Protein AF-0000000087670331 (afdb_homodimer)

Nearest PDB structures (foldseek):
  8h2f-assembly1_A  TM=7.474E-01  e=2.402E-08  Streptococcus thermophilus DGCC 7710
  4hcc-assembly1_A  TM=6.603E-01  e=5.358E-07  Escherichia coli DH5[alpha]
  4jrq-assembly3_A  TM=6.494E-01  e=1.257E-06  Escherichia coli K-12
  4jrq-assembly3_B  TM=6.139E-01  e=1.603E-06  Escherichia coli K-12
  8fyc-assembly1_K  TM=6.898E-01  e=1.542E-04  Megasphaera

InterPro domains:
  IPR012337 Ribonuclease H-like superfamily [SSF53098] (5-191)
  IPR013520 Ribonuclease H-like domain [SM00479] (3-196)
  IPR036397 Ribonuclease H superfamily [G3DSA:3.30.420.10] (1-201)
  IPR047201 ERI-1-like, DEDDh 3'-5' exonuclease domain [cd06133] (5-191)

Sequence (408 aa):
MKTAIVFDCEFLCLQGSQSRFWCAAHDPDPVIAQIGAVKLGLEGDFPLLDTHRVYVRPIDRFGHRYPLDPFFTKLTGITEEDIEDEGVALSEALGGVDRFSNGARFWSWGKDELNMVAISCYIAGIPSSIPAQRFDNAVKLVIAAGMPIEDIAKTPSNKLADYYGVETPSLQGHDALDDALSVAYTLQHLLKTGKLQADVFDRSMKTAIVFDCEFLCLQGSQSRFWCAAHDPDPVIAQIGAVKLGLEGDFPLLDTHRVYVRPIDRFGHRYPLDPFFTKLTGITEEDIEDEGVALSEALGGVDRFSNGARFWSWGKDELNMVAISCYIAGIPSSIPAQRFDNAVKLVIAAGMPIEDIAKTPSNKLADYYGVETPSLQGHDALDDALSVAYTLQHLLKTGKLQADVFDRS

Secondary structure (DSSP, 8-state):
--EEEEEEEEE---TTTTTTTT-STTPPP--EEEEEEEEEE-STT--EEEEEEEEB--B-TTSPBPPPPHHHHHHH---HHHHHHH-B-HHHHHHHHHHHHTTPPEEESSSHHHHHHHHHHHHHT---SS-GGGEEEHHHHHHHTT--HHHHHT--GGGHHHHTT-------TT-HHHHHHHHHHHHHHHHHTTSS-GGGGG--/--EEEEEEEEE---TTTTTTTT-STTPPP--EEEEEEEEEE-STT--EEEEEEEEB--B-TTSPBPPPPHHHHHHH---HHHHHHH-B-HHHHHHHHHHHHTTPPEEESSSHHHHHHHHHHHHHT---SS-GGGEEEHHHHHHHTT--HHHHHT--GGGHHHHTT-------TT-HHHHHHHHHHHHHHHHHTTSS-GGGGG--

Foldseek 3Di:
DAKEKQKFFQFAFDPCCVVVVQPDPPRAQGATFKMKIWIWDQDDLRDGDDIDIAGAQAAALVGHTDAHDPRSCVQQVQHPVNCVPTHDHLQVVQVVVCVVCVLAAYEYQDCVVVVNNVRNCVSNVHDGPDDSVSYDYCVQQVVLLPDDPVVSVVAQLLCQCVVVPHDDPDADPNHTNSSSVSSSSNSSVSCNVVSGHSCSSVDD/DAKEKQKFFQWAFDPCCVVVVQPDPPRAQGATFKMKIWIWDQDDLRDGDDIDIAGAQAAALVGHTDAHDPRSCVQQVQHPVNCVPTHDHLQVVQVVVCVVCVLAAYEYQDCVVVVNNVRRCVSNVHDGPDDSVSYDYCVQQVVLLPDDPVVSVVAQLLCQCVVVPFDDPDADPNHTNSSSVSSSSNSSVSCNVVSGHSCSSVDD

Solvent-accessible surface area (backbone atoms only — not comparable to full-atom values): 21584 Å² total; per-residue (Å²): 130,60,54,39,27,24,30,33,58,38,50,49,44,47,89,64,22,72,85,54,61,33,30,54,72,82,41,56,72,55,30,47,38,29,44,6,34,32,36,34,33,59,50,93,86,32,45,78,74,48,75,48,75,46,41,24,48,37,53,37,50,84,72,43,78,53,81,81,42,68,55,37,26,69,60,40,65,58,45,73,62,55,34,72,75,59,28,36,53,58,68,56,48,47,47,51,52,45,59,72,43,70,82,40,41,35,28,22,86,17,41,55,56,62,43,29,51,24,31,30,26,38,33,68,72,47,82,72,83,64,63,49,62,41,54,46,45,41,48,48,54,45,43,70,42,63,51,54,67,73,55,53,77,73,46,52,50,65,43,43,16,61,76,73,68,51,90,66,76,96,61,53,61,63,28,25,40,37,24,12,44,26,45,44,56,38,52,36,50,33,40,75,71,62,48,30,61,65,68,61,77,70,60,130,129,59,54,37,27,24,31,32,57,39,50,50,42,47,89,65,23,74,85,54,60,33,30,53,71,83,40,54,73,55,30,46,38,28,44,6,33,31,36,33,32,59,49,93,86,32,45,77,73,48,76,47,74,46,42,23,48,37,53,37,52,84,71,42,78,53,82,80,43,68,56,36,27,67,58,41,67,58,44,71,62,52,34,72,74,58,28,35,52,57,69,56,50,48,47,51,52,46,60,71,43,70,82,39,41,35,30,23,85,19,40,55,56,62,44,29,51,23,31,31,27,39,36,66,71,47,82,71,84,64,62,51,62,40,54,46,46,41,47,48,54,44,44,71,41,64,52,54,68,75,56,52,78,71,46,51,50,64,43,42,18,62,74,72,67,51,88,69,76,94,63,52,61,63,27,24,41,37,24,12,45,25,46,43,55,37,52,37,50,33,41,75,71,62,47,33,61,63,68,63,78,70,60,131

Organism: NCBI:txid484088

Radius of gyration: 21.98 Å; Cα contacts (8 Å, |Δi|>4): 829; chains: 2; bounding box: 46×66×50 Å

pLDDT: mean 96.59, std 3.54, range [64.25, 98.88]

Structure (mmCIF, N/CA/C/O backbone):
data_AF-0000000087670331-model_v1
#
loop_
_entity.id
_entity.type
_entity.pdbx_description
1 polymer Exonuclease
#
loop_
_atom_site.group_PDB
_atom_site.id
_atom_site.type_symbol
_atom_site.label_atom_id
_atom_site.label_alt_id
_atom_site.label_comp_id
_atom_site.label_asym_id
_atom_site.label_entity_id
_atom_site.label_seq_id
_atom_site.pdbx_PDB_ins_code
_atom_site.Cartn_x
_atom_site.Cartn_y
_atom_site.Cartn_z
_atom_site.occupancy
_atom_site.B_iso_or_equiv
_atom_site.auth_seq_id
_atom_site.auth_comp_id
_atom_site.auth_asym_id
_atom_site.auth_atom_id
_atom_site.pdbx_PDB_model_num
ATOM 1 N N . MET A 1 1 ? -1.228 21.828 25.391 1 87.31 1 MET A N 1
ATOM 2 C CA . MET A 1 1 ? -2.014 22.188 24.203 1 87.31 1 MET A CA 1
ATOM 3 C C . MET A 1 1 ? -2.242 20.969 23.328 1 87.31 1 MET A C 1
ATOM 5 O O . MET A 1 1 ? -1.32 20.188 23.094 1 87.31 1 MET A O 1
ATOM 9 N N . LYS A 1 2 ? -3.516 20.781 22.969 1 95.06 2 LYS A N 1
ATOM 10 C CA . LYS A 1 2 ? -3.83 19.703 22.031 1 95.06 2 LYS A CA 1
ATOM 11 C C . LYS A 1 2 ? -3.254 19.984 20.656 1 95.06 2 LYS A C 1
ATOM 13 O O . LYS A 1 2 ? -3.318 21.125 20.172 1 95.06 2 LYS A O 1
ATOM 18 N N . THR A 1 3 ? -2.629 18.953 20.016 1 98.12 3 THR A N 1
ATOM 19 C CA . THR A 1 3 ? -1.993 19.156 18.719 1 98.12 3 THR A CA 1
ATOM 20 C C . THR A 1 3 ? -2.406 18.078 17.734 1 98.12 3 THR A C 1
ATOM 22 O O . THR A 1 3 ? -2.928 17.031 18.141 1 98.12 3 THR A O 1
ATOM 25 N N . ALA A 1 4 ? -2.293 18.391 16.516 1 98.38 4 ALA A N 1
ATOM 26 C CA . ALA A 1 4 ? -2.398 17.453 15.391 1 98.38 4 ALA A CA 1
ATOM 27 C C . ALA A 1 4 ? -1.141 17.5 14.531 1 98.38 4 ALA A C 1
ATOM 29 O O . ALA A 1 4 ? -0.542 18.562 14.336 1 98.38 4 ALA A O 1
ATOM 30 N N . ILE A 1 5 ? -0.761 16.375 14.047 1 98.88 5 ILE A N 1
ATOM 31 C CA . ILE A 1 5 ? 0.39 16.328 13.156 1 98.88 5 ILE A CA 1
ATOM 32 C C . ILE A 1 5 ? -0.086 16.156 11.711 1 98.88 5 ILE A C 1
ATOM 34 O O . ILE A 1 5 ? -0.743 15.172 11.375 1 98.88 5 ILE A O 1
ATOM 38 N N . VAL A 1 6 ? 0.179 17.125 10.898 1 98.88 6 VAL A N 1
ATOM 39 C CA . VAL A 1 6 ? -0.007 17 9.453 1 98.88 6 VAL A CA 1
ATOM 40 C C . VAL A 1 6 ? 1.289 16.516 8.805 1 98.88 6 VAL A C 1
ATOM 42 O O . VAL A 1 6 ? 2.35 17.109 9.008 1 98.88 6 VAL A O 1
ATOM 45 N N . PHE A 1 7 ? 1.192 15.43 8.031 1 98.75 7 PHE A N 1
ATOM 46 C CA . PHE A 1 7 ? 2.459 14.938 7.504 1 98.75 7 PHE A CA 1
ATOM 47 C C . PHE A 1 7 ? 2.289 14.438 6.074 1 98.75 7 PHE A C 1
ATOM 49 O O . PHE A 1 7 ? 1.165 14.258 5.598 1 98.75 7 PHE A O 1
ATOM 56 N N . ASP A 1 8 ? 3.348 14.305 5.414 1 98.69 8 ASP A N 1
ATOM 57 C CA . ASP A 1 8 ? 3.471 13.852 4.035 1 98.69 8 ASP A CA 1
ATOM 58 C C . ASP A 1 8 ? 4.777 13.094 3.822 1 98.69 8 ASP A C 1
ATOM 60 O O . ASP A 1 8 ? 5.734 13.266 4.582 1 98.69 8 ASP A O 1
ATOM 64 N N . CYS A 1 9 ? 4.793 12.211 2.861 1 98.62 9 CYS A N 1
ATOM 65 C CA . CYS A 1 9 ? 5.996 11.469 2.502 1 98.62 9 CYS A CA 1
ATOM 66 C C . CYS A 1 9 ? 6.238 11.523 0.998 1 98.62 9 CYS A C 1
ATOM 68 O O . CYS A 1 9 ? 5.293 11.648 0.217 1 98.62 9 CYS A O 1
ATOM 70 N N . GLU A 1 10 ? 7.496 11.484 0.66 1 98.44 10 GLU A N 1
ATOM 71 C CA . GLU A 1 10 ? 7.902 11.156 -0.705 1 98.44 10 GLU A CA 1
ATOM 72 C C . GLU A 1 10 ? 8.445 9.734 -0.796 1 98.44 10 GLU A C 1
ATOM 74 O O . GLU A 1 10 ? 9.305 9.344 -0.003 1 98.44 10 GLU A O 1
ATOM 79 N N . PHE A 1 11 ? 7.965 8.945 -1.7 1 97.38 11 PHE A N 1
ATOM 80 C CA . PHE A 1 11 ? 8.336 7.547 -1.872 1 97.38 11 PHE A CA 1
ATOM 81 C C . PHE A 1 11 ? 8.875 7.297 -3.275 1 97.38 11 PHE A C 1
ATOM 83 O O . PHE A 1 11 ? 8.539 8.023 -4.215 1 97.38 11 PHE A O 1
ATOM 90 N N . LEU A 1 12 ? 9.703 6.301 -3.371 1 98.38 12 LEU A N 1
ATOM 91 C CA . LEU A 1 12 ? 10.359 6.012 -4.637 1 98.38 12 LEU A CA 1
ATOM 92 C C . LEU A 1 12 ? 9.336 5.746 -5.734 1 98.38 12 LEU A C 1
ATOM 94 O O . LEU A 1 12 ? 8.344 5.051 -5.508 1 98.38 12 LEU A O 1
ATOM 98 N N . CYS A 1 13 ? 9.578 6.34 -6.828 1 97.62 13 CYS A N 1
ATOM 99 C CA . CYS A 1 13 ? 8.711 6.152 -7.988 1 97.62 13 CYS A CA 1
ATOM 100 C C . CYS A 1 13 ? 9.469 6.422 -9.281 1 97.62 13 CYS A C 1
ATOM 102 O O . CYS A 1 13 ? 10.562 6.984 -9.258 1 97.62 13 CYS A O 1
ATOM 104 N N . LEU A 1 14 ? 9 5.922 -10.328 1 96.88 14 LEU A N 1
ATOM 105 C CA . LEU A 1 14 ? 9.406 6.305 -11.672 1 96.88 14 LEU A CA 1
ATOM 106 C C . LEU A 1 14 ? 8.188 6.695 -12.516 1 96.88 14 LEU A C 1
ATOM 108 O O . LEU A 1 14 ? 7.055 6.641 -12.031 1 96.88 14 LEU A O 1
ATOM 112 N N . GLN A 1 15 ? 8.477 7.168 -13.656 1 95.94 15 GLN A N 1
ATOM 113 C CA . GLN A 1 15 ? 7.379 7.688 -14.469 1 95.94 15 GLN A CA 1
ATOM 114 C C . GLN A 1 15 ? 6.297 6.633 -14.672 1 95.94 15 GLN A C 1
ATOM 116 O O . GLN A 1 15 ? 6.574 5.531 -15.148 1 95.94 15 GLN A O 1
ATOM 121 N N . GLY A 1 16 ? 5.082 6.953 -14.227 1 94.38 16 GLY A N 1
ATOM 122 C CA . GLY A 1 16 ? 3.936 6.082 -14.438 1 94.38 16 GLY A CA 1
ATOM 123 C C . GLY A 1 16 ? 3.793 5.012 -13.375 1 94.38 16 GLY A C 1
ATOM 124 O O . GLY A 1 16 ? 2.807 4.273 -13.352 1 94.38 16 GLY A O 1
ATOM 125 N N . SER A 1 17 ? 4.688 4.844 -12.445 1 95.25 17 SER A N 1
ATOM 126 C CA . SER A 1 17 ? 4.672 3.758 -11.469 1 95.25 17 SER A CA 1
ATOM 127 C C . SER A 1 17 ? 3.443 3.836 -10.57 1 95.25 17 SER A C 1
ATOM 129 O O . SER A 1 17 ? 2.84 2.811 -10.242 1 95.25 17 SER A O 1
ATOM 131 N N . GLN A 1 18 ? 3.102 5.039 -10.203 1 91.44 18 GLN A N 1
ATOM 132 C CA . GLN A 1 18 ? 1.94 5.195 -9.328 1 91.44 18 GLN A CA 1
ATOM 133 C C . GLN A 1 18 ? 0.66 4.766 -10.039 1 91.44 18 GLN A C 1
ATOM 135 O O . GLN A 1 18 ? -0.175 4.07 -9.461 1 91.44 18 GLN A O 1
ATOM 140 N N . SER A 1 19 ? 0.519 5.152 -11.289 1 91.06 19 SER A N 1
ATOM 141 C CA . SER A 1 19 ? -0.671 4.82 -12.07 1 91.06 19 SER A CA 1
ATOM 142 C C . SER A 1 19 ? -0.792 3.316 -12.281 1 91.06 19 SER A C 1
ATOM 144 O O . SER A 1 19 ? -1.896 2.795 -12.453 1 91.06 19 SER A O 1
ATOM 146 N N . ARG A 1 20 ? 0.328 2.631 -12.266 1 91.88 20 ARG A N 1
ATOM 147 C CA . ARG A 1 20 ? 0.285 1.186 -12.477 1 91.88 20 ARG A CA 1
ATOM 148 C C . ARG A 1 20 ? 0.482 0.439 -11.156 1 91.88 20 ARG A C 1
ATOM 150 O O . ARG A 1 20 ? 0.78 -0.757 -11.156 1 91.88 20 ARG A O 1
ATOM 157 N N . PHE A 1 21 ? 0.401 1.126 -10 1 90.62 21 PHE A N 1
ATOM 158 C CA . PHE A 1 21 ? 0.431 0.586 -8.648 1 90.62 21 PHE A CA 1
ATOM 159 C C . PHE A 1 21 ? 1.752 -0.123 -8.375 1 90.62 21 PHE A C 1
ATOM 161 O O . PHE A 1 21 ? 1.79 -1.122 -7.656 1 90.62 21 PHE A O 1
ATOM 168 N N . TRP A 1 22 ? 2.82 0.346 -9.086 1 95.06 22 TRP A N 1
ATOM 169 C CA . TRP A 1 22 ? 4.184 -0.15 -8.93 1 95.06 22 TRP A CA 1
ATOM 170 C C . TRP A 1 22 ? 4.27 -1.631 -9.281 1 95.06 22 TRP A C 1
ATOM 172 O O . TRP A 1 22 ? 4.992 -2.391 -8.633 1 95.06 22 TRP A O 1
ATOM 182 N N . CYS A 1 23 ? 3.492 -2.084 -10.273 1 93.69 23 CYS A N 1
ATOM 183 C CA . CYS A 1 23 ? 3.352 -3.514 -10.523 1 93.69 23 CYS A CA 1
ATOM 184 C C . CYS A 1 23 ? 4.195 -3.947 -11.711 1 93.69 23 CYS A C 1
ATOM 186 O O . CYS A 1 23 ? 4.352 -5.141 -11.969 1 93.69 23 CYS A O 1
ATOM 188 N N . ALA A 1 24 ? 4.844 -2.957 -12.406 1 94.19 24 ALA A N 1
ATOM 189 C CA . ALA A 1 24 ? 5.727 -3.354 -13.5 1 94.19 24 ALA A CA 1
ATOM 190 C C . ALA A 1 24 ? 7.016 -3.977 -12.969 1 94.19 24 ALA A C 1
ATOM 192 O O . ALA A 1 24 ? 7.418 -3.711 -11.828 1 94.19 24 ALA A O 1
ATOM 193 N N . ALA A 1 25 ? 7.645 -4.742 -13.773 1 93.25 25 ALA A N 1
ATOM 194 C CA . ALA A 1 25 ? 8.859 -5.457 -13.398 1 93.25 25 ALA A CA 1
ATOM 195 C C . ALA A 1 25 ? 9.953 -4.488 -12.961 1 93.25 25 ALA A C 1
ATOM 197 O O . ALA A 1 25 ? 10.727 -4.781 -12.039 1 93.25 25 ALA A O 1
ATOM 198 N N . HIS A 1 26 ? 9.992 -3.367 -13.57 1 93.31 26 HIS A N 1
ATOM 199 C CA . HIS A 1 26 ? 11.086 -2.434 -13.336 1 93.31 26 HIS A CA 1
ATOM 200 C C . HIS A 1 26 ? 10.727 -1.412 -12.266 1 93.31 26 HIS A C 1
ATOM 202 O O . HIS A 1 26 ? 11.562 -0.598 -11.867 1 93.31 26 HIS A O 1
ATOM 208 N N . ASP A 1 27 ? 9.516 -1.417 -11.805 1 95.94 27 ASP A N 1
ATOM 209 C CA . ASP A 1 27 ? 9.102 -0.467 -10.773 1 95.94 27 ASP A CA 1
ATOM 210 C C . ASP A 1 27 ? 9.812 -0.746 -9.453 1 95.94 27 ASP A C 1
ATOM 212 O O . ASP A 1 27 ? 9.984 -1.903 -9.062 1 95.94 27 ASP A O 1
ATOM 216 N N . PRO A 1 28 ? 10.273 0.285 -8.766 1 96.56 28 PRO 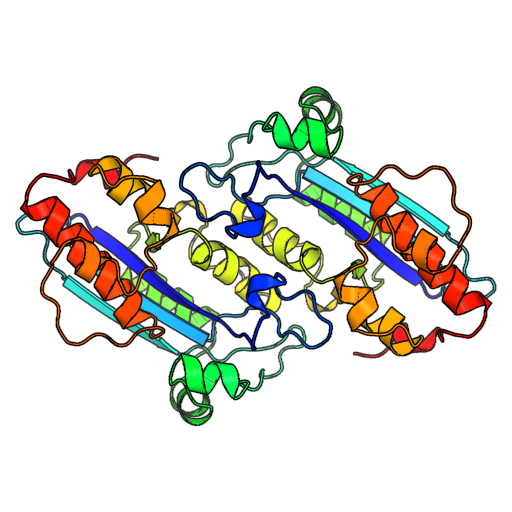A N 1
ATOM 217 C CA . PRO A 1 28 ? 10.742 0.067 -7.398 1 96.56 28 PRO A CA 1
ATOM 218 C C . PRO A 1 28 ? 9.617 -0.276 -6.434 1 96.56 28 PRO A C 1
ATOM 220 O O . PRO A 1 28 ? 8.438 -0.11 -6.77 1 96.56 28 PRO A O 1
ATOM 223 N N . ASP A 1 29 ? 9.961 -0.966 -5.281 1 97.12 29 ASP A N 1
ATOM 224 C CA . ASP A 1 29 ? 8.992 -0.886 -4.195 1 97.12 29 ASP A CA 1
ATOM 225 C C . ASP A 1 29 ? 8.773 0.561 -3.76 1 97.12 29 ASP A C 1
ATOM 227 O O . ASP A 1 29 ? 9.695 1.375 -3.805 1 97.12 29 ASP A O 1
ATOM 231 N N . PRO A 1 30 ? 7.555 0.939 -3.4 1 97 30 PRO A N 1
ATOM 232 C CA . PRO A 1 30 ? 7.285 2.33 -3.029 1 97 30 PRO A CA 1
ATOM 233 C C . PRO A 1 30 ? 7.711 2.654 -1.6 1 97 30 PRO A C 1
ATOM 235 O O . PRO A 1 30 ? 6.879 3.025 -0.771 1 97 30 PRO A O 1
ATOM 238 N N . VAL A 1 31 ? 8.992 2.645 -1.352 1 98.19 31 VAL A N 1
ATOM 239 C CA . VAL A 1 31 ? 9.516 2.883 -0.011 1 98.19 31 VAL A CA 1
ATOM 240 C C . VAL A 1 31 ? 9.789 4.375 0.18 1 98.19 31 VAL A C 1
ATOM 242 O O . VAL A 1 31 ? 10.062 5.09 -0.787 1 98.19 31 VAL A O 1
ATOM 245 N N . ILE A 1 32 ? 9.75 4.801 1.378 1 98.62 32 ILE A N 1
ATOM 246 C CA . ILE A 1 32 ? 9.805 6.207 1.765 1 98.62 32 ILE A CA 1
ATOM 247 C C . ILE A 1 32 ? 11.234 6.727 1.616 1 98.62 32 ILE A C 1
ATOM 249 O O . ILE A 1 32 ? 12.188 6.051 1.998 1 98.62 32 ILE A O 1
ATOM 253 N N . ALA A 1 33 ? 11.328 7.969 1.094 1 98.75 33 ALA A N 1
ATOM 254 C CA . ALA A 1 33 ? 12.625 8.641 0.97 1 98.75 33 ALA A CA 1
ATOM 255 C C . ALA A 1 33 ? 12.641 9.945 1.751 1 98.75 33 ALA A C 1
ATOM 257 O O . ALA A 1 33 ? 13.703 10.508 2.016 1 98.75 33 ALA A O 1
ATOM 258 N N . GLN A 1 34 ? 11.508 10.445 2.08 1 98.88 34 GLN A N 1
ATOM 259 C CA . GLN A 1 34 ? 11.406 11.688 2.834 1 98.88 34 GLN A CA 1
ATOM 260 C C . GLN A 1 34 ? 10.125 11.734 3.654 1 98.88 34 GLN A C 1
ATOM 262 O O . GLN A 1 34 ? 9.062 11.305 3.184 1 98.88 34 GLN A O 1
ATOM 267 N N . ILE A 1 35 ? 10.18 12.234 4.871 1 98.88 35 ILE A N 1
ATOM 268 C CA . ILE A 1 35 ? 9.016 12.516 5.703 1 98.88 35 ILE A CA 1
ATOM 269 C C . ILE A 1 35 ? 9.008 13.984 6.102 1 98.88 35 ILE A C 1
ATOM 271 O O . ILE A 1 35 ? 10.039 14.531 6.516 1 98.88 35 ILE A O 1
ATOM 275 N N . GLY A 1 36 ? 7.965 14.664 5.859 1 98.88 36 GLY A N 1
ATOM 276 C CA . GLY A 1 36 ? 7.695 16 6.371 1 98.88 36 GLY A CA 1
ATOM 277 C C . GLY A 1 36 ? 6.492 16.047 7.289 1 98.88 36 GLY A C 1
ATOM 278 O O . GLY A 1 36 ? 5.48 15.391 7.039 1 98.88 36 GLY A O 1
ATOM 279 N N . ALA A 1 37 ? 6.609 16.781 8.391 1 98.88 37 ALA A N 1
ATOM 280 C CA . ALA A 1 37 ? 5.523 16.859 9.367 1 98.88 37 ALA A CA 1
ATOM 281 C C . ALA A 1 37 ? 5.418 18.266 9.953 1 98.88 37 ALA A C 1
ATOM 283 O O . ALA A 1 37 ? 6.426 18.953 10.109 1 98.88 37 ALA A O 1
ATOM 284 N N . VAL A 1 38 ? 4.25 18.688 10.203 1 98.88 38 VAL A N 1
ATOM 285 C CA . VAL A 1 38 ? 3.914 19.969 10.805 1 98.88 38 VAL A CA 1
ATOM 286 C C . VAL A 1 38 ? 3.062 19.75 12.055 1 98.88 38 VAL A C 1
ATOM 288 O O . VAL A 1 38 ? 2.1 18.984 12.031 1 98.88 38 VAL A O 1
ATOM 291 N N . LYS A 1 39 ? 3.467 20.391 13.172 1 98.81 39 LYS A N 1
ATOM 292 C CA . LYS A 1 39 ? 2.686 20.344 14.406 1 98.81 39 LYS A CA 1
ATOM 293 C C . LYS A 1 39 ? 1.714 21.516 14.477 1 98.81 39 LYS A C 1
ATOM 295 O O . LYS A 1 39 ? 2.133 22.672 14.609 1 98.81 39 LYS A O 1
ATOM 300 N N . LEU A 1 40 ? 0.463 21.203 14.328 1 98.81 40 LEU A N 1
ATOM 301 C CA . LEU A 1 40 ? -0.604 22.188 14.352 1 98.81 40 LEU A CA 1
ATOM 302 C C . LEU A 1 40 ? -1.266 22.25 15.727 1 98.81 40 LEU A C 1
ATOM 304 O O . LEU A 1 40 ? -1.776 21.234 16.219 1 98.81 40 LEU A O 1
ATOM 308 N N . GLY A 1 41 ? -1.205 23.406 16.359 1 98.44 41 GLY A N 1
ATOM 309 C CA . GLY A 1 41 ? -1.953 23.594 17.594 1 98.44 41 GLY A CA 1
ATOM 310 C C . GLY A 1 41 ? -3.451 23.688 17.375 1 98.44 41 GLY A C 1
ATOM 311 O O . GLY A 1 41 ? -3.908 24.375 16.453 1 98.44 41 GLY A O 1
ATOM 312 N N . LEU A 1 42 ? -4.223 23.016 18.266 1 98.06 42 LEU A N 1
ATOM 313 C CA . LEU A 1 42 ? -5.664 22.953 18.062 1 98.06 42 LEU A CA 1
ATOM 314 C C . LEU A 1 42 ? -6.395 23.828 19.062 1 98.06 42 LEU A C 1
ATOM 316 O O . LEU A 1 42 ? -7.594 23.656 19.297 1 98.06 42 LEU A O 1
ATOM 320 N N . GLU A 1 43 ? -5.648 24.688 19.719 1 95.62 43 GLU A N 1
ATOM 321 C CA . GLU A 1 43 ? -6.188 25.641 20.672 1 95.62 43 GLU A CA 1
ATOM 322 C C . GLU A 1 43 ? -5.641 27.047 20.422 1 95.62 43 GLU A C 1
ATOM 324 O O . GLU A 1 43 ? -4.633 27.219 19.734 1 95.62 43 GLU A O 1
ATOM 329 N N . GLY A 1 44 ? -6.426 27.938 21 1 94.19 44 GLY A N 1
ATOM 330 C CA . GLY A 1 44 ? -6.004 29.328 20.828 1 94.19 44 GLY A CA 1
ATOM 331 C C . GLY A 1 44 ? -6.117 29.828 19.406 1 94.19 44 GLY A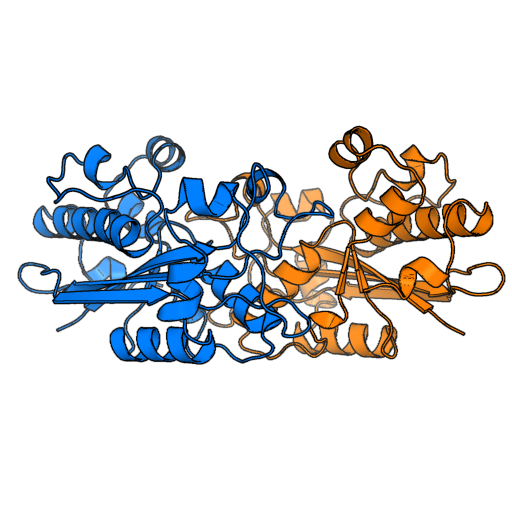 C 1
ATOM 332 O O . GLY A 1 44 ? -7.191 29.75 18.797 1 94.19 44 GLY A O 1
ATOM 333 N N . ASP A 1 45 ? -4.926 30.281 18.844 1 95.94 45 ASP A N 1
ATOM 334 C CA . ASP A 1 45 ? -4.91 30.828 17.5 1 95.94 45 ASP A CA 1
ATOM 335 C C . ASP A 1 45 ? -4.473 29.766 16.484 1 95.94 45 ASP A C 1
ATOM 337 O O . ASP A 1 45 ? -4.066 30.094 15.367 1 95.94 45 ASP A O 1
ATOM 341 N N . PHE A 1 46 ? -4.445 28.531 16.922 1 98.06 46 PHE A N 1
ATOM 342 C CA . PHE A 1 46 ? -4.141 27.391 16.062 1 98.06 46 PHE A CA 1
ATOM 343 C C . PHE A 1 46 ? -2.783 27.578 15.391 1 98.06 46 PHE A C 1
ATOM 345 O O . PHE A 1 46 ? -2.666 27.453 14.164 1 98.06 46 PHE A O 1
ATOM 352 N N . PRO A 1 47 ? -1.796 27.828 16.203 1 98.25 47 PRO A N 1
ATOM 353 C CA . PRO A 1 47 ? -0.483 28.125 15.633 1 98.25 47 PRO A CA 1
ATOM 354 C C . PRO A 1 47 ? 0.186 26.891 15.023 1 98.25 47 PRO A C 1
ATOM 356 O O . PRO A 1 47 ? -0.049 25.766 15.477 1 98.25 47 PRO A O 1
ATOM 359 N N . LEU A 1 48 ? 0.948 27.078 13.938 1 98.25 48 LEU A N 1
ATOM 360 C CA . LEU A 1 48 ? 1.933 26.078 13.562 1 98.25 48 LEU A CA 1
ATOM 361 C C . LEU A 1 48 ? 3.121 26.094 14.523 1 98.25 48 LEU A C 1
ATOM 363 O O . LEU A 1 48 ? 3.908 27.047 14.523 1 98.25 48 LEU A O 1
ATOM 367 N N . LEU A 1 49 ? 3.246 25.047 15.289 1 98.5 49 LEU A N 1
ATOM 368 C CA . LEU A 1 49 ? 4.121 25.062 16.453 1 98.5 49 LEU A CA 1
ATOM 369 C C . LEU A 1 49 ? 5.535 24.625 16.078 1 98.5 49 LEU A C 1
ATOM 371 O O . LEU A 1 49 ? 6.508 25.094 16.672 1 98.5 49 LEU A O 1
ATOM 375 N N . ASP A 1 50 ? 5.668 23.719 15.242 1 98.56 50 ASP A N 1
ATOM 376 C CA . ASP A 1 50 ? 6.965 23.156 14.883 1 98.56 50 ASP A CA 1
ATOM 377 C C . ASP A 1 50 ? 6.887 22.375 13.578 1 98.56 50 ASP A C 1
ATOM 379 O O . ASP A 1 50 ? 5.793 22.062 13.094 1 98.56 50 ASP A O 1
ATOM 383 N N . THR A 1 51 ? 7.98 22.219 12.93 1 98.75 51 THR A N 1
ATOM 384 C CA . THR A 1 51 ? 8.094 21.391 11.727 1 98.75 51 THR A CA 1
ATOM 385 C C . THR A 1 51 ? 9.219 20.375 11.867 1 98.75 51 THR A C 1
ATOM 387 O O . THR A 1 51 ? 10.109 20.531 12.711 1 98.75 51 THR A O 1
ATOM 390 N N . HIS A 1 52 ? 9.094 19.281 11.156 1 98.69 52 HIS A N 1
ATOM 391 C CA . HIS A 1 52 ? 10.086 18.219 11.125 1 98.69 52 HIS A CA 1
ATOM 392 C C . HIS A 1 52 ? 10.297 17.703 9.703 1 98.69 52 HIS A C 1
ATOM 394 O O . HIS A 1 52 ? 9.328 17.516 8.953 1 98.69 52 HIS A O 1
ATOM 400 N N . ARG A 1 53 ? 11.516 17.641 9.281 1 98.38 53 ARG A N 1
ATOM 401 C CA . ARG A 1 53 ? 11.898 17.078 7.988 1 98.38 53 ARG A CA 1
ATOM 402 C C . ARG A 1 53 ? 13.008 16.047 8.148 1 98.38 53 ARG A C 1
ATOM 404 O O . ARG A 1 53 ? 13.953 16.266 8.906 1 98.38 53 ARG A O 1
ATOM 411 N N . VAL A 1 54 ? 12.883 14.969 7.461 1 98.75 54 VAL A N 1
ATOM 412 C CA . VAL A 1 54 ? 13.922 13.945 7.539 1 98.75 54 VAL A CA 1
ATOM 413 C C . VAL A 1 54 ? 13.984 13.172 6.223 1 98.75 54 VAL A C 1
ATOM 415 O O . VAL A 1 54 ? 12.953 12.875 5.625 1 98.75 54 VAL A O 1
ATOM 418 N N . TYR A 1 55 ? 15.203 12.992 5.719 1 98.81 55 TYR A N 1
ATOM 419 C CA . TYR A 1 55 ? 15.438 12.078 4.602 1 98.81 55 TYR A CA 1
ATOM 420 C C . TYR A 1 55 ? 15.648 10.656 5.094 1 98.81 55 TYR A C 1
ATOM 422 O O . TYR A 1 55 ? 16.281 10.438 6.129 1 98.81 55 TYR A O 1
ATOM 430 N N . VAL A 1 56 ? 15.102 9.758 4.418 1 98.81 56 VAL A N 1
ATOM 431 C CA . VAL A 1 56 ? 15.258 8.336 4.723 1 98.81 56 VAL A CA 1
ATOM 432 C C . VAL A 1 56 ? 16.109 7.668 3.65 1 98.81 56 VAL A C 1
ATOM 434 O O . VAL A 1 56 ? 15.922 7.902 2.455 1 98.81 56 VAL A O 1
ATOM 437 N N . ARG A 1 57 ? 17.094 6.832 4.039 1 98.12 57 ARG A N 1
ATOM 438 C CA . ARG A 1 57 ? 17.828 6 3.1 1 98.12 57 ARG A CA 1
ATOM 439 C C . ARG A 1 57 ? 17 4.797 2.658 1 98.12 57 ARG A C 1
ATOM 441 O O . ARG A 1 57 ? 16.828 3.848 3.426 1 98.12 57 ARG A O 1
ATOM 448 N N . PRO A 1 58 ? 16.484 4.848 1.445 1 97.88 58 PRO A N 1
ATOM 449 C CA . PRO A 1 58 ? 15.641 3.73 1.011 1 97.88 58 PRO A CA 1
ATOM 450 C C . PRO A 1 58 ? 16.438 2.443 0.792 1 97.88 58 PRO A C 1
ATOM 452 O O . PRO A 1 58 ? 17.531 2.479 0.221 1 97.88 58 PRO A O 1
ATOM 455 N N . ILE A 1 59 ? 15.891 1.348 1.219 1 97.12 59 ILE A N 1
ATOM 456 C CA . ILE A 1 59 ? 16.547 0.056 1.023 1 97.12 59 ILE A CA 1
ATOM 457 C C . ILE A 1 59 ? 15.562 -0.921 0.375 1 97.12 59 ILE A C 1
ATOM 459 O O . ILE A 1 59 ? 14.344 -0.764 0.499 1 97.12 59 ILE A O 1
ATOM 463 N N . ASP A 1 60 ? 16.141 -1.85 -0.346 1 95.75 60 ASP A N 1
ATOM 464 C CA . ASP A 1 60 ? 15.289 -2.857 -0.971 1 95.75 60 ASP A CA 1
ATOM 465 C C . ASP A 1 60 ? 15.062 -4.043 -0.034 1 95.75 60 ASP A C 1
ATOM 467 O O . ASP A 1 60 ? 15.469 -4.008 1.129 1 95.75 60 ASP A O 1
ATOM 471 N N . ARG A 1 61 ? 14.352 -5.059 -0.486 1 94.75 61 ARG A N 1
ATOM 472 C CA . ARG A 1 61 ? 13.898 -6.191 0.313 1 94.75 61 ARG A CA 1
ATOM 473 C C . ARG A 1 61 ? 15.078 -7.031 0.793 1 94.75 61 ARG A C 1
ATOM 475 O O . ARG A 1 61 ? 14.93 -7.871 1.682 1 94.75 61 ARG A O 1
ATOM 482 N N . PHE A 1 62 ? 16.219 -6.812 0.243 1 95.12 62 PHE A N 1
ATOM 483 C CA . PHE A 1 62 ? 17.406 -7.598 0.574 1 95.12 62 PHE A CA 1
ATOM 484 C C . PHE A 1 62 ? 18.391 -6.777 1.398 1 95.12 62 PHE A C 1
ATOM 486 O O . PHE A 1 62 ? 19.516 -7.219 1.661 1 95.12 62 PHE A O 1
ATOM 493 N N . GLY A 1 63 ? 18 -5.551 1.739 1 94.38 63 GLY A N 1
ATOM 494 C CA . GLY A 1 63 ? 18.797 -4.711 2.617 1 94.38 63 GLY A CA 1
ATOM 495 C C . GLY A 1 63 ? 19.766 -3.811 1.869 1 94.38 63 GLY A C 1
ATOM 496 O O . GLY A 1 63 ? 20.562 -3.102 2.484 1 94.38 63 GLY A O 1
ATOM 497 N N . HIS A 1 64 ? 19.672 -3.805 0.58 1 95.5 64 HIS A N 1
ATOM 498 C CA . HIS A 1 64 ? 20.562 -2.961 -0.214 1 95.5 64 HIS A CA 1
ATOM 499 C C . HIS A 1 64 ? 19.938 -1.597 -0.477 1 95.5 64 HIS A C 1
ATOM 501 O O . HIS A 1 64 ? 18.719 -1.479 -0.58 1 95.5 64 HIS A O 1
ATOM 507 N N . ARG A 1 65 ? 20.812 -0.655 -0.685 1 94.94 65 ARG A N 1
ATOM 508 C CA . ARG A 1 65 ? 20.344 0.69 -1.003 1 94.94 65 ARG A CA 1
ATOM 509 C C . ARG A 1 65 ? 19.625 0.718 -2.354 1 94.94 65 ARG A C 1
ATOM 511 O O . ARG A 1 65 ? 20.109 0.123 -3.322 1 94.94 65 ARG A O 1
ATOM 518 N N . TYR A 1 66 ? 18.516 1.434 -2.385 1 94.56 66 TYR A N 1
ATOM 519 C CA . TYR A 1 66 ? 17.812 1.668 -3.639 1 94.56 66 TYR A CA 1
ATOM 520 C C . TYR A 1 66 ? 18.312 2.932 -4.32 1 94.56 66 TYR A C 1
ATOM 522 O O . TYR A 1 66 ? 18.281 4.016 -3.734 1 94.56 66 TYR A O 1
ATOM 530 N N . PRO A 1 67 ? 18.797 2.789 -5.535 1 94.69 67 PRO A N 1
ATOM 531 C CA . PRO A 1 67 ? 19.141 4.023 -6.238 1 94.69 67 PRO A CA 1
ATOM 532 C C . PRO A 1 67 ? 17.922 4.875 -6.582 1 94.69 67 PRO A C 1
ATOM 534 O O . PRO A 1 67 ? 16.844 4.34 -6.84 1 94.69 67 PRO A O 1
ATOM 537 N N . LEU A 1 68 ? 18.078 6.199 -6.605 1 97.62 68 LEU A N 1
ATOM 538 C CA . LEU A 1 68 ? 17 7.109 -6.996 1 97.62 68 LEU A CA 1
ATOM 539 C C . LEU A 1 68 ? 16.891 7.203 -8.516 1 97.62 68 LEU A C 1
ATOM 541 O O . LEU A 1 68 ? 17.875 7.465 -9.195 1 97.62 68 LEU A O 1
ATOM 545 N N . ASP A 1 69 ? 15.734 6.938 -9 1 97.62 69 ASP A N 1
ATOM 546 C CA . ASP A 1 69 ? 15.516 7.152 -10.43 1 97.62 69 ASP A CA 1
ATOM 547 C C . ASP A 1 69 ? 15.594 8.641 -10.773 1 97.62 69 ASP A C 1
ATOM 549 O O . ASP A 1 69 ? 15.117 9.484 -10.016 1 97.62 69 ASP A O 1
ATOM 553 N N . PRO A 1 70 ? 16.094 8.984 -11.984 1 97.88 70 PRO A N 1
ATOM 554 C CA . PRO A 1 70 ? 16.141 10.391 -12.391 1 97.88 70 PRO A CA 1
ATOM 555 C C . PRO A 1 70 ? 14.781 11.07 -12.359 1 97.88 70 PRO A C 1
ATOM 557 O O . PRO A 1 70 ? 14.688 12.258 -12.047 1 97.88 70 PRO A O 1
ATOM 560 N N . PHE A 1 71 ? 13.781 10.328 -12.703 1 98.31 71 PHE A N 1
ATOM 561 C CA . PHE A 1 71 ? 12.43 10.875 -12.656 1 98.31 71 PHE A CA 1
ATOM 562 C C . PHE A 1 71 ? 12.078 11.336 -11.25 1 98.31 71 PHE A C 1
ATOM 564 O O . PHE A 1 71 ? 11.539 12.43 -11.062 1 98.31 71 PHE A O 1
ATOM 571 N N . PHE A 1 72 ? 12.367 10.484 -10.258 1 98.44 72 PHE A N 1
ATOM 572 C CA . PHE A 1 72 ? 12.102 10.812 -8.859 1 98.44 72 PHE A CA 1
ATOM 573 C C . PHE A 1 72 ? 12.844 12.078 -8.445 1 98.44 72 PHE A C 1
ATOM 575 O O . PHE A 1 72 ? 12.273 12.953 -7.805 1 98.44 72 PHE A O 1
ATOM 582 N N . THR A 1 73 ? 14.094 12.172 -8.773 1 98.44 73 THR A N 1
ATOM 583 C CA . THR A 1 73 ? 14.93 13.32 -8.43 1 98.44 73 THR A CA 1
ATOM 584 C C . THR A 1 73 ? 14.391 14.594 -9.078 1 98.44 73 THR A C 1
ATOM 586 O O . THR A 1 73 ? 14.32 15.641 -8.43 1 98.44 73 THR A O 1
ATOM 589 N N . LYS A 1 74 ? 14.023 14.469 -10.328 1 98 74 LYS A N 1
ATOM 590 C CA . LYS A 1 74 ? 13.469 15.625 -11.031 1 98 74 LYS A CA 1
ATOM 591 C C . LYS A 1 74 ? 12.156 16.078 -10.398 1 98 74 LYS A C 1
ATOM 593 O O . LYS A 1 74 ? 11.906 17.266 -10.266 1 98 74 LYS A O 1
ATOM 598 N N . LEU A 1 75 ? 11.359 15.148 -10.008 1 97.62 75 LEU A N 1
ATOM 599 C CA . LEU A 1 75 ? 10.031 15.414 -9.453 1 97.62 75 LEU A CA 1
ATOM 600 C C . LEU A 1 75 ? 10.141 16.078 -8.078 1 97.62 75 LEU A C 1
ATOM 602 O O . LEU A 1 75 ? 9.469 17.062 -7.809 1 97.62 75 LEU A O 1
ATOM 606 N N . THR A 1 76 ? 11.039 15.578 -7.156 1 98 76 THR A N 1
ATOM 607 C CA . THR A 1 76 ? 11.023 15.922 -5.742 1 98 76 THR A CA 1
ATOM 608 C C . THR A 1 76 ? 12.141 16.906 -5.41 1 98 76 THR A C 1
ATOM 610 O O . THR A 1 76 ? 12.109 17.562 -4.371 1 98 76 THR A O 1
ATOM 613 N N . GLY A 1 77 ? 13.172 16.859 -6.262 1 97.88 77 GLY A N 1
ATOM 614 C CA . GLY A 1 77 ? 14.375 17.609 -5.961 1 97.88 77 GLY A CA 1
ATOM 615 C C . GLY A 1 77 ? 15.328 16.875 -5.039 1 97.88 77 GLY A C 1
ATOM 616 O O . GLY A 1 77 ? 16.422 17.375 -4.742 1 97.88 77 GLY A O 1
ATOM 617 N N . ILE A 1 78 ? 14.984 15.68 -4.531 1 98.31 78 ILE A N 1
ATOM 618 C CA . ILE A 1 78 ? 15.844 14.891 -3.654 1 98.31 78 ILE A CA 1
ATOM 619 C C . ILE A 1 78 ? 16.938 14.195 -4.477 1 98.31 78 ILE A C 1
ATOM 621 O O . ILE A 1 78 ? 16.625 13.492 -5.445 1 98.31 78 ILE A O 1
ATOM 625 N N . THR A 1 79 ? 18.156 14.336 -4.117 1 98.38 79 THR A N 1
ATOM 626 C CA . THR A 1 79 ? 19.281 13.773 -4.871 1 98.38 79 THR A CA 1
ATOM 627 C C . THR A 1 79 ? 19.922 12.633 -4.102 1 98.38 79 THR A C 1
ATOM 629 O O . THR A 1 79 ? 19.672 12.461 -2.908 1 98.38 79 THR A O 1
ATOM 632 N N . GLU A 1 80 ? 20.781 11.914 -4.895 1 98.19 80 GLU A N 1
ATOM 633 C CA . GLU A 1 80 ? 21.578 10.883 -4.238 1 98.19 80 GLU A CA 1
ATOM 634 C C . GLU A 1 80 ? 22.438 11.484 -3.133 1 98.19 80 GLU A C 1
ATOM 636 O O . GLU A 1 80 ? 22.641 10.867 -2.086 1 98.19 80 GLU A O 1
ATOM 641 N N . GLU A 1 81 ? 22.906 12.633 -3.359 1 98.06 81 GLU A N 1
ATOM 642 C CA . GLU A 1 81 ? 23.766 13.32 -2.393 1 98.06 81 GLU A CA 1
ATOM 643 C C . GLU A 1 81 ? 22.984 13.648 -1.115 1 98.06 81 GLU A C 1
ATOM 645 O O . GLU A 1 81 ? 23.516 13.508 -0.011 1 98.06 81 GLU A O 1
ATOM 650 N N . ASP A 1 82 ? 21.734 14.117 -1.251 1 98.06 82 ASP A N 1
ATOM 651 C CA . ASP A 1 82 ? 20.891 14.367 -0.089 1 98.06 82 ASP A CA 1
ATOM 652 C C . ASP A 1 82 ? 20.766 13.117 0.781 1 98.06 82 ASP A C 1
ATOM 654 O O . ASP A 1 82 ? 20.922 13.188 2.004 1 98.06 82 ASP A O 1
ATOM 658 N N . ILE A 1 83 ? 20.531 12.008 0.138 1 98.31 83 ILE A N 1
ATOM 659 C CA . ILE A 1 83 ? 20.328 10.75 0.843 1 98.31 83 ILE A CA 1
ATOM 660 C C . ILE A 1 83 ? 21.625 10.297 1.487 1 98.31 83 ILE A C 1
ATOM 662 O O . ILE A 1 83 ? 21.641 9.852 2.637 1 98.31 83 ILE A O 1
ATOM 666 N N . GLU A 1 84 ? 22.703 10.406 0.778 1 97.38 84 GLU A N 1
ATOM 667 C CA . GLU A 1 84 ? 24.016 9.984 1.296 1 97.38 84 GLU A CA 1
ATOM 668 C C . GLU A 1 84 ? 24.422 10.836 2.49 1 97.38 84 GLU A C 1
ATOM 670 O O . GLU A 1 84 ? 24.953 10.312 3.479 1 97.38 84 GLU A O 1
ATOM 675 N N . ASP A 1 85 ? 24.188 12.078 2.434 1 98.19 85 ASP A N 1
ATOM 676 C CA . ASP A 1 85 ? 24.672 13.016 3.439 1 98.19 85 ASP A CA 1
ATOM 677 C C . ASP A 1 85 ? 23.75 13.062 4.652 1 98.19 85 ASP A C 1
ATOM 679 O O . ASP A 1 85 ? 24.203 13.188 5.789 1 98.19 85 ASP A O 1
ATOM 683 N N . GLU A 1 86 ? 22.484 12.969 4.371 1 98.31 86 GLU A N 1
ATOM 684 C CA . GLU A 1 86 ? 21.562 13.305 5.449 1 98.31 86 GLU A CA 1
ATOM 685 C C . GLU A 1 86 ? 20.578 12.156 5.715 1 98.31 86 GLU A C 1
ATOM 687 O O . GLU A 1 86 ? 19.828 12.188 6.691 1 98.31 86 GLU A O 1
ATOM 692 N N . GLY A 1 87 ? 20.5 11.25 4.84 1 98.5 87 GLY A N 1
ATOM 693 C CA . GLY A 1 87 ? 19.547 10.164 4.992 1 98.5 87 GLY A CA 1
ATOM 694 C C . GLY A 1 87 ? 19.797 9.305 6.215 1 98.5 87 GLY A C 1
ATOM 695 O O . GLY A 1 87 ? 20.953 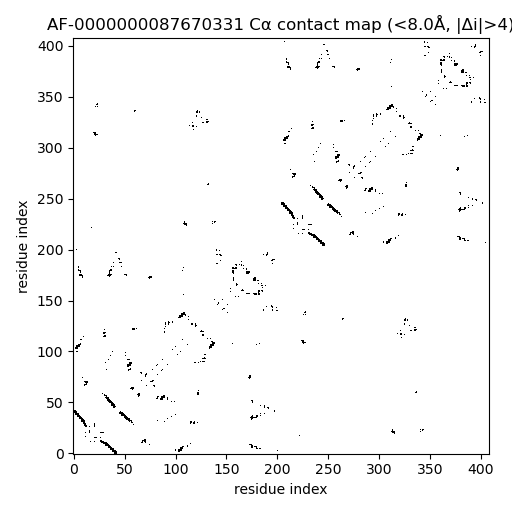8.977 6.516 1 98.5 87 GLY A O 1
ATOM 696 N N . VAL A 1 88 ? 18.75 8.961 6.898 1 98.75 88 VAL A N 1
ATOM 697 C CA . VAL A 1 88 ? 18.859 8.078 8.055 1 98.75 88 VAL A CA 1
ATOM 698 C C . VAL A 1 88 ? 18.078 6.793 7.801 1 98.75 88 VAL A C 1
ATOM 700 O O . VAL A 1 88 ? 17.344 6.695 6.82 1 98.75 88 VAL A O 1
ATOM 703 N N . ALA A 1 89 ? 18.234 5.789 8.695 1 98.19 89 ALA A N 1
ATOM 704 C CA . ALA A 1 89 ? 17.453 4.559 8.602 1 98.19 89 ALA A CA 1
ATOM 705 C C . ALA A 1 89 ? 15.969 4.828 8.867 1 98.19 89 ALA A C 1
ATOM 707 O O . ALA A 1 89 ? 15.625 5.719 9.648 1 98.19 89 ALA A O 1
ATOM 708 N N . LEU A 1 90 ? 15.133 4.086 8.234 1 98.44 90 LEU A N 1
ATOM 709 C CA . LEU A 1 90 ? 13.695 4.25 8.391 1 98.44 90 LEU A CA 1
ATOM 710 C C . LEU A 1 90 ? 13.297 4.227 9.859 1 98.44 90 LEU A C 1
ATOM 712 O O . LEU A 1 90 ? 12.477 5.031 10.297 1 98.44 90 LEU A O 1
ATOM 716 N N . SER A 1 91 ? 13.828 3.277 10.625 1 98.06 91 SER A N 1
ATOM 717 C CA . SER A 1 91 ? 13.516 3.164 12.047 1 98.06 91 SER A CA 1
ATOM 718 C C . SER A 1 91 ? 13.828 4.461 12.781 1 98.06 91 SER A C 1
ATOM 720 O O . SER A 1 91 ? 13.039 4.914 13.617 1 98.06 91 SER A O 1
ATOM 722 N N . GLU A 1 92 ? 14.93 5.051 12.5 1 98.5 92 GLU A N 1
ATOM 723 C CA . GLU A 1 92 ? 15.32 6.32 13.102 1 98.5 92 GLU A CA 1
ATOM 724 C C . GLU A 1 92 ? 14.375 7.445 12.68 1 98.5 92 GLU A C 1
ATOM 726 O O . GLU A 1 92 ? 13.961 8.258 13.508 1 98.5 92 GLU A O 1
ATOM 731 N N . ALA A 1 93 ? 14.094 7.5 11.43 1 98.69 93 ALA A N 1
ATOM 732 C CA . ALA A 1 93 ? 13.203 8.531 10.906 1 98.69 93 ALA A CA 1
ATOM 733 C C . ALA A 1 93 ? 11.836 8.453 11.578 1 98.69 93 ALA A C 1
ATOM 735 O O . ALA A 1 93 ? 11.32 9.461 12.078 1 98.69 93 ALA A O 1
ATOM 736 N N . LEU A 1 94 ? 11.242 7.266 11.617 1 98.5 94 LEU A N 1
ATOM 737 C CA . LEU A 1 94 ? 9.93 7.078 12.211 1 98.5 94 LEU A CA 1
ATOM 738 C C . LEU A 1 94 ? 9.969 7.344 13.711 1 98.5 94 LEU A C 1
ATOM 740 O O . LEU A 1 94 ? 9.016 7.895 14.273 1 98.5 94 LEU A O 1
ATOM 744 N N . GLY A 1 95 ? 11.047 6.855 14.336 1 98.38 95 GLY A N 1
ATOM 745 C CA . GLY A 1 95 ? 11.211 7.184 15.742 1 98.38 95 GLY A CA 1
ATOM 746 C C . GLY A 1 95 ? 11.219 8.68 16.016 1 98.38 95 GLY A C 1
ATOM 747 O O . GLY A 1 95 ? 10.602 9.141 16.969 1 98.38 95 GLY A O 1
ATOM 748 N N . GLY A 1 96 ? 11.953 9.438 15.203 1 98.5 96 GLY A N 1
ATOM 749 C CA . GLY A 1 96 ? 11.984 10.891 15.32 1 98.5 96 GLY A CA 1
ATOM 750 C C . GLY A 1 96 ? 10.625 11.531 15.125 1 98.5 96 GLY A C 1
ATOM 751 O O . GLY A 1 96 ? 10.234 12.422 15.883 1 98.5 96 GLY A O 1
ATOM 752 N N . VAL A 1 97 ? 9.914 11.086 14.133 1 98.38 97 VAL A N 1
ATOM 753 C CA . VAL A 1 97 ? 8.578 11.609 13.844 1 98.38 97 VAL A CA 1
ATOM 754 C C . VAL A 1 97 ? 7.637 11.273 15 1 98.38 97 VAL A C 1
ATOM 756 O O . VAL A 1 97 ? 6.777 12.086 15.359 1 98.38 97 VAL A O 1
ATOM 759 N N . ASP A 1 98 ? 7.738 10.055 15.531 1 98.44 98 ASP A N 1
ATOM 760 C CA . ASP A 1 98 ? 6.938 9.648 16.688 1 98.44 98 ASP A CA 1
ATOM 761 C C . ASP A 1 98 ? 7.199 10.555 17.875 1 98.44 98 ASP A C 1
ATOM 763 O O . ASP A 1 98 ? 6.258 11.039 18.516 1 98.44 98 ASP A O 1
ATOM 767 N N . ARG A 1 99 ? 8.453 10.82 18.172 1 98.38 99 ARG A N 1
ATOM 768 C CA . ARG A 1 99 ? 8.805 11.734 19.25 1 98.38 99 ARG A CA 1
ATOM 769 C C . ARG A 1 99 ? 8.273 13.141 18.984 1 98.38 99 ARG A C 1
ATOM 771 O O . ARG A 1 99 ? 7.727 13.781 19.891 1 98.38 99 ARG A O 1
ATOM 778 N N . PHE A 1 100 ? 8.461 13.562 17.781 1 98.69 100 PHE A N 1
ATOM 779 C CA . PHE A 1 100 ? 7.969 14.867 17.359 1 98.69 100 PHE A CA 1
ATOM 780 C C . PHE A 1 100 ? 6.473 15 17.641 1 98.69 100 PHE A C 1
ATOM 782 O O . PHE A 1 100 ? 6.004 16.062 18.031 1 98.69 100 PHE A O 1
ATOM 789 N N . SER A 1 101 ? 5.695 13.953 17.328 1 98.12 101 SER A N 1
ATOM 790 C CA . SER A 1 101 ? 4.238 13.984 17.438 1 98.12 101 SER A CA 1
ATOM 791 C C . SER A 1 101 ? 3.787 14.031 18.891 1 98.12 101 SER A C 1
ATOM 793 O O . SER A 1 101 ? 2.676 14.477 19.188 1 98.12 101 SER A O 1
ATOM 795 N N . ASN A 1 102 ? 4.605 13.461 19.859 1 97.38 102 ASN A N 1
ATOM 796 C CA . ASN A 1 102 ? 4.27 13.367 21.266 1 97.38 102 ASN A CA 1
ATOM 797 C C . ASN A 1 102 ? 2.914 12.703 21.484 1 97.38 102 ASN A C 1
ATOM 799 O O . ASN A 1 102 ? 2.088 13.195 22.25 1 97.38 102 ASN A O 1
ATOM 803 N N . GLY A 1 103 ? 2.66 11.664 20.688 1 96.62 103 GLY A N 1
ATOM 804 C CA . GLY A 1 103 ? 1.457 10.875 20.875 1 96.62 103 GLY A CA 1
ATOM 805 C C . GLY A 1 103 ? 0.265 11.406 20.094 1 96.62 103 GLY A C 1
ATOM 806 O O . GLY A 1 103 ? -0.796 10.781 20.062 1 96.62 103 GLY A O 1
ATOM 807 N N . ALA A 1 104 ? 0.375 12.555 19.359 1 97.56 104 ALA A N 1
ATOM 808 C CA . ALA A 1 104 ? -0.722 13.156 18.609 1 97.56 104 ALA A CA 1
ATOM 809 C C . ALA A 1 104 ? -1.048 12.344 17.359 1 97.56 104 ALA A C 1
ATOM 811 O O . ALA A 1 104 ? -0.237 11.523 16.922 1 97.56 104 ALA A O 1
ATOM 812 N N . ARG A 1 105 ? -2.25 12.555 16.828 1 97.31 105 ARG A N 1
ATOM 813 C CA . ARG A 1 105 ? -2.709 11.883 15.617 1 97.31 105 ARG A CA 1
ATOM 814 C C . ARG A 1 105 ? -2.064 12.484 14.375 1 97.31 105 ARG A C 1
ATOM 816 O O . ARG A 1 105 ? -1.813 13.688 14.32 1 97.31 105 ARG A O 1
ATOM 823 N N . PHE A 1 106 ? -1.873 11.609 13.422 1 98.44 106 PHE A N 1
ATOM 824 C CA . PHE A 1 106 ? -1.289 12 12.141 1 98.44 106 PHE A CA 1
ATOM 825 C C . PHE A 1 106 ? -2.369 12.156 11.078 1 98.44 106 PHE A C 1
ATOM 827 O O . PHE A 1 106 ? -3.236 11.297 10.93 1 98.44 106 PHE A O 1
ATOM 834 N N . TRP A 1 107 ? -2.279 13.289 10.359 1 98.38 107 TRP A N 1
ATOM 835 C CA . TRP A 1 107 ? -3.209 13.594 9.281 1 98.38 107 TRP A CA 1
ATOM 836 C C . TRP A 1 107 ? -2.467 13.781 7.961 1 98.38 107 TRP A C 1
ATOM 838 O O . TRP A 1 107 ? -1.563 14.617 7.867 1 98.38 107 TRP A O 1
ATOM 848 N N . SER A 1 108 ? -2.773 12.984 7 1 98.25 108 SER A N 1
ATOM 849 C CA . SER A 1 108 ? -2.209 13.117 5.66 1 98.25 108 SER A CA 1
ATOM 850 C C . SER A 1 108 ? -3.297 13.391 4.629 1 98.25 108 SER A C 1
ATOM 852 O O . SER A 1 108 ? -4.484 13.195 4.898 1 98.25 108 SER A O 1
ATOM 854 N N . TRP A 1 109 ? -2.951 14.023 3.488 1 98 109 TRP A N 1
ATOM 855 C CA . TRP A 1 109 ? -3.871 14.195 2.367 1 98 109 TRP A CA 1
ATOM 856 C C . TRP A 1 109 ? -4.113 12.867 1.66 1 98 109 TRP A C 1
ATOM 858 O O . TRP A 1 109 ? -3.469 12.562 0.653 1 98 109 TRP A O 1
ATOM 868 N N . GLY A 1 110 ? -5.098 12.086 2.178 1 95.56 110 GLY A N 1
ATOM 869 C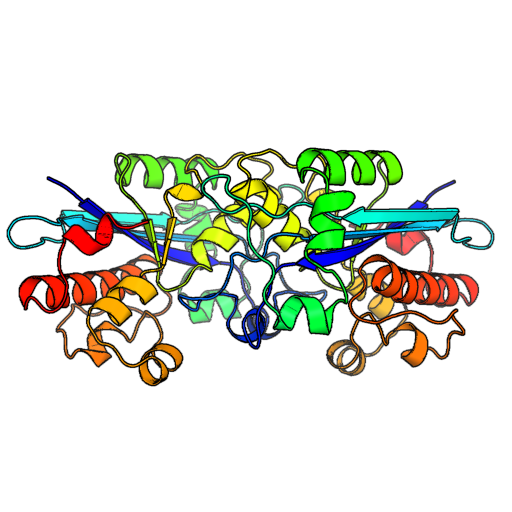 CA . GLY A 1 110 ? -5.293 10.703 1.788 1 95.56 110 GLY A CA 1
ATOM 870 C C . GLY A 1 110 ? -4.645 9.719 2.744 1 95.56 110 GLY A C 1
ATOM 871 O O . GLY A 1 110 ? -4.398 10.039 3.908 1 95.56 110 GLY A O 1
ATOM 872 N N . LYS A 1 111 ? -4.512 8.484 2.338 1 95.44 111 LYS A N 1
ATOM 873 C CA . LYS A 1 111 ? -3.971 7.449 3.215 1 95.44 111 LYS A CA 1
ATOM 874 C C . LYS A 1 111 ? -2.697 6.844 2.631 1 95.44 111 LYS A C 1
ATOM 876 O O . LYS A 1 111 ? -2.158 5.875 3.172 1 95.44 111 LYS A O 1
ATOM 881 N N . ASP A 1 112 ? -2.217 7.344 1.555 1 95.31 112 ASP A N 1
ATOM 882 C CA . ASP A 1 112 ? -1.042 6.785 0.896 1 95.31 112 ASP A CA 1
ATOM 883 C C . ASP A 1 112 ? 0.172 6.812 1.822 1 95.31 112 ASP A C 1
ATOM 885 O O . ASP A 1 112 ? 1.014 5.914 1.779 1 95.31 112 ASP A O 1
ATOM 889 N N . GLU A 1 113 ? 0.265 7.797 2.711 1 97.5 113 GLU A N 1
ATOM 890 C CA . GLU A 1 113 ? 1.37 7.848 3.664 1 97.5 113 GLU A CA 1
ATOM 891 C C . GLU A 1 113 ? 1.327 6.66 4.621 1 97.5 113 GLU A C 1
ATOM 893 O O . GLU A 1 113 ? 2.348 6.012 4.859 1 97.5 113 GLU A O 1
ATOM 898 N N . LEU A 1 114 ? 0.119 6.406 5.188 1 97.81 114 LEU A N 1
ATOM 899 C CA . LEU A 1 114 ? -0.042 5.246 6.055 1 97.81 114 LEU A CA 1
ATOM 900 C C . LEU A 1 114 ? 0.37 3.967 5.332 1 97.81 114 LEU A C 1
ATOM 902 O O . LEU A 1 114 ? 1.113 3.15 5.883 1 97.81 114 LEU A O 1
ATOM 906 N N . ASN A 1 115 ? -0.117 3.811 4.148 1 97.75 115 ASN A N 1
ATOM 907 C CA . ASN A 1 115 ? 0.178 2.621 3.355 1 97.75 115 ASN A CA 1
ATOM 908 C C . ASN A 1 115 ? 1.675 2.475 3.102 1 97.75 115 ASN A C 1
ATOM 910 O O . ASN A 1 115 ? 2.227 1.379 3.221 1 97.75 115 ASN A O 1
ATOM 914 N N . MET A 1 116 ? 2.314 3.588 2.773 1 97.56 116 MET A N 1
ATOM 915 C CA . MET A 1 116 ? 3.729 3.52 2.416 1 97.56 116 MET A CA 1
ATOM 916 C C . MET A 1 116 ? 4.594 3.318 3.656 1 97.56 116 MET A C 1
ATOM 918 O O . MET A 1 116 ? 5.66 2.707 3.582 1 97.56 116 MET A O 1
ATOM 922 N N . VAL A 1 117 ? 4.148 3.811 4.816 1 98.5 117 VAL A N 1
ATOM 923 C CA . VAL A 1 117 ? 4.82 3.479 6.066 1 98.5 117 VAL A CA 1
ATOM 924 C C . VAL A 1 117 ? 4.77 1.97 6.297 1 98.5 117 VAL A C 1
ATOM 926 O O . VAL A 1 117 ? 5.789 1.349 6.609 1 98.5 117 VAL A O 1
ATOM 929 N N . ALA A 1 118 ? 3.602 1.389 6.105 1 98.44 118 ALA A N 1
ATOM 930 C CA . ALA A 1 118 ? 3.432 -0.053 6.266 1 98.44 118 ALA A CA 1
ATOM 931 C C . ALA A 1 118 ? 4.367 -0.823 5.336 1 98.44 118 ALA A C 1
ATOM 933 O O . ALA A 1 118 ? 5.102 -1.707 5.781 1 98.44 118 ALA A O 1
ATOM 934 N N . ILE A 1 119 ? 4.348 -0.484 4.098 1 98.38 119 ILE A N 1
ATOM 935 C CA . ILE A 1 119 ? 5.125 -1.178 3.076 1 98.38 119 ILE A CA 1
ATOM 936 C C . ILE A 1 119 ? 6.617 -1.011 3.359 1 98.38 119 ILE A C 1
ATOM 938 O O . ILE A 1 119 ? 7.375 -1.981 3.311 1 98.38 119 ILE A O 1
ATOM 942 N N . SER A 1 120 ? 7.031 0.215 3.695 1 98.5 120 SER A N 1
ATOM 943 C CA . SER A 1 120 ? 8.438 0.483 3.957 1 98.5 120 SER A CA 1
ATOM 944 C C . SER A 1 120 ? 8.945 -0.316 5.156 1 98.5 120 SER A C 1
ATOM 946 O O . SER A 1 120 ? 10.047 -0.865 5.125 1 98.5 120 SER A O 1
ATOM 948 N N . CYS A 1 121 ? 8.172 -0.334 6.195 1 98.31 121 CYS A N 1
ATOM 949 C CA . CYS A 1 121 ? 8.562 -1.098 7.375 1 98.31 121 CYS A CA 1
ATOM 950 C C . CYS A 1 121 ? 8.664 -2.584 7.055 1 98.31 121 CYS A C 1
ATOM 952 O O . CYS A 1 121 ? 9.594 -3.258 7.496 1 98.31 121 CYS A O 1
ATOM 954 N N . TYR A 1 122 ? 7.719 -3.064 6.309 1 98.56 122 TYR A N 1
ATOM 955 C CA . TYR A 1 122 ? 7.707 -4.469 5.918 1 98.56 122 TYR A CA 1
ATOM 956 C C . TYR A 1 122 ? 8.945 -4.816 5.098 1 98.56 122 TYR A C 1
ATOM 958 O O . TYR A 1 122 ? 9.617 -5.812 5.371 1 98.56 122 TYR A O 1
ATOM 966 N N . ILE A 1 123 ? 9.266 -3.982 4.145 1 97.94 123 ILE A N 1
ATOM 967 C CA . ILE A 1 123 ? 10.414 -4.18 3.271 1 97.94 123 ILE A CA 1
ATOM 968 C C . ILE A 1 123 ? 11.695 -4.152 4.098 1 97.94 123 ILE A C 1
ATOM 970 O O . ILE A 1 123 ? 12.586 -4.98 3.896 1 97.94 123 ILE A O 1
ATOM 974 N N . ALA A 1 124 ? 11.758 -3.289 5.051 1 97 124 ALA A N 1
ATOM 975 C CA . ALA A 1 124 ? 12.945 -3.127 5.883 1 97 124 ALA A CA 1
ATOM 976 C C . ALA A 1 124 ? 13.008 -4.207 6.961 1 97 124 ALA A C 1
ATOM 978 O O . ALA A 1 124 ? 14.031 -4.363 7.629 1 97 124 ALA A O 1
ATOM 979 N N . GLY A 1 125 ? 11.914 -4.91 7.215 1 96.5 125 GLY A N 1
ATOM 980 C CA . GLY A 1 125 ? 11.875 -5.953 8.227 1 96.5 125 GLY A CA 1
ATOM 981 C C . GLY A 1 125 ? 11.859 -5.41 9.648 1 96.5 125 GLY A C 1
ATOM 982 O O . GLY A 1 125 ? 12.461 -5.996 10.547 1 96.5 125 GLY A O 1
ATOM 983 N N . ILE A 1 126 ? 11.219 -4.289 9.844 1 95.81 126 ILE A N 1
ATOM 984 C CA . ILE A 1 126 ? 11.172 -3.672 11.164 1 95.81 126 ILE A CA 1
ATOM 985 C C . ILE A 1 126 ? 9.727 -3.373 11.547 1 95.81 126 ILE A C 1
ATOM 987 O O . ILE A 1 126 ? 8.875 -3.186 10.672 1 95.81 126 ILE A O 1
ATOM 991 N N . PRO A 1 127 ? 9.438 -3.361 12.852 1 93.38 127 PRO A N 1
ATOM 992 C CA . PRO A 1 127 ? 8.125 -2.867 13.266 1 93.38 127 PRO A CA 1
ATOM 993 C C . PRO A 1 127 ? 7.992 -1.352 13.125 1 93.38 127 PRO A C 1
ATOM 995 O O . PRO A 1 127 ? 9 -0.641 13.109 1 93.38 127 PRO A O 1
ATOM 998 N N . SER A 1 128 ? 6.77 -0.904 12.906 1 91.44 128 SER A N 1
ATOM 999 C CA . SER A 1 128 ? 6.555 0.538 12.961 1 91.44 128 SER A CA 1
ATOM 1000 C C . SER A 1 128 ? 6.461 1.029 14.406 1 91.44 128 SER A C 1
ATOM 1002 O O . SER A 1 128 ? 5.84 0.378 15.25 1 91.44 128 SER A O 1
ATOM 1004 N N . SER A 1 129 ? 7.047 2.141 14.641 1 94.81 129 SER A N 1
ATOM 1005 C CA . SER A 1 129 ? 6.98 2.742 15.969 1 94.81 129 SER A CA 1
ATOM 1006 C C . SER A 1 129 ? 5.652 3.463 16.188 1 94.81 129 SER A C 1
ATOM 1008 O O . SER A 1 129 ? 5.305 3.803 17.312 1 94.81 129 SER A O 1
ATOM 1010 N N . ILE A 1 130 ? 4.961 3.746 15.148 1 97.56 130 ILE A N 1
ATOM 1011 C CA . ILE A 1 130 ? 3.678 4.438 15.211 1 97.56 130 ILE A CA 1
ATOM 1012 C C . ILE A 1 130 ? 2.555 3.477 14.82 1 97.56 130 ILE A C 1
ATOM 1014 O O . ILE A 1 130 ? 2.527 2.969 13.695 1 97.56 130 ILE A O 1
ATOM 1018 N N . PRO A 1 131 ? 1.678 3.244 15.719 1 97.12 131 PRO A N 1
ATOM 1019 C CA . PRO A 1 131 ? 0.59 2.324 15.375 1 97.12 131 PRO A CA 1
ATOM 1020 C C . PRO A 1 131 ? -0.368 2.908 14.336 1 97.12 131 PRO A C 1
ATOM 1022 O O . PRO A 1 131 ? -0.554 4.125 14.273 1 97.12 131 PRO A O 1
ATOM 1025 N N . ALA A 1 132 ? -1.02 2.035 13.57 1 97.56 132 ALA A N 1
ATOM 1026 C CA . ALA A 1 132 ? -1.868 2.422 12.445 1 97.56 132 ALA A CA 1
ATOM 1027 C C . ALA A 1 132 ? -3.039 3.281 12.914 1 97.56 132 ALA A C 1
ATOM 1029 O O . ALA A 1 132 ? -3.518 4.145 12.172 1 97.56 132 ALA A O 1
ATOM 1030 N N . GLN A 1 133 ? -3.523 3.092 14.109 1 96.19 133 GLN A N 1
ATOM 1031 C CA . GLN A 1 133 ? -4.719 3.779 14.594 1 96.19 133 GLN A CA 1
ATOM 1032 C C . GLN A 1 133 ? -4.453 5.27 14.789 1 96.19 133 GLN A C 1
ATOM 1034 O O . GLN A 1 133 ? -5.387 6.059 14.938 1 96.19 133 GLN A O 1
ATOM 1039 N N . ARG A 1 134 ? -3.184 5.68 14.797 1 97.19 134 ARG A N 1
ATOM 1040 C CA . ARG A 1 134 ? -2.84 7.082 15 1 97.19 134 ARG A CA 1
ATOM 1041 C C . ARG A 1 134 ? -2.906 7.863 13.695 1 97.19 134 ARG A C 1
ATOM 1043 O O . ARG A 1 134 ? -2.793 9.086 13.688 1 97.19 134 ARG A O 1
ATOM 1050 N N . PHE A 1 135 ? -3.084 7.211 12.609 1 97.56 135 PHE A N 1
ATOM 1051 C CA . PHE A 1 135 ? -3.148 7.863 11.305 1 97.56 135 PHE A CA 1
ATOM 1052 C C . PHE A 1 135 ? -4.594 8.141 10.906 1 97.56 135 PHE A C 1
ATOM 1054 O O . PHE A 1 135 ? -5.477 7.316 11.156 1 97.56 135 PHE A O 1
ATOM 1061 N N . ASP A 1 136 ? -4.793 9.25 10.273 1 96.62 136 ASP A N 1
ATOM 1062 C CA . ASP A 1 136 ? -6.109 9.586 9.742 1 96.62 136 ASP A CA 1
ATOM 1063 C C . ASP A 1 136 ? -5.988 10.383 8.445 1 96.62 136 ASP A C 1
ATOM 1065 O O . ASP A 1 136 ? -4.879 10.695 8.008 1 96.62 136 ASP A O 1
ATOM 1069 N N . ASN A 1 137 ? -7.102 10.594 7.812 1 97.19 137 ASN A N 1
ATOM 1070 C CA . ASN A 1 137 ? -7.203 11.195 6.488 1 97.19 137 ASN A CA 1
ATOM 1071 C C . ASN A 1 137 ? -7.715 12.633 6.566 1 97.19 137 ASN A C 1
ATOM 1073 O O . ASN A 1 137 ? -8.891 12.867 6.875 1 97.19 137 ASN A O 1
ATOM 1077 N N . ALA A 1 138 ? -6.895 13.602 6.199 1 97.81 138 ALA A N 1
ATOM 1078 C CA . ALA A 1 138 ? -7.23 15.023 6.285 1 97.81 138 ALA A CA 1
ATOM 1079 C C . ALA A 1 138 ? -8.375 15.375 5.34 1 97.81 138 ALA A C 1
ATOM 1081 O O . ALA A 1 138 ? -9.016 16.422 5.492 1 97.81 138 ALA A O 1
ATOM 1082 N N . VAL A 1 139 ? -8.617 14.484 4.348 1 97.38 139 VAL A N 1
ATOM 1083 C CA . VAL A 1 139 ? -9.742 14.68 3.441 1 97.38 139 VAL A CA 1
ATOM 1084 C C . VAL A 1 139 ? -11.047 14.734 4.238 1 97.38 139 VAL A C 1
ATOM 1086 O O . VAL A 1 139 ? -11.953 15.5 3.902 1 97.38 139 VAL A O 1
ATOM 1089 N N . LYS A 1 140 ? -11.148 13.953 5.328 1 96.25 140 LYS A N 1
ATOM 1090 C CA . LYS A 1 140 ? -12.328 13.977 6.188 1 96.25 140 LYS A CA 1
ATOM 1091 C C . LYS A 1 140 ? -12.547 15.359 6.797 1 96.25 140 LYS A C 1
ATOM 1093 O O . LYS A 1 140 ? -13.68 15.797 6.961 1 96.25 140 LYS A O 1
ATOM 1098 N N . LEU A 1 141 ? -11.477 16.031 7.109 1 97.5 141 LEU A N 1
ATOM 1099 C CA . LEU A 1 141 ? -11.531 17.328 7.766 1 97.5 141 LEU A CA 1
ATOM 1100 C C . LEU A 1 141 ? -12.039 18.406 6.805 1 97.5 141 LEU A C 1
ATOM 1102 O O . LEU A 1 141 ? -12.883 19.219 7.168 1 97.5 141 LEU A O 1
ATOM 1106 N N . VAL A 1 142 ? -11.516 18.359 5.551 1 97.62 142 VAL A N 1
ATOM 1107 C CA . VAL A 1 142 ? -11.914 19.391 4.609 1 97.62 142 VAL A CA 1
ATOM 1108 C C . VAL A 1 142 ? -13.352 19.156 4.152 1 97.62 142 VAL A C 1
ATOM 1110 O O . VAL A 1 142 ? -14.086 20.094 3.859 1 97.62 142 VAL A O 1
ATOM 1113 N N . ILE A 1 143 ? -13.781 17.891 4.121 1 96.81 143 ILE A N 1
ATOM 1114 C CA . ILE A 1 143 ? -15.188 17.578 3.857 1 96.81 143 ILE A CA 1
ATOM 1115 C C . ILE A 1 143 ? -16.062 18.172 4.969 1 96.81 143 ILE A C 1
ATOM 1117 O O . ILE A 1 143 ? -17.078 18.812 4.695 1 96.81 143 ILE A O 1
ATOM 1121 N N . ALA A 1 144 ? -15.641 17.938 6.191 1 96 144 ALA A N 1
ATOM 1122 C CA . ALA A 1 144 ? -16.359 18.484 7.34 1 96 144 ALA A CA 1
ATOM 1123 C C . ALA A 1 144 ? -16.438 20 7.262 1 96 144 ALA A C 1
ATOM 1125 O O . ALA A 1 144 ? -17.391 20.609 7.738 1 96 144 ALA A O 1
ATOM 1126 N N . ALA A 1 145 ? -15.492 20.609 6.602 1 97.25 145 ALA A N 1
ATOM 1127 C CA . ALA A 1 145 ? -15.438 22.062 6.461 1 97.25 145 ALA A CA 1
ATOM 1128 C C . ALA A 1 145 ? -16.25 22.531 5.254 1 97.25 145 ALA A C 1
ATOM 1130 O O . ALA A 1 145 ? -16.328 23.734 4.98 1 97.25 145 ALA A O 1
ATOM 1131 N N . GLY A 1 146 ? -16.734 21.562 4.469 1 97 146 GLY A N 1
ATOM 1132 C CA . GLY A 1 146 ? -17.688 21.922 3.418 1 97 146 GLY A CA 1
ATOM 1133 C C . GLY A 1 146 ? -17.062 21.875 2.031 1 97 146 GLY A C 1
ATOM 1134 O O . GLY A 1 146 ? -17.672 22.344 1.063 1 97 146 GLY A O 1
ATOM 1135 N N . MET A 1 147 ? -15.875 21.391 1.905 1 96.81 147 MET A N 1
ATOM 1136 C CA . MET A 1 147 ? -15.281 21.312 0.575 1 96.81 147 MET A CA 1
ATOM 1137 C C . MET A 1 147 ? -16.031 20.312 -0.296 1 96.81 147 MET A C 1
ATOM 1139 O O . MET A 1 147 ? -16.266 19.172 0.128 1 96.81 147 MET A O 1
ATOM 1143 N N . PRO A 1 148 ? -16.391 20.672 -1.51 1 96.69 148 PRO A N 1
ATOM 1144 C CA . PRO A 1 148 ? -17.078 19.734 -2.398 1 96.69 148 PRO A CA 1
ATOM 1145 C C . PRO A 1 148 ? -16.203 18.562 -2.809 1 96.69 148 PRO A C 1
ATOM 1147 O O . PRO A 1 148 ? -15.023 18.734 -3.119 1 96.69 148 PRO A O 1
ATOM 1150 N N . ILE A 1 149 ? -16.734 17.375 -2.887 1 93 149 ILE A N 1
ATOM 1151 C CA . ILE A 1 149 ? -16.031 16.141 -3.207 1 93 149 ILE A CA 1
ATOM 1152 C C . ILE A 1 149 ? -15.391 16.266 -4.59 1 93 149 ILE A C 1
ATOM 1154 O O . ILE A 1 149 ? -14.258 15.805 -4.797 1 93 149 ILE A O 1
ATOM 1158 N N . GLU A 1 150 ? -16.047 16.844 -5.492 1 93.88 150 GLU A N 1
ATOM 1159 C CA . GLU A 1 150 ? -15.562 16.984 -6.863 1 93.88 150 GLU A CA 1
ATOM 1160 C C . GLU A 1 150 ? -14.297 17.844 -6.906 1 93.88 150 GLU A C 1
ATOM 1162 O O . GLU A 1 150 ? -13.422 17.625 -7.75 1 93.88 150 GLU A O 1
ATOM 1167 N N . ASP A 1 151 ? -14.281 18.812 -6.035 1 96.19 151 ASP A N 1
ATOM 1168 C CA . ASP A 1 151 ? -13.109 19.688 -5.98 1 96.19 151 ASP A CA 1
ATOM 1169 C C . ASP A 1 151 ? -11.93 18.969 -5.328 1 96.19 151 ASP A C 1
ATOM 1171 O O . ASP A 1 151 ? -10.781 19.156 -5.742 1 96.19 151 ASP A O 1
ATOM 1175 N N . ILE A 1 152 ? -12.25 18.188 -4.328 1 95 152 ILE A N 1
ATOM 1176 C CA . ILE A 1 152 ? -11.211 17.422 -3.635 1 95 152 ILE A CA 1
ATOM 1177 C C . ILE A 1 152 ? -10.492 16.516 -4.625 1 95 152 ILE A C 1
ATOM 1179 O O . ILE A 1 152 ? -9.258 16.469 -4.641 1 95 152 ILE A O 1
ATOM 1183 N N . ALA A 1 153 ? -11.188 15.867 -5.52 1 88.88 153 ALA A N 1
ATOM 1184 C CA . ALA A 1 153 ? -10.641 14.914 -6.488 1 88.88 153 ALA A CA 1
ATOM 1185 C C . ALA A 1 153 ? -9.672 15.602 -7.441 1 88.88 153 ALA A C 1
ATOM 1187 O O . ALA A 1 153 ? -8.75 14.969 -7.961 1 88.88 153 ALA A O 1
ATOM 1188 N N . LYS A 1 154 ? -9.797 16.875 -7.547 1 91.88 154 LYS A N 1
ATOM 1189 C CA . LYS A 1 154 ? -8.992 17.625 -8.516 1 91.88 154 LYS A CA 1
ATOM 1190 C C . LYS A 1 154 ? -7.906 18.438 -7.812 1 91.88 154 LYS A C 1
ATOM 1192 O O . LYS A 1 154 ? -7.148 19.156 -8.461 1 91.88 154 LYS A O 1
ATOM 1197 N N . THR A 1 155 ? -7.848 18.375 -6.539 1 95.62 155 THR A N 1
ATOM 1198 C CA . THR A 1 155 ? -6.941 19.25 -5.793 1 95.62 155 THR A CA 1
ATOM 1199 C C . THR A 1 155 ? -5.867 18.422 -5.086 1 95.62 155 THR A C 1
ATOM 1201 O O . THR A 1 155 ? -6.125 17.812 -4.047 1 95.62 155 THR A O 1
ATOM 1204 N N . PRO A 1 156 ? -4.711 18.453 -5.629 1 94.62 156 PRO A N 1
ATOM 1205 C CA . PRO A 1 156 ? -3.627 17.781 -4.906 1 94.62 156 PRO A CA 1
ATOM 1206 C C . PRO A 1 156 ? -3.195 18.547 -3.654 1 94.62 156 PRO A C 1
ATOM 1208 O O . PRO A 1 156 ? -3.572 19.719 -3.477 1 94.62 156 PRO A O 1
ATOM 1211 N N . SER A 1 157 ? -2.463 17.859 -2.822 1 95.5 157 SER A N 1
ATOM 1212 C CA . SER A 1 157 ? -2.107 18.422 -1.523 1 95.5 157 SER A CA 1
ATOM 1213 C C . SER A 1 157 ? -1.4 19.766 -1.677 1 95.5 157 SER A C 1
ATOM 1215 O O . SER A 1 157 ? -1.663 20.703 -0.918 1 95.5 157 SER A O 1
ATOM 1217 N N . ASN A 1 158 ? -0.525 19.891 -2.688 1 95.56 158 ASN A N 1
ATOM 1218 C CA . ASN A 1 158 ? 0.311 21.078 -2.84 1 95.56 158 ASN A CA 1
ATOM 1219 C C . ASN A 1 158 ? -0.481 22.25 -3.406 1 95.56 158 ASN A C 1
ATOM 1221 O O . ASN A 1 158 ? 0.019 23.375 -3.457 1 95.56 158 ASN A O 1
ATOM 1225 N N . LYS A 1 159 ? -1.738 22.062 -3.77 1 96.44 159 LYS A N 1
ATOM 1226 C CA . LYS A 1 159 ? -2.576 23.125 -4.312 1 96.44 159 LYS A CA 1
ATOM 1227 C C . LYS A 1 159 ? -3.729 23.453 -3.365 1 96.44 159 LYS A C 1
ATOM 1229 O O . LYS A 1 159 ? -4.562 24.312 -3.668 1 96.44 159 LYS A O 1
ATOM 1234 N N . LEU A 1 160 ? -3.779 22.781 -2.275 1 97.56 160 LEU A N 1
ATOM 1235 C CA . LEU A 1 160 ? -4.91 22.906 -1.364 1 97.56 160 LEU A CA 1
ATOM 1236 C C . LEU A 1 160 ? -4.984 24.328 -0.794 1 97.56 160 LEU A C 1
ATOM 1238 O O . LEU A 1 160 ? -6.066 24.906 -0.721 1 97.56 160 LEU A O 1
ATOM 1242 N N . ALA A 1 161 ? -3.885 24.891 -0.408 1 97.12 161 ALA A N 1
ATOM 1243 C CA . ALA A 1 161 ? -3.867 26.25 0.114 1 97.12 161 ALA A CA 1
ATOM 1244 C C . ALA A 1 161 ? -4.367 27.25 -0.931 1 97.12 161 ALA A C 1
ATOM 1246 O O . ALA A 1 161 ? -5.148 28.156 -0.618 1 97.12 161 ALA A O 1
ATOM 1247 N N . ASP A 1 162 ? -3.93 27.031 -2.148 1 96.81 162 ASP A N 1
ATOM 1248 C CA . ASP A 1 162 ? -4.363 27.891 -3.246 1 96.81 162 ASP A CA 1
ATOM 1249 C C . ASP A 1 162 ? -5.871 27.812 -3.451 1 96.81 162 ASP A C 1
ATOM 1251 O O . ASP A 1 162 ? -6.527 28.812 -3.719 1 96.81 162 ASP A O 1
ATOM 1255 N N . TYR A 1 163 ? -6.391 26.625 -3.381 1 97.12 163 TYR A N 1
ATOM 1256 C CA . TYR A 1 163 ? -7.824 26.406 -3.531 1 97.12 163 TYR A CA 1
ATOM 1257 C C . TYR A 1 163 ? -8.617 27.281 -2.58 1 97.12 163 TYR A C 1
ATOM 1259 O O . TYR A 1 163 ? -9.656 27.828 -2.951 1 97.12 163 TYR A O 1
ATOM 1267 N N . TYR A 1 164 ? -8.125 27.547 -1.326 1 97 164 TYR A N 1
ATOM 1268 C CA . TYR A 1 164 ? -8.836 28.312 -0.309 1 97 164 TYR A CA 1
ATOM 1269 C C . TYR A 1 164 ? -8.367 29.75 -0.29 1 97 164 TYR A C 1
ATOM 1271 O O . TYR A 1 164 ? -8.812 30.547 0.543 1 97 164 TYR A O 1
ATOM 1279 N N . GLY A 1 165 ? -7.398 30.031 -1.123 1 96.69 165 GLY A N 1
ATOM 1280 C CA . GLY A 1 165 ? -6.883 31.391 -1.185 1 96.69 165 GLY A CA 1
ATOM 1281 C C . GLY A 1 165 ? -6.055 31.766 0.028 1 96.69 165 GLY A C 1
ATOM 1282 O O . GLY A 1 165 ? -6.059 32.938 0.451 1 96.69 165 GLY A O 1
ATOM 1283 N N . VAL A 1 166 ? -5.449 30.781 0.595 1 96.88 166 VAL A N 1
ATOM 1284 C CA . VAL A 1 166 ? -4.621 31.016 1.776 1 96.88 166 VAL A CA 1
ATOM 1285 C C . VAL A 1 166 ? -3.223 31.453 1.352 1 96.88 166 VAL A C 1
ATOM 1287 O O . VAL A 1 166 ? -2.592 30.812 0.511 1 96.88 166 VAL A O 1
ATOM 1290 N N . GLU A 1 167 ? -2.738 32.531 1.882 1 93.69 167 GLU A N 1
ATOM 1291 C CA . GLU A 1 167 ? -1.373 32.969 1.627 1 93.69 167 GLU A CA 1
ATOM 1292 C C . GLU A 1 167 ? -0.363 32.125 2.406 1 93.69 167 GLU A C 1
ATOM 1294 O O . GLU A 1 167 ? -0.484 31.969 3.623 1 93.69 167 GLU A O 1
ATOM 1299 N N . THR A 1 168 ? 0.477 31.547 1.717 1 93.69 168 THR A N 1
ATOM 1300 C CA . THR A 1 168 ? 1.552 30.766 2.303 1 93.69 168 THR A CA 1
ATOM 1301 C C . THR A 1 168 ? 2.912 31.234 1.799 1 93.69 168 THR A C 1
ATOM 1303 O O . THR A 1 168 ? 2.994 31.922 0.781 1 93.69 168 THR A O 1
ATOM 1306 N N . PRO A 1 169 ? 3.988 30.969 2.59 1 93.38 169 PRO A N 1
ATOM 1307 C CA . PRO A 1 169 ? 5.301 31.109 1.959 1 93.38 169 PRO A CA 1
ATOM 1308 C C . PRO A 1 169 ? 5.445 30.281 0.688 1 93.38 169 PRO A C 1
ATOM 1310 O O . PRO A 1 169 ? 4.559 29.484 0.367 1 93.38 169 PRO A O 1
ATOM 1313 N N . SER A 1 170 ? 6.48 30.609 -0.004 1 93.19 170 SER A N 1
ATOM 1314 C CA . SER A 1 170 ? 6.734 29.797 -1.188 1 93.19 170 SER A CA 1
ATOM 1315 C C . SER A 1 170 ? 6.977 28.328 -0.814 1 93.19 170 SER A C 1
ATOM 1317 O O . SER A 1 170 ? 7.887 28.016 -0.042 1 93.19 170 SER A O 1
ATOM 1319 N N . LEU A 1 171 ? 6.109 27.484 -1.241 1 94.75 171 LEU A N 1
ATOM 1320 C CA . LEU A 1 171 ? 6.18 26.062 -0.977 1 94.75 171 LEU A CA 1
ATOM 1321 C C . LEU A 1 171 ? 6.48 25.281 -2.256 1 94.75 171 LEU A C 1
ATOM 1323 O O . LEU A 1 171 ? 5.891 25.547 -3.305 1 94.75 171 LEU A O 1
ATOM 1327 N N . GLN A 1 172 ? 7.406 24.375 -2.176 1 93.06 172 GLN A N 1
ATOM 1328 C CA . GLN A 1 172 ? 7.77 23.531 -3.316 1 93.06 172 GLN A CA 1
ATOM 1329 C C . GLN A 1 172 ? 6.938 22.25 -3.35 1 93.06 172 GLN A C 1
ATOM 1331 O O . GLN A 1 172 ? 6.945 21.484 -2.393 1 93.06 172 GLN A O 1
ATOM 1336 N N . GLY A 1 173 ? 6.199 22.078 -4.457 1 93.56 173 GLY A N 1
ATOM 1337 C CA . GLY A 1 173 ? 5.5 20.812 -4.633 1 93.56 173 GLY A CA 1
ATOM 1338 C C . GLY A 1 173 ? 6.434 19.609 -4.66 1 93.56 173 GLY A C 1
ATOM 1339 O O . GLY A 1 173 ? 7.543 19.703 -5.184 1 93.56 173 GLY A O 1
ATOM 1340 N N . HIS A 1 174 ? 5.922 18.484 -4.105 1 96.19 174 HIS A N 1
ATOM 1341 C CA . HIS A 1 174 ? 6.648 17.219 -4.059 1 96.19 174 HIS A CA 1
ATOM 1342 C C . HIS A 1 174 ? 7.855 17.312 -3.133 1 96.19 174 HIS A C 1
ATOM 1344 O O . HIS A 1 174 ? 8.828 16.562 -3.295 1 96.19 174 HIS A O 1
ATOM 1350 N N . ASP A 1 175 ? 7.832 18.266 -2.336 1 97.69 175 ASP A N 1
ATOM 1351 C CA . ASP A 1 175 ? 8.562 18.25 -1.075 1 97.69 175 ASP A CA 1
ATOM 1352 C C . ASP A 1 175 ? 7.652 17.891 0.092 1 97.69 175 ASP A C 1
ATOM 1354 O O . ASP A 1 175 ? 6.625 18.531 0.306 1 97.69 175 ASP A O 1
ATOM 1358 N N . ALA A 1 176 ? 8.062 16.875 0.827 1 98.62 176 ALA A N 1
ATOM 1359 C CA . ALA A 1 176 ? 7.141 16.297 1.811 1 98.62 176 ALA A CA 1
ATOM 1360 C C . ALA A 1 176 ? 6.738 17.344 2.848 1 98.62 176 ALA A C 1
ATOM 1362 O O . ALA A 1 176 ? 5.562 17.438 3.211 1 98.62 176 ALA A O 1
ATOM 1363 N N . LEU A 1 177 ? 7.734 18.078 3.354 1 98.62 177 LEU A N 1
ATOM 1364 C CA . LEU A 1 177 ? 7.406 19.078 4.359 1 98.62 177 LEU A CA 1
ATOM 1365 C C . LEU A 1 177 ? 6.543 20.188 3.764 1 98.62 177 LEU A C 1
ATOM 1367 O O . LEU A 1 177 ? 5.547 20.594 4.367 1 98.62 177 LEU A O 1
ATOM 1371 N N . ASP A 1 178 ? 6.867 20.672 2.586 1 98.56 178 ASP A N 1
ATOM 1372 C CA . ASP A 1 178 ? 6.117 21.75 1.957 1 98.56 178 ASP A CA 1
ATOM 1373 C C . ASP A 1 178 ? 4.695 21.297 1.619 1 98.56 178 ASP A C 1
ATOM 1375 O O . ASP A 1 178 ? 3.746 22.078 1.757 1 98.56 178 ASP A O 1
ATOM 1379 N N . ASP A 1 179 ? 4.539 20.078 1.148 1 98.5 179 ASP A N 1
ATOM 1380 C CA . ASP A 1 179 ? 3.201 19.562 0.892 1 98.5 179 ASP A CA 1
ATOM 1381 C C . ASP A 1 179 ? 2.389 19.469 2.182 1 98.5 179 ASP A C 1
ATOM 1383 O O . ASP A 1 179 ? 1.203 19.812 2.197 1 98.5 179 ASP A O 1
ATOM 1387 N N . ALA A 1 180 ? 3.029 19.016 3.277 1 98.69 180 ALA A N 1
ATOM 1388 C CA . ALA A 1 180 ? 2.365 18.984 4.578 1 98.69 180 ALA A CA 1
ATOM 1389 C C . ALA A 1 180 ? 1.985 20.391 5.031 1 98.69 180 ALA A C 1
ATOM 1391 O O . ALA A 1 180 ? 0.906 20.594 5.59 1 98.69 180 ALA A O 1
ATOM 1392 N N . LEU A 1 181 ? 2.904 21.344 4.793 1 98.69 181 LEU A N 1
ATOM 1393 C CA . LEU A 1 181 ? 2.65 22.734 5.164 1 98.69 181 LEU A CA 1
ATOM 1394 C C . LEU A 1 181 ? 1.439 23.281 4.418 1 98.69 181 LEU A C 1
ATOM 1396 O O . LEU A 1 181 ? 0.608 23.984 5.004 1 98.69 181 LEU A O 1
ATOM 1400 N N . SER A 1 182 ? 1.334 22.969 3.148 1 98.5 182 SER A N 1
ATOM 1401 C CA . SER A 1 182 ? 0.175 23.406 2.373 1 98.5 182 SER A CA 1
ATOM 1402 C C . SER A 1 182 ? -1.127 22.953 3.029 1 98.5 182 SER A C 1
ATOM 1404 O O . SER A 1 182 ? -2.055 23.75 3.186 1 98.5 182 SER A O 1
ATOM 1406 N N . VAL A 1 183 ? -1.183 21.719 3.455 1 98.62 183 VAL A N 1
ATOM 1407 C CA . VAL A 1 183 ? -2.357 21.156 4.113 1 98.62 183 VAL A CA 1
ATOM 1408 C C . VAL A 1 183 ? -2.547 21.828 5.477 1 98.62 183 VAL A C 1
ATOM 1410 O O . VAL A 1 183 ? -3.66 22.219 5.832 1 98.62 183 VAL A O 1
ATOM 1413 N N . ALA A 1 184 ? -1.452 22.016 6.207 1 98.75 184 ALA A N 1
ATOM 1414 C CA . ALA A 1 184 ? -1.51 22.562 7.555 1 98.75 184 ALA A CA 1
ATOM 1415 C C . ALA A 1 184 ? -2.021 24 7.531 1 98.75 184 ALA A C 1
ATOM 1417 O O . ALA A 1 184 ? -2.881 24.375 8.328 1 98.75 184 ALA A O 1
ATOM 1418 N N . TYR A 1 185 ? -1.495 24.844 6.609 1 98.62 185 TYR A N 1
ATOM 1419 C CA . TYR A 1 185 ? -1.955 26.219 6.492 1 98.62 185 TYR A CA 1
ATOM 1420 C C . TYR A 1 185 ? -3.445 26.281 6.18 1 98.62 185 TYR A C 1
ATOM 1422 O O . TYR A 1 185 ? -4.164 27.141 6.695 1 98.62 185 TYR A O 1
ATOM 1430 N N . THR A 1 186 ? -3.863 25.391 5.348 1 98.56 186 THR A N 1
ATOM 1431 C CA . THR A 1 186 ? -5.273 25.328 4.98 1 98.56 186 THR A CA 1
ATOM 1432 C C . THR A 1 186 ? -6.133 24.984 6.195 1 98.56 186 THR A C 1
ATOM 1434 O O . THR A 1 186 ? -7.133 25.656 6.465 1 98.56 186 THR A O 1
ATOM 1437 N N . LEU A 1 187 ? -5.73 23.922 6.941 1 98.56 187 LEU A N 1
ATOM 1438 C CA . LEU A 1 187 ? -6.484 23.516 8.125 1 98.56 187 LEU A CA 1
ATOM 1439 C C . LEU A 1 187 ? -6.504 24.641 9.164 1 98.56 187 LEU A C 1
ATOM 1441 O O . LEU A 1 187 ? -7.535 24.891 9.789 1 98.56 187 LEU A O 1
ATOM 1445 N N . GLN A 1 188 ? -5.371 25.266 9.297 1 98.56 188 GLN A N 1
ATOM 1446 C CA . GLN A 1 188 ? -5.305 26.406 10.211 1 98.56 188 GLN A CA 1
ATOM 1447 C C . GLN A 1 188 ? -6.312 27.484 9.812 1 98.56 188 GLN A C 1
ATOM 1449 O O . GLN A 1 188 ? -7.039 28 10.664 1 98.56 188 GLN A O 1
ATOM 1454 N N . HIS A 1 189 ? -6.324 27.828 8.555 1 98.25 189 HIS A N 1
ATOM 1455 C CA . HIS A 1 189 ? -7.242 28.844 8.039 1 98.25 189 HIS A CA 1
ATOM 1456 C C . HIS A 1 189 ? -8.695 28.453 8.305 1 98.25 189 HIS A C 1
ATOM 1458 O O . HIS A 1 189 ? -9.484 29.281 8.75 1 98.25 189 HIS A O 1
ATOM 1464 N N . LEU A 1 190 ? -9.016 27.203 8.023 1 98.38 190 LEU A N 1
ATOM 1465 C CA . LEU A 1 190 ? -10.383 26.719 8.219 1 98.38 190 LEU A CA 1
ATOM 1466 C C . LEU A 1 190 ? -10.766 26.766 9.695 1 98.38 190 LEU A C 1
ATOM 1468 O O . LEU A 1 190 ? -11.922 27.047 10.031 1 98.38 190 LEU A O 1
ATOM 1472 N N . LEU A 1 191 ? -9.828 26.469 10.555 1 98.31 191 LEU A N 1
ATOM 1473 C CA . LEU A 1 191 ? -10.055 26.547 11.992 1 98.31 191 LEU A CA 1
ATOM 1474 C C . LEU A 1 191 ? -10.25 27.984 12.438 1 98.31 191 LEU A C 1
ATOM 1476 O O . LEU A 1 191 ? -11.195 28.297 13.164 1 98.31 191 LEU A O 1
ATOM 1480 N N . LYS A 1 192 ? -9.414 28.875 11.969 1 98 192 LYS A N 1
ATOM 1481 C CA . LYS A 1 192 ? -9.453 30.281 12.344 1 98 192 LYS A CA 1
ATOM 1482 C C . LYS A 1 192 ? -10.75 30.938 11.883 1 98 192 LYS A C 1
ATOM 1484 O O . LYS A 1 192 ? -11.289 31.812 12.57 1 98 192 LYS A O 1
ATOM 1489 N N . THR A 1 193 ? -11.211 30.531 10.781 1 97.25 193 THR A N 1
ATOM 1490 C CA . THR A 1 193 ? -12.406 31.141 10.211 1 97.25 193 THR A CA 1
ATOM 1491 C C . THR A 1 193 ? -13.672 30.453 10.727 1 97.25 193 THR A C 1
ATOM 1493 O O . THR A 1 193 ? -14.781 30.828 10.359 1 97.25 193 THR A O 1
ATOM 1496 N N . GLY A 1 194 ? -13.523 29.391 11.484 1 97 194 GLY A N 1
ATOM 1497 C CA . GLY A 1 194 ? -14.648 28.719 12.102 1 97 194 GLY A CA 1
ATOM 1498 C C . GLY A 1 194 ? -15.32 27.719 11.188 1 97 194 GLY A C 1
ATOM 1499 O O . GLY A 1 194 ? -16.359 27.141 11.539 1 97 194 GLY A O 1
ATOM 1500 N N . LYS A 1 195 ? -14.766 27.5 10.031 1 97.5 195 LYS A N 1
ATOM 1501 C CA . LYS A 1 195 ? -15.336 26.547 9.086 1 97.5 195 LYS A CA 1
ATOM 1502 C C . LYS A 1 195 ? -15.031 25.109 9.516 1 97.5 195 LYS A C 1
ATOM 1504 O O . LYS A 1 195 ? -15.688 24.172 9.062 1 97.5 195 LYS A O 1
ATOM 1509 N N . LEU A 1 196 ? -14.031 24.969 10.281 1 97.62 196 LEU A N 1
ATOM 1510 C CA . LEU A 1 196 ? -13.633 23.703 10.891 1 97.62 196 LEU A CA 1
ATOM 1511 C C . LEU A 1 196 ? -13.523 23.844 12.398 1 97.62 196 LEU A C 1
ATOM 1513 O O . LEU A 1 196 ? -13 24.844 12.906 1 97.62 196 LEU A O 1
ATOM 1517 N N . GLN A 1 197 ? -14.039 22.891 13.094 1 96.44 197 GLN A N 1
ATOM 1518 C CA . GLN A 1 197 ? -13.969 22.891 14.547 1 96.44 197 GLN A CA 1
ATOM 1519 C C . GLN A 1 197 ? -12.891 21.938 15.055 1 96.44 197 GLN A C 1
ATOM 1521 O O . GLN A 1 197 ? -12.711 20.859 14.508 1 96.44 197 GLN A O 1
ATOM 1526 N N . ALA A 1 198 ? -12.258 22.359 16.078 1 95.94 198 ALA A N 1
ATOM 1527 C CA . ALA A 1 198 ? -11.125 21.609 16.609 1 95.94 198 ALA A CA 1
ATOM 1528 C C . ALA A 1 198 ? -11.57 20.219 17.078 1 95.94 198 ALA A C 1
ATOM 1530 O O . ALA A 1 198 ? -10.797 19.266 17 1 95.94 198 ALA A O 1
ATOM 1531 N N . ASP A 1 199 ? -12.742 20.062 17.484 1 94.5 199 ASP A N 1
ATOM 1532 C CA . ASP A 1 199 ? -13.227 18.812 18.031 1 94.5 199 ASP A CA 1
ATOM 1533 C C . ASP A 1 199 ? -13.32 17.734 16.953 1 94.5 199 ASP A C 1
ATOM 1535 O O . ASP A 1 199 ? -13.422 16.547 17.266 1 94.5 199 ASP A O 1
ATOM 1539 N N . VAL A 1 200 ? -13.344 18.109 15.656 1 94.81 200 VAL A N 1
ATOM 1540 C CA . VAL A 1 200 ? -13.422 17.172 14.547 1 94.81 200 VAL A CA 1
ATOM 1541 C C . VAL A 1 200 ? -12.172 16.297 14.523 1 94.81 200 VAL A C 1
ATOM 1543 O O . VAL A 1 200 ? -12.219 15.148 14.078 1 94.81 200 VAL A O 1
ATOM 1546 N N . PHE A 1 201 ? -11.086 16.797 15.055 1 95.69 201 PHE A N 1
ATOM 1547 C CA . PHE A 1 201 ? -9.836 16.047 15.078 1 95.69 201 PHE A CA 1
ATOM 1548 C C . PHE A 1 201 ? -9.906 14.898 16.062 1 95.69 201 PHE A C 1
ATOM 1550 O O . PHE A 1 201 ? -9.062 14 16.047 1 95.69 201 PHE A O 1
ATOM 1557 N N . ASP A 1 202 ? -10.867 14.906 16.938 1 88.19 202 ASP A N 1
ATOM 1558 C CA . ASP A 1 202 ? -11 13.891 17.984 1 88.19 202 ASP A CA 1
ATOM 1559 C C . ASP A 1 202 ? -11.938 12.773 17.547 1 88.19 202 ASP A C 1
ATOM 1561 O O . ASP A 1 202 ? -12.016 11.727 18.203 1 88.19 202 ASP A O 1
ATOM 1565 N N . ARG A 1 203 ? -12.562 13.047 16.531 1 72 203 ARG A N 1
ATOM 1566 C CA . ARG A 1 203 ? -13.594 12.102 16.094 1 72 203 ARG A CA 1
ATOM 1567 C C . ARG A 1 203 ? -12.977 10.938 15.32 1 72 203 ARG A C 1
ATOM 1569 O O . ARG A 1 203 ? -12.031 11.133 14.555 1 72 203 ARG A O 1
ATOM 1576 N N . SER A 1 204 ? -13.219 9.586 15.805 1 64.5 204 SER A N 1
ATOM 1577 C CA . SER A 1 204 ? -12.797 8.398 15.062 1 64.5 204 SER A CA 1
ATOM 1578 C C . SER A 1 204 ? -13.773 8.078 13.93 1 64.5 204 SER A C 1
ATOM 1580 O O . SER A 1 204 ? -14.961 8.391 14.023 1 64.5 204 SER A O 1
ATOM 1582 N N . MET B 1 1 ? 11.664 -31.703 -4.102 1 87.19 1 MET B N 1
ATOM 1583 C CA . MET B 1 1 ? 11.375 -30.984 -5.344 1 87.19 1 MET B CA 1
ATOM 1584 C C . MET B 1 1 ? 11.312 -29.484 -5.105 1 87.19 1 MET B C 1
ATOM 1586 O O . MET B 1 1 ? 10.727 -29.031 -4.125 1 87.19 1 MET B O 1
ATOM 1590 N N . LYS B 1 2 ? 12.047 -28.781 -5.973 1 95 2 LYS B N 1
ATOM 1591 C CA . LYS B 1 2 ? 11.977 -27.312 -5.898 1 95 2 LYS B CA 1
ATOM 1592 C C . LYS B 1 2 ? 10.594 -26.812 -6.305 1 95 2 LYS B C 1
ATOM 1594 O O . LYS B 1 2 ? 10.008 -27.312 -7.27 1 95 2 LYS B O 1
ATOM 1599 N N . THR B 1 3 ? 10.047 -25.844 -5.52 1 98.06 3 THR B N 1
ATOM 1600 C CA . THR B 1 3 ? 8.703 -25.344 -5.801 1 98.06 3 THR B CA 1
ATOM 1601 C C . THR B 1 3 ? 8.672 -23.828 -5.801 1 98.06 3 THR B C 1
ATOM 1603 O O . THR B 1 3 ? 9.602 -23.188 -5.305 1 98.06 3 THR B O 1
ATOM 1606 N N . ALA B 1 4 ? 7.715 -23.312 -6.453 1 98.38 4 ALA B N 1
ATOM 1607 C CA . ALA B 1 4 ? 7.336 -21.906 -6.414 1 98.38 4 ALA B CA 1
ATOM 1608 C C . ALA B 1 4 ? 5.875 -21.734 -6.004 1 98.38 4 ALA B C 1
ATOM 1610 O O . ALA B 1 4 ? 5.023 -22.547 -6.379 1 98.38 4 ALA B O 1
ATOM 1611 N N . ILE B 1 5 ? 5.613 -20.734 -5.25 1 98.81 5 ILE B N 1
ATOM 1612 C CA . ILE B 1 5 ? 4.234 -20.453 -4.863 1 98.81 5 ILE B CA 1
ATOM 1613 C C . ILE B 1 5 ? 3.695 -19.281 -5.688 1 98.81 5 ILE B C 1
ATOM 1615 O O . ILE B 1 5 ? 4.23 -18.172 -5.625 1 98.81 5 ILE B O 1
ATOM 1619 N N . VAL B 1 6 ? 2.703 -19.547 -6.477 1 98.81 6 VAL B N 1
ATOM 1620 C CA . VAL B 1 6 ? 1.946 -18.484 -7.137 1 98.81 6 VAL B CA 1
ATOM 1621 C C . VAL B 1 6 ? 0.741 -18.109 -6.281 1 98.81 6 VAL B C 1
ATOM 1623 O O . VAL B 1 6 ? -0.054 -18.969 -5.895 1 98.81 6 VAL B O 1
ATOM 1626 N N . PHE B 1 7 ? 0.631 -16.797 -5.973 1 98.75 7 PHE B N 1
ATOM 1627 C CA . PHE B 1 7 ? -0.476 -16.469 -5.082 1 98.75 7 PHE B CA 1
ATOM 1628 C C . PHE B 1 7 ? -1.127 -15.148 -5.488 1 98.75 7 PHE B C 1
ATOM 1630 O O . PHE B 1 7 ? -0.576 -14.406 -6.297 1 98.75 7 PHE B O 1
ATOM 1637 N N . ASP B 1 8 ? -2.275 -14.938 -5.016 1 98.69 8 ASP B N 1
ATOM 1638 C CA . ASP B 1 8 ? -3.113 -13.766 -5.238 1 98.69 8 ASP B CA 1
ATOM 1639 C C . ASP B 1 8 ? -3.969 -13.461 -4.012 1 98.69 8 ASP B C 1
ATOM 1641 O O . ASP B 1 8 ? -4.207 -14.336 -3.18 1 98.69 8 ASP B O 1
ATOM 1645 N N . CYS B 1 9 ? -4.355 -12.227 -3.863 1 98.62 9 CYS B N 1
ATOM 1646 C CA . CYS B 1 9 ? -5.234 -11.812 -2.777 1 98.62 9 CYS B CA 1
ATOM 1647 C C . CYS B 1 9 ? -6.387 -10.969 -3.305 1 98.62 9 CYS B C 1
ATOM 1649 O O . CYS B 1 9 ? -6.258 -10.305 -4.336 1 98.62 9 CYS B O 1
ATOM 1651 N N . GLU B 1 10 ? -7.488 -11.07 -2.615 1 98.44 10 GLU B N 1
ATOM 1652 C CA . GLU B 1 10 ? -8.555 -10.086 -2.738 1 98.44 10 GLU B CA 1
ATOM 1653 C C . GLU B 1 10 ? -8.594 -9.156 -1.529 1 98.44 10 GLU B C 1
ATOM 1655 O O . GLU B 1 10 ? -8.57 -9.609 -0.386 1 98.44 10 GLU B O 1
ATOM 1660 N N . PHE B 1 11 ? -8.617 -7.883 -1.734 1 97.31 11 PHE B N 1
ATOM 1661 C CA . PHE B 1 11 ? -8.594 -6.867 -0.689 1 97.31 11 PHE B CA 1
ATOM 1662 C C . PHE B 1 11 ? -9.812 -5.961 -0.778 1 97.31 11 PHE B C 1
ATOM 1664 O O . PHE B 1 11 ? -10.391 -5.797 -1.854 1 97.31 11 PHE B O 1
ATOM 1671 N N . LEU B 1 12 ? -10.156 -5.418 0.342 1 98.44 12 LEU B N 1
ATOM 1672 C CA . LEU B 1 12 ? -11.359 -4.59 0.408 1 98.44 12 LEU B CA 1
ATOM 1673 C C . LEU B 1 12 ? -11.258 -3.406 -0.549 1 98.44 12 LEU B C 1
ATOM 1675 O O . LEU B 1 12 ? -10.203 -2.768 -0.642 1 98.44 12 LEU B O 1
ATOM 1679 N N . CYS B 1 13 ? -12.297 -3.201 -1.242 1 97.62 13 CYS B N 1
ATOM 1680 C CA . CYS B 1 13 ? -12.367 -2.084 -2.176 1 97.62 13 CYS B CA 1
ATOM 1681 C C . CYS B 1 13 ? -13.812 -1.663 -2.418 1 97.62 13 CYS B C 1
ATOM 1683 O O . CYS B 1 13 ? -14.742 -2.389 -2.061 1 97.62 13 CYS B O 1
ATOM 1685 N N . LEU B 1 14 ? -14 -0.514 -2.855 1 96.94 14 LEU B N 1
ATOM 1686 C CA . LEU B 1 14 ? -15.258 -0.046 -3.434 1 96.94 14 LEU B CA 1
ATOM 1687 C C . LEU B 1 14 ? -15.031 0.531 -4.828 1 96.94 14 LEU B C 1
ATOM 1689 O O . LEU B 1 14 ? -13.891 0.573 -5.309 1 96.94 14 LEU B O 1
ATOM 1693 N N . GLN B 1 15 ? -16.094 0.823 -5.449 1 96 15 GLN B N 1
ATOM 1694 C CA . GLN B 1 15 ? -15.977 1.264 -6.836 1 96 15 GLN B CA 1
ATOM 1695 C C . GLN B 1 15 ? -15.031 2.455 -6.957 1 96 15 GLN B C 1
ATOM 1697 O O . GLN B 1 15 ? -15.227 3.479 -6.301 1 96 15 GLN B O 1
ATOM 1702 N N . GLY B 1 16 ? -13.961 2.281 -7.738 1 94.44 16 GLY B N 1
ATOM 1703 C CA . GLY B 1 16 ? -13.023 3.363 -8.016 1 94.44 16 GLY B CA 1
ATOM 1704 C C . GLY B 1 16 ? -11.945 3.504 -6.961 1 94.44 16 GLY B C 1
ATOM 1705 O O . GLY B 1 16 ? -11.016 4.301 -7.117 1 94.44 16 GLY B O 1
ATOM 1706 N N . SER B 1 17 ? -11.93 2.793 -5.867 1 95.38 17 SER B N 1
ATOM 1707 C CA . SER B 1 17 ? -10.992 2.965 -4.766 1 95.38 17 SER B CA 1
ATOM 1708 C C . SER B 1 17 ? -9.562 2.691 -5.207 1 95.38 17 SER B C 1
ATOM 1710 O O . SER B 1 17 ? -8.633 3.404 -4.816 1 95.38 17 SER B O 1
ATOM 1712 N N . GLN B 1 18 ? -9.414 1.667 -6.008 1 91.69 18 GLN B N 1
ATOM 1713 C CA . GLN B 1 18 ? -8.078 1.328 -6.469 1 91.69 18 GLN B CA 1
ATOM 1714 C C . GLN B 1 18 ? -7.492 2.443 -7.332 1 91.69 18 GLN B C 1
ATOM 1716 O O . GLN B 1 18 ? -6.324 2.807 -7.176 1 91.69 18 GLN B O 1
ATOM 1721 N N . SER B 1 19 ? -8.289 3 -8.219 1 91.19 19 SER B N 1
ATOM 1722 C CA . SER B 1 19 ? -7.84 4.055 -9.117 1 91.19 19 SER B CA 1
ATOM 1723 C C . SER B 1 19 ? -7.465 5.316 -8.352 1 91.19 19 SER B C 1
ATOM 1725 O O . SER B 1 19 ? -6.645 6.113 -8.812 1 91.19 19 SER B O 1
ATOM 1727 N N . ARG B 1 20 ? -8.055 5.488 -7.188 1 92 20 ARG B N 1
ATOM 1728 C CA . ARG B 1 20 ? -7.742 6.676 -6.398 1 92 20 ARG B CA 1
ATOM 1729 C C . ARG B 1 20 ? -6.832 6.328 -5.223 1 92 20 ARG B C 1
ATOM 1731 O O . ARG B 1 20 ? -6.711 7.109 -4.277 1 92 20 ARG B O 1
ATOM 1738 N N . PHE B 1 21 ? -6.234 5.125 -5.195 1 91 21 PHE B N 1
ATOM 1739 C CA . PHE B 1 21 ? -5.238 4.652 -4.242 1 91 21 PHE B CA 1
ATOM 1740 C C . PHE B 1 21 ? -5.812 4.621 -2.83 1 91 21 PHE B C 1
ATOM 1742 O O . PHE B 1 21 ? -5.102 4.871 -1.857 1 91 21 PHE B O 1
ATOM 1749 N N . TRP B 1 22 ? -7.176 4.434 -2.764 1 95.19 22 TRP B N 1
ATOM 1750 C CA . TRP B 1 22 ? -7.91 4.305 -1.511 1 95.19 22 TRP B CA 1
ATOM 1751 C C . TRP B 1 22 ? -7.781 5.574 -0.673 1 95.19 22 TRP B C 1
ATOM 1753 O O . TRP B 1 22 ? -7.668 5.508 0.553 1 95.19 22 TRP B O 1
ATOM 1763 N N . CYS B 1 23 ? -7.73 6.746 -1.323 1 94 23 CYS B N 1
ATOM 1764 C CA . CYS B 1 23 ? -7.387 7.977 -0.621 1 94 23 CYS B CA 1
ATOM 1765 C C . CYS B 1 23 ? -8.633 8.805 -0.326 1 94 23 CYS B C 1
ATOM 1767 O O . CYS B 1 23 ? -8.562 9.789 0.412 1 94 23 CYS B O 1
ATOM 1769 N N . ALA B 1 24 ? -9.82 8.344 -0.831 1 94.44 24 ALA B N 1
ATOM 1770 C CA . ALA B 1 24 ? -11.039 9.078 -0.494 1 94.44 24 ALA B CA 1
ATOM 1771 C C . ALA B 1 24 ? -11.445 8.828 0.954 1 94.44 24 ALA B C 1
ATOM 1773 O O . ALA B 1 24 ? -11.086 7.801 1.537 1 94.44 24 ALA B O 1
ATOM 1774 N N . ALA B 1 25 ? -12.195 9.711 1.487 1 93.38 25 ALA B N 1
ATOM 1775 C CA . ALA B 1 25 ? -12.625 9.648 2.881 1 93.38 25 ALA B CA 1
ATOM 1776 C C . ALA B 1 25 ? -13.398 8.359 3.154 1 93.38 25 ALA B C 1
ATOM 1778 O O . ALA B 1 25 ? -13.281 7.773 4.234 1 93.38 25 ALA B O 1
ATOM 1779 N N . HIS B 1 26 ? -14.133 7.93 2.205 1 93.44 26 HIS B N 1
ATOM 1780 C CA . HIS B 1 26 ? -15.031 6.797 2.416 1 93.44 26 HIS B CA 1
ATOM 1781 C C . HIS B 1 26 ? -14.375 5.488 2.004 1 93.44 26 HIS B C 1
ATOM 1783 O O . HIS B 1 26 ? -14.945 4.41 2.195 1 93.44 26 HIS B O 1
ATOM 1789 N N . ASP B 1 27 ? -13.219 5.539 1.434 1 96.06 27 ASP B N 1
ATOM 1790 C CA . ASP B 1 27 ? -12.531 4.316 1.019 1 96.06 27 ASP B CA 1
ATOM 1791 C C . ASP B 1 27 ? -12.125 3.48 2.229 1 96.06 27 ASP B C 1
ATOM 1793 O O . ASP B 1 27 ? -11.664 4.023 3.236 1 96.06 27 ASP B O 1
ATOM 1797 N N . PRO B 1 28 ? -12.305 2.186 2.172 1 96.62 28 PRO B N 1
ATOM 1798 C CA . PRO B 1 28 ? -11.711 1.342 3.213 1 96.62 28 PRO B CA 1
ATOM 1799 C C . PRO B 1 28 ? -10.188 1.286 3.129 1 96.62 28 PRO B C 1
ATOM 1801 O O . PRO B 1 28 ? -9.609 1.701 2.123 1 96.62 28 PRO B O 1
ATOM 1804 N N . ASP B 1 29 ? -9.508 0.953 4.297 1 97.19 29 ASP B N 1
ATOM 1805 C CA . ASP B 1 29 ? -8.148 0.479 4.098 1 97.19 29 ASP B CA 1
ATOM 1806 C C . ASP B 1 29 ? -8.117 -0.783 3.24 1 97.19 29 ASP B C 1
ATOM 1808 O O . ASP B 1 29 ? -9.039 -1.603 3.305 1 97.19 29 ASP B O 1
ATOM 1812 N N . PRO B 1 30 ? -7.133 -0.949 2.375 1 97.06 30 PRO B N 1
ATOM 1813 C CA . PRO B 1 30 ? -7.102 -2.105 1.479 1 97.06 30 PRO B CA 1
ATOM 1814 C C . PRO B 1 30 ? -6.582 -3.369 2.162 1 97.06 30 PRO B C 1
ATOM 1816 O O . PRO B 1 30 ? -5.562 -3.93 1.743 1 97.06 30 PRO B O 1
ATOM 1819 N N . VAL B 1 31 ? -7.328 -3.883 3.104 1 98.25 31 VAL B N 1
ATOM 1820 C CA . VAL B 1 31 ? -6.914 -5.059 3.863 1 98.25 31 VAL B CA 1
ATOM 1821 C C . VAL B 1 31 ? -7.41 -6.324 3.168 1 98.25 31 VAL B C 1
ATOM 1823 O O . VAL B 1 31 ? -8.422 -6.301 2.469 1 98.25 31 VAL B O 1
ATOM 1826 N N . ILE B 1 32 ? -6.734 -7.375 3.395 1 98.62 32 ILE B N 1
ATOM 1827 C CA . ILE B 1 32 ? -6.926 -8.648 2.699 1 98.62 32 ILE B CA 1
ATOM 1828 C C . ILE B 1 32 ? -8.188 -9.336 3.219 1 98.62 32 ILE B C 1
ATOM 1830 O O . ILE B 1 32 ? -8.43 -9.367 4.426 1 98.62 32 ILE B O 1
ATOM 1834 N N . ALA B 1 33 ? -8.938 -9.922 2.258 1 98.75 33 ALA B N 1
ATOM 1835 C CA . ALA B 1 33 ? -10.125 -10.695 2.605 1 98.75 33 ALA B CA 1
ATOM 1836 C C . ALA B 1 33 ? -10.008 -12.141 2.121 1 98.75 33 ALA B C 1
ATOM 1838 O O . ALA B 1 33 ? -10.758 -13.008 2.564 1 98.75 33 ALA B O 1
ATOM 1839 N N . GLN B 1 34 ? -9.125 -12.375 1.228 1 98.88 34 GLN B N 1
ATOM 1840 C CA . GLN B 1 34 ? -8.922 -13.719 0.697 1 98.88 34 GLN B CA 1
ATOM 1841 C C . GLN B 1 34 ? -7.496 -13.906 0.197 1 98.88 34 GLN B C 1
ATOM 1843 O O . GLN B 1 34 ? -6.926 -13 -0.415 1 98.88 34 GLN B O 1
ATOM 1848 N N . ILE B 1 35 ? -6.906 -15.062 0.442 1 98.88 35 ILE B N 1
ATOM 1849 C CA . ILE B 1 35 ? -5.621 -15.461 -0.124 1 98.88 35 ILE B CA 1
ATOM 1850 C C . ILE B 1 35 ? -5.781 -16.766 -0.894 1 98.88 35 ILE B C 1
ATOM 1852 O O . ILE B 1 35 ? -6.406 -17.719 -0.404 1 98.88 35 ILE B O 1
ATOM 1856 N N . GLY B 1 36 ? -5.371 -16.797 -2.094 1 98.88 36 GLY B N 1
ATOM 1857 C CA . GLY B 1 36 ? -5.23 -18 -2.895 1 98.88 36 GLY B CA 1
ATOM 1858 C C . GLY B 1 36 ? -3.799 -18.281 -3.307 1 98.88 36 GLY B C 1
ATOM 1859 O O . GLY B 1 36 ? -3.051 -17.359 -3.639 1 98.88 36 GLY B O 1
ATOM 1860 N N . ALA B 1 37 ? -3.383 -19.547 -3.219 1 98.88 37 ALA B N 1
ATOM 1861 C CA . ALA B 1 37 ? -2.008 -19.906 -3.547 1 98.88 37 ALA B CA 1
ATOM 1862 C C . ALA B 1 37 ? -1.953 -21.266 -4.254 1 98.88 37 ALA B C 1
ATOM 1864 O O . ALA B 1 37 ? -2.768 -22.141 -3.98 1 98.88 37 ALA B O 1
ATOM 1865 N N . VAL B 1 38 ? -1.072 -21.391 -5.152 1 98.88 38 VAL B N 1
ATOM 1866 C CA . VAL B 1 38 ? -0.81 -22.594 -5.926 1 98.88 38 VAL B CA 1
ATOM 1867 C C . VAL B 1 38 ? 0.66 -22.984 -5.793 1 98.88 38 VAL B C 1
ATOM 1869 O O . VAL B 1 38 ? 1.549 -22.141 -5.93 1 98.88 38 VAL B O 1
ATOM 1872 N N . LYS B 1 39 ? 0.903 -24.281 -5.465 1 98.81 39 LYS B N 1
ATOM 1873 C CA . LYS B 1 39 ? 2.262 -24.812 -5.41 1 98.81 39 LYS B CA 1
ATOM 1874 C C . LYS B 1 39 ? 2.67 -25.422 -6.746 1 98.81 39 LYS B C 1
ATOM 1876 O O . LYS B 1 39 ? 2.131 -26.453 -7.152 1 98.81 39 LYS B O 1
ATOM 1881 N N . LEU B 1 40 ? 3.557 -24.719 -7.402 1 98.75 40 LEU B N 1
ATOM 1882 C CA . LEU B 1 40 ? 4.051 -25.156 -8.711 1 98.75 40 LEU B CA 1
ATOM 1883 C C . LEU B 1 40 ? 5.387 -25.875 -8.578 1 98.75 40 LEU B C 1
ATOM 1885 O O . LEU B 1 40 ? 6.352 -25.312 -8.055 1 98.75 40 LEU B O 1
ATOM 1889 N N . GLY B 1 41 ? 5.43 -27.125 -8.992 1 98.44 41 GLY B N 1
ATOM 1890 C CA . GLY B 1 41 ? 6.699 -27.844 -9.07 1 98.44 41 GLY B CA 1
ATOM 1891 C C . GLY B 1 41 ? 7.594 -27.344 -10.188 1 98.44 41 GLY B C 1
ATOM 1892 O O . GLY B 1 41 ? 7.133 -27.125 -11.312 1 98.44 41 GLY B O 1
ATOM 1893 N N . LEU B 1 42 ? 8.891 -27.203 -9.875 1 98.06 42 LEU B N 1
ATOM 1894 C CA . LEU B 1 42 ? 9.805 -26.609 -10.844 1 98.06 42 LEU B CA 1
ATOM 1895 C C . LEU B 1 42 ? 10.727 -27.672 -11.438 1 98.06 42 LEU B C 1
ATOM 1897 O O . LEU B 1 42 ? 11.773 -27.359 -12 1 98.06 42 LEU B O 1
ATOM 1901 N N . GLU B 1 43 ? 10.359 -28.906 -11.227 1 95.56 43 GLU B N 1
ATOM 1902 C CA . GLU B 1 43 ? 11.094 -30.062 -11.766 1 95.56 43 GLU B CA 1
ATOM 1903 C C . GLU B 1 43 ? 10.141 -31.062 -12.414 1 95.56 43 GLU B C 1
ATOM 1905 O O . GLU B 1 43 ? 8.938 -31.016 -12.172 1 95.56 43 GLU B O 1
ATOM 1910 N N . GLY B 1 44 ? 10.812 -31.844 -13.242 1 94.06 44 GLY B N 1
ATOM 1911 C CA . GLY B 1 44 ? 10.016 -32.844 -13.914 1 94.06 44 GLY B CA 1
ATOM 1912 C C . GLY B 1 44 ? 9.039 -32.25 -14.922 1 94.06 44 GLY B C 1
ATOM 1913 O O . GLY B 1 44 ? 9.438 -31.531 -15.82 1 94.06 44 GLY B O 1
ATOM 1914 N N . ASP B 1 45 ? 7.703 -32.562 -14.688 1 95.81 45 ASP B N 1
ATOM 1915 C CA . ASP B 1 45 ? 6.668 -32.125 -15.609 1 95.81 45 ASP B CA 1
ATOM 1916 C C . ASP B 1 45 ? 6.008 -30.828 -15.094 1 95.81 45 ASP B C 1
ATOM 1918 O O . ASP B 1 45 ? 4.91 -30.484 -15.523 1 95.81 45 ASP B O 1
ATOM 1922 N N . PHE B 1 46 ? 6.633 -30.219 -14.086 1 98 46 PHE B N 1
ATOM 1923 C CA . PHE B 1 46 ? 6.176 -28.953 -13.547 1 98 46 PHE B CA 1
ATOM 1924 C C . PHE B 1 46 ? 4.73 -29.047 -13.078 1 98 46 PHE B C 1
ATOM 1926 O O . PHE B 1 46 ? 3.895 -28.219 -13.453 1 98 46 PHE B O 1
ATOM 1933 N N . PRO B 1 47 ? 4.488 -30.031 -12.25 1 98.25 47 PRO B N 1
ATOM 1934 C CA . PRO B 1 47 ? 3.102 -30.266 -11.844 1 98.25 47 PRO B CA 1
ATOM 1935 C C . PRO B 1 47 ? 2.58 -29.188 -10.898 1 98.25 47 PRO B C 1
ATOM 1937 O O . PRO B 1 47 ? 3.355 -28.594 -10.141 1 98.25 47 PRO B O 1
ATOM 1940 N N . LEU B 1 48 ? 1.292 -28.859 -10.992 1 98.19 48 LEU B N 1
ATOM 1941 C CA . LEU B 1 48 ? 0.635 -28.172 -9.883 1 98.19 48 LEU B CA 1
ATOM 1942 C C . LEU B 1 48 ? 0.396 -29.141 -8.727 1 98.19 48 LEU B C 1
ATOM 1944 O O . LEU B 1 48 ? -0.432 -30.047 -8.828 1 98.19 48 LEU B O 1
ATOM 1948 N N . LEU B 1 49 ? 1.092 -28.891 -7.645 1 98.44 49 LEU B N 1
ATOM 1949 C CA . LEU B 1 49 ? 1.214 -29.891 -6.59 1 98.44 49 LEU B CA 1
ATOM 1950 C C . LEU B 1 49 ? 0.085 -29.75 -5.574 1 98.44 49 LEU B C 1
ATOM 1952 O O . LEU B 1 49 ? -0.358 -30.75 -4.988 1 98.44 49 LEU B O 1
ATOM 1956 N N . ASP B 1 50 ? -0.293 -28.594 -5.277 1 98.56 50 ASP B N 1
ATOM 1957 C CA . ASP B 1 50 ? -1.28 -28.344 -4.234 1 98.56 50 ASP B CA 1
ATOM 1958 C C . ASP B 1 50 ? -1.844 -26.922 -4.355 1 98.56 50 ASP B C 1
ATOM 1960 O O . ASP B 1 50 ? -1.284 -26.078 -5.066 1 98.56 50 ASP B O 1
ATOM 1964 N N . THR B 1 51 ? -2.996 -26.703 -3.822 1 98.75 51 THR B N 1
ATOM 1965 C CA . THR B 1 51 ? -3.615 -25.391 -3.748 1 98.75 51 THR B CA 1
ATOM 1966 C C . THR B 1 51 ? -4.035 -25.078 -2.316 1 98.75 51 THR B C 1
ATOM 1968 O O . THR B 1 51 ? -4.172 -25.969 -1.488 1 98.75 51 THR B O 1
ATOM 1971 N N . HIS B 1 52 ? -4.086 -23.797 -2.01 1 98.69 52 HIS B N 1
ATOM 1972 C CA . HIS B 1 52 ? -4.516 -23.281 -0.713 1 98.69 52 HIS B CA 1
ATOM 1973 C C . HIS B 1 52 ? -5.434 -22.078 -0.872 1 98.69 52 HIS B C 1
ATOM 1975 O O . HIS B 1 52 ? -5.176 -21.203 -1.693 1 98.69 52 HIS B O 1
ATOM 1981 N N . ARG B 1 53 ? -6.559 -22.125 -0.226 1 98.38 53 ARG B N 1
ATOM 1982 C CA . ARG B 1 53 ? -7.504 -21.016 -0.186 1 98.38 53 ARG B CA 1
ATOM 1983 C C . ARG B 1 53 ? -7.906 -20.688 1.249 1 98.38 53 ARG B C 1
ATOM 1985 O O . ARG B 1 53 ? -8.148 -21.594 2.053 1 98.38 53 ARG B O 1
ATOM 1992 N N . VAL B 1 54 ? -7.941 -19.438 1.565 1 98.75 54 VAL B N 1
ATOM 1993 C CA . VAL B 1 54 ? -8.344 -19.047 2.912 1 98.75 54 VAL B CA 1
ATOM 1994 C C . VAL B 1 54 ? -9.016 -17.672 2.875 1 98.75 54 VAL B C 1
ATOM 1996 O O . VAL B 1 54 ? -8.578 -16.781 2.143 1 98.75 54 VAL B O 1
ATOM 1999 N N . TYR B 1 55 ? -10.172 -17.578 3.543 1 98.81 55 TYR B N 1
ATOM 2000 C CA . TYR B 1 55 ? -10.789 -16.281 3.787 1 98.81 55 TYR B CA 1
ATOM 2001 C C . TYR B 1 55 ? -10.227 -15.625 5.043 1 98.81 55 TYR B C 1
ATOM 2003 O O . TYR B 1 55 ? -9.961 -16.312 6.035 1 98.81 55 TYR B O 1
ATOM 2011 N N . VAL B 1 56 ? -10.008 -14.391 4.977 1 98.81 56 VAL B N 1
ATOM 2012 C CA . VAL B 1 56 ? -9.516 -13.609 6.109 1 98.81 56 VAL B CA 1
ATOM 2013 C C . VAL B 1 56 ? -10.625 -12.695 6.625 1 98.81 56 VAL B C 1
ATOM 2015 O O . VAL B 1 56 ? -11.32 -12.047 5.836 1 98.81 56 VAL B O 1
ATOM 2018 N N . ARG B 1 57 ? -10.828 -12.617 7.922 1 98.12 57 ARG B N 1
ATOM 2019 C CA . ARG B 1 57 ? -11.727 -11.633 8.523 1 98.12 57 ARG B CA 1
ATOM 2020 C C . ARG B 1 57 ? -11.07 -10.258 8.562 1 98.12 57 ARG B C 1
ATOM 2022 O O . ARG B 1 57 ? -10.18 -10.008 9.375 1 98.12 57 ARG B O 1
ATOM 2029 N N . PRO B 1 58 ? -11.5 -9.375 7.695 1 97.88 58 PRO B N 1
ATOM 2030 C CA . PRO B 1 58 ? -10.859 -8.062 7.676 1 97.88 58 PRO B CA 1
ATOM 2031 C C . PRO B 1 58 ? -11.203 -7.223 8.906 1 97.88 58 PRO B C 1
ATOM 2033 O O . PRO B 1 58 ? -12.359 -7.191 9.336 1 97.88 58 PRO B O 1
ATOM 2036 N N . ILE B 1 59 ? -10.227 -6.551 9.438 1 97.12 59 ILE B N 1
ATOM 2037 C CA . ILE B 1 59 ? -10.453 -5.684 10.586 1 97.12 59 ILE B CA 1
ATOM 2038 C C . ILE B 1 59 ? -9.898 -4.289 10.305 1 97.12 59 ILE B C 1
ATOM 2040 O O . ILE B 1 59 ? -8.992 -4.133 9.477 1 97.12 59 ILE B O 1
ATOM 2044 N N . ASP B 1 60 ? -10.508 -3.324 10.945 1 95.81 60 ASP B N 1
ATOM 2045 C CA . ASP B 1 60 ? -10.023 -1.961 10.773 1 95.81 60 ASP B CA 1
ATOM 2046 C C . ASP B 1 60 ? -8.922 -1.638 11.781 1 95.81 60 ASP B C 1
ATOM 2048 O O . ASP B 1 60 ? -8.469 -2.518 12.516 1 95.81 60 ASP B O 1
ATOM 2052 N N . ARG B 1 61 ? -8.414 -0.413 11.781 1 94.88 61 ARG B N 1
ATOM 2053 C CA . ARG B 1 61 ? -7.258 0.022 12.555 1 94.88 61 ARG B CA 1
ATOM 2054 C C . ARG B 1 61 ? -7.547 -0.019 14.055 1 94.88 61 ARG B C 1
ATOM 2056 O O . ARG B 1 61 ? -6.625 0.063 14.867 1 94.88 61 ARG B O 1
ATOM 2063 N N . PHE B 1 62 ? -8.773 -0.161 14.414 1 95.12 62 PHE B N 1
ATOM 2064 C CA . PHE B 1 62 ? -9.18 -0.144 15.82 1 95.12 62 PHE B CA 1
ATOM 2065 C C . PHE B 1 62 ? -9.586 -1.539 16.281 1 95.12 62 PHE B C 1
ATOM 2067 O O . PHE B 1 62 ? -10.094 -1.706 17.391 1 95.12 62 PHE B O 1
ATOM 2074 N N . GLY B 1 63 ? -9.438 -2.52 15.391 1 94.38 63 GLY B N 1
ATOM 2075 C CA . GLY B 1 63 ? -9.672 -3.908 15.742 1 94.38 63 GLY B CA 1
ATOM 2076 C C . GLY B 1 63 ? -11.102 -4.359 15.477 1 94.38 63 GLY B C 1
ATOM 2077 O O . GLY B 1 63 ? -11.477 -5.484 15.812 1 94.38 63 GLY B O 1
ATOM 2078 N N . HIS B 1 64 ? -11.859 -3.523 14.859 1 95.5 64 HIS B N 1
ATOM 2079 C CA . HIS B 1 64 ? -13.242 -3.881 14.562 1 95.5 64 HIS B CA 1
ATOM 2080 C C . HIS B 1 64 ? -13.359 -4.516 13.18 1 95.5 64 HIS B C 1
ATOM 2082 O O . HIS B 1 64 ? -12.586 -4.191 12.273 1 95.5 64 HIS B O 1
ATOM 2088 N N . ARG B 1 65 ? -14.398 -5.316 13.07 1 94.88 65 ARG B N 1
ATOM 2089 C CA . ARG B 1 65 ? -14.656 -5.945 11.773 1 94.88 65 ARG B CA 1
ATOM 2090 C C . ARG B 1 65 ? -15.023 -4.906 10.727 1 94.88 65 ARG B C 1
ATOM 2092 O O . ARG B 1 65 ? -15.805 -3.996 10.984 1 94.88 65 ARG B O 1
ATOM 2099 N N . TYR B 1 66 ? -14.438 -5.078 9.539 1 94.5 66 TYR B N 1
ATOM 2100 C CA . TYR B 1 66 ? -14.789 -4.238 8.398 1 94.5 66 TYR B CA 1
ATOM 2101 C C . TYR B 1 66 ? -15.945 -4.844 7.609 1 94.5 66 TYR B C 1
ATOM 2103 O O . TYR B 1 66 ? -15.867 -5.984 7.148 1 94.5 66 TYR B O 1
ATOM 2111 N N . PRO B 1 67 ? -17.031 -4.102 7.469 1 94.62 67 PRO B N 1
ATOM 2112 C CA . PRO B 1 67 ? -18.078 -4.629 6.605 1 94.62 67 PRO B CA 1
ATOM 2113 C C . PRO B 1 67 ? -17.672 -4.684 5.137 1 94.62 67 PRO B C 1
ATOM 2115 O O . PRO B 1 67 ? -16.906 -3.834 4.676 1 94.62 67 PRO B O 1
ATOM 2118 N N . LEU B 1 68 ? -18.172 -5.66 4.383 1 97.62 68 LEU B N 1
ATOM 2119 C CA . LEU B 1 68 ? -17.906 -5.766 2.953 1 97.62 68 LEU B CA 1
ATOM 2120 C C . LEU B 1 68 ? -18.828 -4.836 2.166 1 97.62 68 LEU B C 1
ATOM 2122 O O . LEU B 1 68 ? -20.047 -4.867 2.34 1 97.62 68 LEU B O 1
ATOM 2126 N N . ASP B 1 69 ? -18.234 -4.012 1.381 1 97.69 69 ASP B N 1
ATOM 2127 C CA . ASP B 1 69 ? -19.062 -3.199 0.489 1 97.69 69 ASP B CA 1
ATOM 2128 C C . ASP B 1 69 ? -19.766 -4.066 -0.552 1 97.69 69 ASP B C 1
ATOM 2130 O O . ASP B 1 69 ? -19.188 -5.02 -1.071 1 97.69 69 ASP B O 1
ATOM 2134 N N . PRO B 1 70 ? -20.984 -3.689 -0.983 1 97.88 70 PRO B N 1
ATOM 2135 C CA . PRO B 1 70 ? -21.688 -4.457 -2.01 1 97.88 70 PRO B CA 1
ATOM 2136 C C . PRO B 1 70 ? -20.891 -4.586 -3.307 1 97.88 70 PRO B C 1
ATOM 2138 O O . PRO B 1 70 ? -20.969 -5.609 -3.986 1 97.88 70 PRO B O 1
ATOM 2141 N N . PHE B 1 71 ? -20.188 -3.549 -3.629 1 98.31 71 PHE B N 1
ATOM 2142 C CA . PHE B 1 71 ? -19.344 -3.594 -4.824 1 98.31 71 PHE B CA 1
ATOM 2143 C C . PHE B 1 71 ? -18.328 -4.719 -4.73 1 98.31 71 PHE B C 1
ATOM 2145 O O . PHE B 1 71 ? -18.141 -5.473 -5.684 1 98.31 71 PHE B O 1
ATOM 2152 N N . PHE B 1 72 ? -17.656 -4.816 -3.588 1 98.44 72 PHE B N 1
ATOM 2153 C CA . PHE B 1 72 ? -16.672 -5.859 -3.357 1 98.44 72 PHE B CA 1
ATOM 2154 C C . PHE B 1 72 ? -17.297 -7.242 -3.5 1 98.44 72 PHE B C 1
ATOM 2156 O O . PHE B 1 72 ? -16.734 -8.125 -4.148 1 98.44 72 PHE B O 1
ATOM 2163 N N . THR B 1 73 ? -18.422 -7.453 -2.896 1 98.5 73 THR B N 1
ATOM 2164 C CA . THR B 1 73 ? -19.125 -8.734 -2.936 1 98.5 73 THR B CA 1
ATOM 2165 C C . THR B 1 73 ? -19.516 -9.086 -4.367 1 98.5 73 THR B C 1
ATOM 2167 O O . THR B 1 73 ? -19.344 -10.227 -4.797 1 98.5 73 THR B O 1
ATOM 2170 N N . LYS B 1 74 ? -20.031 -8.109 -5.062 1 98 74 LYS B N 1
ATOM 2171 C CA . LYS B 1 74 ? -20.406 -8.336 -6.453 1 98 74 LYS B CA 1
ATOM 2172 C C . LYS B 1 74 ? -19.203 -8.695 -7.309 1 98 74 LYS B C 1
ATOM 2174 O O . LYS B 1 74 ? -19.281 -9.578 -8.164 1 98 74 LYS B O 1
ATOM 2179 N N . LEU B 1 75 ? -18.109 -8.062 -7.07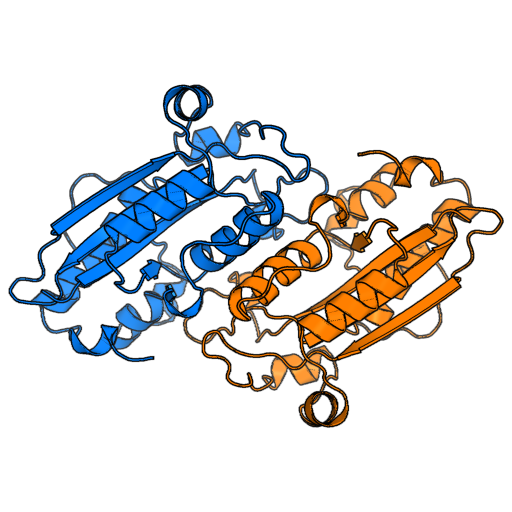8 1 97.69 75 LEU B N 1
ATOM 2180 C CA . LEU B 1 75 ? -16.891 -8.227 -7.855 1 97.69 75 LEU B CA 1
ATOM 2181 C C . LEU B 1 75 ? -16.281 -9.602 -7.605 1 97.69 75 LEU B C 1
ATOM 2183 O O . LEU B 1 75 ? -15.906 -10.305 -8.555 1 97.69 75 LEU B O 1
ATOM 2187 N N . THR B 1 76 ? -16.188 -10.078 -6.316 1 98 76 THR B N 1
ATOM 2188 C CA . THR B 1 76 ? -15.359 -11.219 -5.934 1 98 76 THR B CA 1
ATOM 2189 C C . THR B 1 76 ? -16.234 -12.453 -5.684 1 98 76 THR B C 1
ATOM 2191 O O . THR B 1 76 ? -15.727 -13.578 -5.68 1 98 76 THR B O 1
ATOM 2194 N N . GLY B 1 77 ? -17.5 -12.164 -5.367 1 97.94 77 GLY B N 1
ATOM 2195 C CA . GLY B 1 77 ? -18.375 -13.234 -4.953 1 97.94 77 GLY B CA 1
ATOM 2196 C C . GLY B 1 77 ? -18.25 -13.57 -3.477 1 97.94 77 GLY B C 1
ATOM 2197 O O . GLY B 1 77 ? -18.984 -14.43 -2.969 1 97.94 77 GLY B O 1
ATOM 2198 N N . ILE B 1 78 ? -17.344 -12.938 -2.707 1 98.38 78 ILE B N 1
ATOM 2199 C CA . ILE B 1 78 ? -17.172 -13.172 -1.279 1 98.38 78 ILE B CA 1
ATOM 2200 C C . ILE B 1 78 ? -18.266 -12.461 -0.498 1 98.38 78 ILE B C 1
ATOM 2202 O O . ILE B 1 78 ? -18.469 -11.25 -0.655 1 98.38 78 ILE B O 1
ATOM 2206 N N . THR B 1 79 ? -18.953 -13.125 0.35 1 98.38 79 THR B N 1
ATOM 2207 C CA . THR B 1 79 ? -20.078 -12.555 1.098 1 98.38 79 THR B CA 1
ATOM 2208 C C . THR B 1 79 ? -19.719 -12.414 2.574 1 98.38 79 THR B C 1
ATOM 2210 O O . THR B 1 79 ? -18.719 -12.969 3.035 1 98.38 79 THR B O 1
ATOM 2213 N N . GLU B 1 80 ? -20.641 -11.633 3.225 1 98.19 80 GLU B N 1
ATOM 2214 C CA . GLU B 1 80 ? -20.484 -11.539 4.676 1 98.19 80 GLU B CA 1
ATOM 2215 C C . GLU B 1 80 ? -20.562 -12.914 5.328 1 98.19 80 GLU B C 1
ATOM 2217 O O . GLU B 1 80 ? -19.859 -13.188 6.293 1 98.19 80 GLU B O 1
ATOM 2222 N N . GLU B 1 81 ? -21.375 -13.734 4.805 1 98.06 81 GLU B N 1
ATOM 2223 C CA . GLU B 1 81 ? -21.562 -15.086 5.328 1 98.06 81 GLU B CA 1
ATOM 2224 C C . GLU B 1 81 ? -20.281 -15.914 5.176 1 98.06 81 GLU B C 1
ATOM 2226 O O . GLU B 1 81 ? -19.906 -16.656 6.082 1 98.06 81 GLU B O 1
ATOM 2231 N N . ASP B 1 82 ? -19.625 -15.797 4.023 1 98.06 82 ASP B N 1
ATOM 2232 C CA . ASP B 1 82 ? -18.344 -16.484 3.818 1 98.06 82 ASP B CA 1
ATOM 2233 C C . ASP B 1 82 ? -17.344 -16.094 4.902 1 98.06 82 ASP B C 1
ATOM 2235 O O . ASP B 1 82 ? -16.672 -16.969 5.477 1 98.06 82 ASP B O 1
ATOM 2239 N N . ILE B 1 83 ? -17.266 -14.836 5.18 1 98.31 83 ILE B N 1
ATOM 2240 C CA . ILE B 1 83 ? -16.297 -14.32 6.145 1 98.31 83 ILE B CA 1
ATOM 2241 C C . ILE B 1 83 ? -16.688 -14.773 7.551 1 98.31 83 ILE B C 1
ATOM 2243 O O . ILE B 1 83 ? -15.828 -15.188 8.336 1 98.31 83 ILE B O 1
ATOM 2247 N N . GLU B 1 84 ? -17.938 -14.703 7.867 1 97.31 84 GLU B N 1
ATOM 2248 C CA . GLU B 1 84 ? -18.406 -15.094 9.188 1 97.31 84 GLU B CA 1
ATOM 2249 C C . GLU B 1 84 ? -18.188 -16.578 9.438 1 97.31 84 GLU B C 1
ATOM 2251 O O . GLU B 1 84 ? -17.781 -16.984 10.523 1 97.31 84 GLU B O 1
ATOM 2256 N N . ASP B 1 85 ? -18.406 -17.375 8.469 1 98.19 85 ASP B N 1
ATOM 2257 C CA . ASP B 1 85 ? -18.391 -18.828 8.625 1 98.19 85 ASP B CA 1
ATOM 2258 C C . ASP B 1 85 ? -16.969 -19.375 8.523 1 98.19 85 ASP B C 1
ATOM 2260 O O . ASP B 1 85 ? -16.609 -20.312 9.234 1 98.19 85 ASP B O 1
ATOM 2264 N N . GLU B 1 86 ? -16.219 -18.766 7.648 1 98.31 86 GLU B N 1
ATOM 2265 C CA . GLU B 1 86 ? -14.961 -19.438 7.312 1 98.31 86 GLU B CA 1
ATOM 2266 C C . GLU B 1 86 ? -13.773 -18.5 7.527 1 98.31 86 GLU B C 1
ATOM 2268 O O . GLU B 1 86 ? -12.617 -18.938 7.453 1 98.31 86 GLU B O 1
ATOM 2273 N N . GLY B 1 87 ? -14.008 -17.266 7.672 1 98.5 87 GLY B N 1
ATOM 2274 C CA . GLY B 1 87 ? -12.922 -16.312 7.809 1 98.5 87 GLY B CA 1
ATOM 2275 C C . GLY B 1 87 ? -12.07 -16.562 9.047 1 98.5 87 GLY B C 1
ATOM 2276 O O . GLY B 1 87 ? -12.602 -16.844 10.125 1 98.5 87 GLY B O 1
ATOM 2277 N N . VAL B 1 88 ? -10.797 -16.438 8.891 1 98.75 88 VAL B N 1
ATOM 2278 C CA . VAL B 1 88 ? -9.875 -16.578 10.016 1 98.75 88 VAL B CA 1
ATOM 2279 C C . VAL B 1 88 ? -9.117 -15.266 10.219 1 98.75 88 VAL B C 1
ATOM 2281 O O . VAL B 1 88 ? -9.195 -14.359 9.391 1 98.75 88 VAL B O 1
ATOM 2284 N N . ALA B 1 89 ? -8.367 -15.156 11.336 1 98.19 89 ALA B N 1
ATOM 2285 C CA . ALA B 1 89 ? -7.523 -13.992 11.57 1 98.19 89 ALA B CA 1
ATOM 2286 C C . ALA B 1 89 ? -6.375 -13.93 10.57 1 98.19 89 ALA B C 1
ATOM 2288 O O . ALA B 1 89 ? -5.879 -14.969 10.117 1 98.19 89 ALA B O 1
ATOM 2289 N N . LEU B 1 90 ? -5.977 -12.758 10.234 1 98.44 90 LEU B N 1
ATOM 2290 C CA . LEU B 1 90 ? -4.898 -12.555 9.273 1 98.44 90 LEU B CA 1
ATOM 2291 C C . LEU B 1 90 ? -3.664 -13.367 9.664 1 98.44 90 LEU B C 1
ATOM 2293 O O . LEU B 1 90 ? -3.021 -13.977 8.812 1 98.44 90 LEU B O 1
ATOM 2297 N N . SER B 1 91 ? -3.275 -13.312 10.938 1 98.06 91 SER B N 1
ATOM 2298 C CA . SER B 1 91 ? -2.105 -14.039 11.414 1 98.06 91 SER B CA 1
ATOM 2299 C C . SER B 1 91 ? -2.219 -15.531 11.109 1 98.06 91 SER B C 1
ATOM 2301 O O . SER B 1 91 ? -1.25 -16.156 10.672 1 98.06 91 SER B O 1
ATOM 2303 N N . GLU B 1 92 ? -3.359 -16.078 11.32 1 98.5 92 GLU B N 1
ATOM 2304 C CA . GLU B 1 92 ? -3.605 -17.5 11.023 1 98.5 92 GLU B CA 1
ATOM 2305 C C . GLU B 1 92 ? -3.523 -17.766 9.523 1 98.5 92 GLU B C 1
ATOM 2307 O O . GLU B 1 92 ? -2.926 -18.75 9.094 1 98.5 92 GLU B O 1
ATOM 2312 N N . ALA B 1 93 ? -4.145 -16.938 8.773 1 98.69 93 ALA B N 1
ATOM 2313 C CA . ALA B 1 93 ? -4.133 -17.078 7.316 1 98.69 93 ALA B CA 1
ATOM 2314 C C . ALA B 1 93 ? -2.705 -17.062 6.777 1 98.69 93 ALA B C 1
ATOM 2316 O O . ALA B 1 93 ? -2.311 -17.953 6.02 1 98.69 93 ALA B O 1
ATOM 2317 N N . LEU B 1 94 ? -1.924 -16.078 7.168 1 98.5 94 LEU B N 1
ATOM 2318 C CA . LEU B 1 94 ? -0.549 -15.938 6.699 1 98.5 94 LEU B CA 1
ATOM 2319 C C . LEU B 1 94 ? 0.312 -17.094 7.203 1 98.5 94 LEU B C 1
ATOM 2321 O O . LEU B 1 94 ? 1.19 -17.578 6.484 1 98.5 94 LEU B O 1
ATOM 2325 N N . GLY B 1 95 ? 0.081 -17.438 8.469 1 98.38 95 GLY B N 1
ATOM 2326 C CA . GLY B 1 95 ? 0.771 -18.609 8.977 1 98.38 95 GLY B CA 1
ATOM 2327 C C . GLY B 1 95 ? 0.514 -19.859 8.156 1 98.38 95 GLY B C 1
ATOM 2328 O O . GLY B 1 95 ? 1.437 -20.625 7.875 1 98.38 95 GLY B O 1
ATOM 2329 N N . GLY B 1 96 ? -0.747 -20.109 7.797 1 98.5 96 GLY B N 1
ATOM 2330 C CA . GLY B 1 96 ? -1.104 -21.234 6.949 1 98.5 96 GLY B CA 1
ATOM 2331 C C . GLY B 1 96 ? -0.442 -21.188 5.586 1 98.5 96 GLY B C 1
ATOM 2332 O O . GLY B 1 96 ? 0.066 -22.188 5.102 1 98.5 96 GLY B O 1
ATOM 2333 N N . VAL B 1 97 ? -0.452 -20.031 4.977 1 98.38 97 VAL B N 1
ATOM 2334 C CA . VAL B 1 97 ? 0.167 -19.844 3.67 1 98.38 97 VAL B CA 1
ATOM 2335 C C . VAL B 1 97 ? 1.674 -20.078 3.773 1 98.38 97 VAL B C 1
ATOM 2337 O O . VAL B 1 97 ? 2.289 -20.641 2.863 1 98.38 97 VAL B O 1
ATOM 2340 N N . ASP B 1 98 ? 2.289 -19.562 4.836 1 98.44 98 ASP B N 1
ATOM 2341 C CA . ASP B 1 98 ? 3.715 -19.766 5.078 1 98.44 98 ASP B CA 1
ATOM 2342 C C . ASP B 1 98 ? 4.043 -21.25 5.188 1 98.44 98 ASP B C 1
ATOM 2344 O O . ASP B 1 98 ? 4.98 -21.734 4.547 1 98.44 98 ASP B O 1
ATOM 2348 N N . ARG B 1 99 ? 3.254 -21.984 5.949 1 98.38 99 ARG B N 1
ATOM 2349 C CA . ARG B 1 99 ? 3.443 -23.438 6.062 1 98.38 99 ARG B CA 1
ATOM 2350 C C . ARG B 1 99 ? 3.254 -24.125 4.715 1 98.38 99 ARG B C 1
ATOM 2352 O O . ARG B 1 99 ? 4.039 -25 4.34 1 98.38 99 ARG B O 1
ATOM 2359 N N . PHE B 1 100 ? 2.234 -23.719 4.039 1 98.62 100 PHE B N 1
ATOM 2360 C CA . PHE B 1 100 ? 1.944 -24.25 2.713 1 98.62 100 PHE B CA 1
ATOM 2361 C C . PHE B 1 100 ? 3.146 -24.094 1.791 1 98.62 100 PHE B C 1
ATOM 2363 O O . PHE B 1 100 ? 3.439 -24.969 0.986 1 98.62 100 PHE B O 1
ATOM 2370 N N . SER B 1 101 ? 3.811 -22.922 1.828 1 98.12 101 SER B N 1
ATOM 2371 C CA . SER B 1 101 ? 4.906 -22.594 0.921 1 98.12 101 SER B CA 1
ATOM 2372 C C . SER B 1 101 ? 6.148 -23.422 1.231 1 98.12 101 SER B C 1
ATOM 2374 O O . SER B 1 101 ? 7.008 -23.609 0.366 1 98.12 101 SER B O 1
ATOM 2376 N N . ASN B 1 102 ? 6.336 -23.844 2.529 1 97.31 102 ASN B N 1
ATOM 2377 C CA . ASN B 1 102 ? 7.512 -24.578 2.988 1 97.31 102 ASN B CA 1
ATOM 2378 C C . ASN B 1 102 ? 8.805 -23.859 2.635 1 97.31 102 ASN B C 1
ATOM 2380 O O . ASN B 1 102 ? 9.742 -24.453 2.121 1 97.31 102 ASN B O 1
ATOM 2384 N N . GLY B 1 103 ? 8.758 -22.531 2.787 1 96.62 103 GLY B N 1
ATOM 2385 C CA . GLY B 1 103 ? 9.961 -21.719 2.602 1 96.62 103 GLY B CA 1
ATOM 2386 C C . GLY B 1 103 ? 10.164 -21.281 1.164 1 96.62 103 GLY B C 1
ATOM 2387 O O . GLY B 1 103 ? 11.086 -20.516 0.872 1 96.62 103 GLY B O 1
ATOM 2388 N N . ALA B 1 104 ? 9.281 -21.672 0.196 1 97.56 104 ALA B N 1
ATOM 2389 C CA . ALA B 1 104 ? 9.414 -21.328 -1.216 1 97.56 104 ALA B CA 1
ATOM 2390 C C . ALA B 1 104 ? 9.078 -19.844 -1.445 1 97.56 104 ALA B C 1
ATOM 2392 O O . ALA B 1 104 ? 8.453 -19.203 -0.598 1 97.56 104 ALA B O 1
ATOM 2393 N N . ARG B 1 105 ? 9.539 -19.344 -2.578 1 97.25 105 ARG B N 1
ATOM 2394 C CA . ARG B 1 105 ? 9.289 -17.953 -2.963 1 97.25 105 ARG B CA 1
ATOM 2395 C C . ARG B 1 105 ? 7.859 -17.781 -3.471 1 97.25 105 ARG B C 1
ATOM 2397 O O . ARG B 1 105 ? 7.305 -18.672 -4.102 1 97.25 105 ARG B O 1
ATOM 2404 N N . PHE B 1 106 ? 7.363 -16.594 -3.203 1 98.38 106 PHE B N 1
ATOM 2405 C CA . PHE B 1 106 ? 6.016 -16.234 -3.621 1 98.38 106 PHE B CA 1
ATOM 2406 C C . PHE B 1 106 ? 6.055 -15.359 -4.875 1 98.38 106 PHE B C 1
ATOM 2408 O O . PHE B 1 106 ? 6.824 -14.406 -4.949 1 98.38 106 PHE B O 1
ATOM 2415 N N . TRP B 1 107 ? 5.207 -15.75 -5.84 1 98.31 107 TRP B N 1
ATOM 2416 C CA . TRP B 1 107 ? 5.09 -15.023 -7.094 1 98.31 107 TRP B CA 1
ATOM 2417 C C . TRP B 1 107 ? 3.66 -14.531 -7.309 1 98.31 107 TRP B C 1
ATOM 2419 O O . TRP B 1 107 ? 2.719 -15.328 -7.297 1 98.31 107 TRP B O 1
ATOM 2429 N N . SER B 1 108 ? 3.488 -13.258 -7.41 1 98.19 108 SER B N 1
ATOM 2430 C CA . SER B 1 108 ? 2.189 -12.664 -7.715 1 98.19 108 SER B CA 1
ATOM 2431 C C . SER B 1 108 ? 2.227 -11.898 -9.031 1 98.19 108 SER B C 1
ATOM 2433 O O . SER B 1 108 ? 3.305 -11.586 -9.547 1 98.19 108 SER B O 1
ATOM 2435 N N . TRP B 1 109 ? 1.078 -11.719 -9.695 1 97.88 109 TRP B N 1
ATOM 2436 C CA . TRP B 1 109 ? 0.971 -10.867 -10.883 1 97.88 109 TRP B CA 1
ATOM 2437 C C . TRP B 1 109 ? 1.073 -9.391 -10.5 1 97.88 109 TRP B C 1
ATOM 243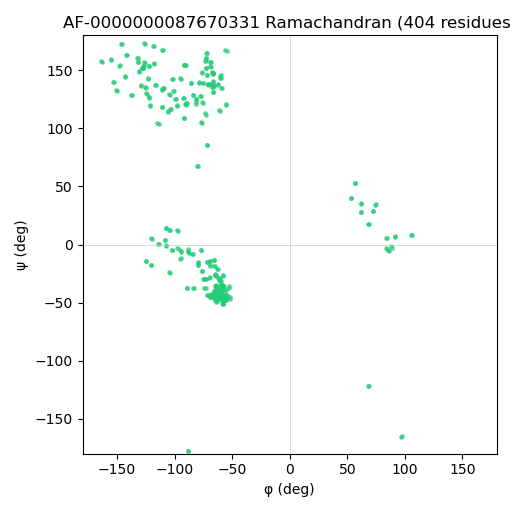9 O O . TRP B 1 109 ? 0.056 -8.719 -10.336 1 97.88 109 TRP B O 1
ATOM 2449 N N . GLY B 1 110 ? 2.322 -8.891 -10.414 1 95.31 110 GLY B N 1
ATOM 2450 C CA . GLY B 1 110 ? 2.607 -7.59 -9.828 1 95.31 110 GLY B CA 1
ATOM 2451 C C . GLY B 1 110 ? 3.045 -7.676 -8.375 1 95.31 110 GLY B C 1
ATOM 2452 O O . GLY B 1 110 ? 3.555 -8.703 -7.938 1 95.31 110 GLY B O 1
ATOM 2453 N N . LYS B 1 111 ? 3.025 -6.574 -7.688 1 95.31 111 LYS B N 1
ATOM 2454 C CA . LYS B 1 111 ? 3.494 -6.551 -6.305 1 95.31 111 LYS B CA 1
ATOM 2455 C C . LYS B 1 111 ? 2.387 -6.102 -5.355 1 95.31 111 LYS B C 1
ATOM 2457 O O . LYS B 1 111 ? 2.633 -5.883 -4.168 1 95.31 111 LYS B O 1
ATOM 2462 N N . ASP B 1 112 ? 1.211 -5.922 -5.828 1 95.25 112 ASP B N 1
ATOM 2463 C CA . ASP B 1 112 ? 0.112 -5.434 -5.004 1 95.25 112 ASP B CA 1
ATOM 2464 C C . ASP B 1 112 ? -0.166 -6.383 -3.84 1 95.25 112 ASP B C 1
ATOM 2466 O O . ASP B 1 112 ? -0.54 -5.945 -2.75 1 95.25 112 ASP B O 1
ATOM 2470 N N . GLU B 1 113 ? 0.063 -7.676 -4.023 1 97.44 113 GLU B N 1
ATOM 2471 C CA . GLU B 1 113 ? -0.129 -8.625 -2.934 1 97.44 113 GLU B CA 1
ATOM 2472 C C . GLU B 1 113 ? 0.851 -8.367 -1.793 1 97.44 113 GLU B C 1
ATOM 2474 O O . GLU B 1 113 ? 0.459 -8.336 -0.625 1 97.44 113 GLU B O 1
ATOM 2479 N N . LEU B 1 114 ? 2.143 -8.203 -2.162 1 97.81 114 LEU B N 1
ATOM 2480 C CA . LEU B 1 114 ? 3.141 -7.867 -1.152 1 97.81 114 LEU B CA 1
ATOM 2481 C C . LEU B 1 114 ? 2.744 -6.609 -0.392 1 97.81 114 LEU B C 1
ATOM 2483 O O . LEU B 1 114 ? 2.795 -6.578 0.84 1 97.81 114 LEU B O 1
ATOM 2487 N N . ASN B 1 115 ? 2.367 -5.605 -1.116 1 97.75 115 ASN B N 1
ATOM 2488 C CA . ASN B 1 115 ? 1.983 -4.332 -0.516 1 97.75 115 ASN B CA 1
ATOM 2489 C C . ASN B 1 115 ? 0.791 -4.492 0.423 1 97.75 115 ASN B C 1
ATOM 2491 O O . ASN B 1 115 ? 0.784 -3.936 1.522 1 97.75 115 ASN B O 1
ATOM 2495 N N . MET B 1 116 ? -0.179 -5.27 -0.02 1 97.56 116 MET B N 1
ATOM 2496 C CA . MET B 1 116 ? -1.398 -5.398 0.773 1 97.56 116 MET B CA 1
ATOM 2497 C C . MET B 1 116 ? -1.163 -6.281 1.992 1 97.56 116 MET B C 1
ATOM 2499 O O . MET B 1 116 ? -1.801 -6.098 3.031 1 97.56 116 MET B O 1
ATOM 2503 N N . VAL B 1 117 ? -0.244 -7.242 1.897 1 98.5 117 VAL B N 1
ATOM 2504 C CA . VAL B 1 117 ? 0.173 -7.988 3.082 1 98.5 117 VAL B CA 1
ATOM 2505 C C . VAL B 1 117 ? 0.783 -7.031 4.105 1 98.5 117 VAL B C 1
ATOM 2507 O O . VAL B 1 117 ? 0.435 -7.07 5.285 1 98.5 117 VAL B O 1
ATOM 2510 N N . ALA B 1 118 ? 1.653 -6.16 3.635 1 98.44 118 ALA B N 1
ATOM 2511 C CA . ALA B 1 118 ? 2.287 -5.176 4.508 1 98.44 118 ALA B CA 1
ATOM 2512 C C . ALA B 1 118 ? 1.242 -4.301 5.195 1 98.44 118 ALA B C 1
ATOM 2514 O O . ALA B 1 118 ? 1.253 -4.156 6.418 1 98.44 118 ALA B O 1
ATOM 2515 N N . ILE B 1 119 ? 0.369 -3.752 4.434 1 98.38 119 ILE B N 1
ATOM 2516 C CA . ILE B 1 119 ? -0.645 -2.828 4.93 1 98.38 119 ILE B CA 1
ATOM 2517 C C . ILE B 1 119 ? -1.572 -3.553 5.902 1 98.38 119 ILE B C 1
ATOM 2519 O O . ILE B 1 119 ? -1.869 -3.043 6.984 1 98.38 119 ILE B O 1
ATOM 2523 N N . SER B 1 120 ? -2 -4.766 5.535 1 98.5 120 SER B N 1
ATOM 2524 C CA . SER B 1 120 ? -2.914 -5.527 6.383 1 98.5 120 SER B CA 1
ATOM 2525 C C . SER B 1 120 ? -2.277 -5.855 7.727 1 98.5 120 SER B C 1
ATOM 2527 O O . SER B 1 120 ? -2.93 -5.762 8.766 1 98.5 120 SER B O 1
ATOM 2529 N N . CYS B 1 121 ? -1.053 -6.293 7.699 1 98.31 121 CYS B N 1
ATOM 2530 C CA . CYS B 1 121 ? -0.358 -6.602 8.945 1 98.31 121 CYS B CA 1
ATOM 2531 C C . CYS B 1 121 ? -0.215 -5.355 9.812 1 98.31 121 CYS B C 1
ATOM 2533 O O . CYS B 1 121 ? -0.403 -5.418 11.031 1 98.31 121 CYS B O 1
ATOM 2535 N N . TYR B 1 122 ? 0.109 -4.266 9.188 1 98.56 122 TYR B N 1
ATOM 2536 C CA . TYR B 1 122 ? 0.262 -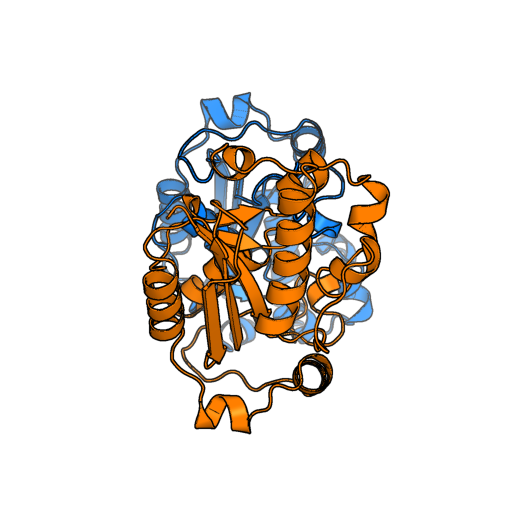3.004 9.906 1 98.56 122 TYR B CA 1
ATOM 2537 C C . TYR B 1 122 ? -1.048 -2.588 10.562 1 98.56 122 TYR B C 1
ATOM 2539 O O . TYR B 1 122 ? -1.072 -2.236 11.742 1 98.56 122 TYR B O 1
ATOM 2547 N N . ILE B 1 123 ? -2.111 -2.674 9.82 1 97.94 123 ILE B N 1
ATOM 2548 C CA . ILE B 1 123 ? -3.438 -2.305 10.305 1 97.94 123 ILE B CA 1
ATOM 2549 C C . ILE B 1 123 ? -3.834 -3.213 11.469 1 97.94 123 ILE B C 1
ATOM 2551 O O . ILE B 1 123 ? -4.363 -2.742 12.477 1 97.94 123 ILE B O 1
ATOM 2555 N N . ALA B 1 124 ? -3.506 -4.453 11.375 1 96.94 124 ALA B N 1
ATOM 2556 C CA . ALA B 1 124 ? -3.863 -5.434 12.391 1 96.94 124 ALA B CA 1
ATOM 2557 C C . ALA B 1 124 ? -2.916 -5.355 13.586 1 96.94 124 ALA B C 1
ATOM 2559 O O . ALA B 1 124 ? -3.172 -5.957 14.633 1 96.94 124 ALA B O 1
ATOM 2560 N N . GLY B 1 125 ? -1.776 -4.711 13.438 1 96.5 125 GLY B N 1
ATOM 2561 C CA . GLY B 1 125 ? -0.801 -4.586 14.516 1 96.5 125 GLY B CA 1
ATOM 2562 C C . GLY B 1 125 ? -0.036 -5.871 14.773 1 96.5 125 GLY B C 1
ATOM 2563 O O . GLY B 1 125 ? 0.278 -6.191 15.922 1 96.5 125 GLY B O 1
ATOM 2564 N N . ILE B 1 126 ? 0.238 -6.617 13.734 1 95.81 126 ILE B N 1
ATOM 2565 C CA . ILE B 1 126 ? 0.943 -7.887 13.883 1 95.81 126 ILE B CA 1
ATOM 2566 C C . ILE B 1 126 ? 2.135 -7.934 12.93 1 95.81 126 ILE B C 1
ATOM 2568 O O . ILE B 1 126 ? 2.129 -7.273 11.891 1 95.81 126 ILE B O 1
ATOM 2572 N N . PRO B 1 127 ? 3.17 -8.695 13.312 1 93.38 127 PRO B N 1
ATOM 2573 C CA . PRO B 1 127 ? 4.234 -8.938 12.336 1 93.38 127 PRO B CA 1
ATOM 2574 C C . PRO B 1 127 ? 3.809 -9.898 11.227 1 93.38 127 PRO B C 1
ATOM 2576 O O . PRO B 1 127 ? 2.869 -10.68 11.398 1 93.38 127 PRO B O 1
ATOM 2579 N N . SER B 1 128 ? 4.418 -9.734 10.07 1 91.5 128 SER B N 1
ATOM 2580 C CA . SER B 1 128 ? 4.199 -10.734 9.031 1 91.5 128 SER B CA 1
ATOM 2581 C C . SER B 1 128 ? 5.047 -11.977 9.273 1 91.5 128 SER B C 1
ATOM 2583 O O . SER B 1 128 ? 6.215 -11.875 9.656 1 91.5 128 SER B O 1
ATOM 2585 N N . SER B 1 129 ? 4.477 -13.086 9.047 1 94.69 129 SER B N 1
ATOM 2586 C CA . SER B 1 129 ? 5.199 -14.344 9.195 1 94.69 129 SER B CA 1
ATOM 2587 C C . SER B 1 129 ? 6.074 -14.625 7.977 1 94.69 129 SER B C 1
ATOM 2589 O O . SER B 1 129 ? 6.953 -15.492 8.023 1 94.69 129 SER B O 1
ATOM 2591 N N . ILE B 1 130 ? 5.816 -13.969 6.906 1 97.5 130 ILE B N 1
ATOM 2592 C CA . ILE B 1 130 ? 6.582 -14.148 5.672 1 97.5 130 ILE B CA 1
ATOM 2593 C C . ILE B 1 130 ? 7.41 -12.891 5.395 1 97.5 130 ILE B C 1
ATOM 2595 O O . ILE B 1 130 ? 6.859 -11.805 5.219 1 97.5 130 ILE B O 1
ATOM 2599 N N . PRO B 1 131 ? 8.68 -13.047 5.371 1 97.12 131 PRO B N 1
ATOM 2600 C CA . PRO B 1 131 ? 9.5 -11.867 5.109 1 97.12 131 PRO B CA 1
ATOM 2601 C C . PRO B 1 131 ? 9.352 -11.352 3.682 1 97.12 131 PRO B C 1
ATOM 2603 O O . PRO B 1 131 ? 9.102 -12.133 2.76 1 97.12 131 PRO B O 1
ATOM 2606 N N . ALA B 1 132 ? 9.562 -10.055 3.488 1 97.56 132 ALA B N 1
ATOM 2607 C CA . ALA B 1 132 ? 9.344 -9.375 2.217 1 97.56 132 ALA B CA 1
ATOM 2608 C C . ALA B 1 132 ? 10.227 -9.953 1.118 1 97.56 132 ALA B C 1
ATOM 2610 O O . ALA B 1 132 ? 9.844 -9.969 -0.054 1 97.56 132 ALA B O 1
ATOM 2611 N N . GLN B 1 133 ? 11.406 -10.445 1.442 1 96.31 133 GLN B N 1
ATOM 2612 C CA . GLN B 1 133 ? 12.367 -10.898 0.445 1 96.31 133 GLN B CA 1
ATOM 2613 C C . GLN B 1 133 ? 11.875 -12.172 -0.248 1 96.31 133 GLN B C 1
ATOM 2615 O O . GLN B 1 133 ? 12.43 -12.578 -1.272 1 96.31 133 GLN B O 1
ATOM 2620 N N . ARG B 1 134 ? 10.867 -12.828 0.311 1 97.19 134 ARG B N 1
ATOM 2621 C CA . ARG B 1 134 ? 10.352 -14.07 -0.271 1 97.19 134 ARG B CA 1
ATOM 2622 C C . ARG B 1 134 ? 9.336 -13.781 -1.366 1 97.19 134 ARG B C 1
ATOM 2624 O O . ARG B 1 134 ? 8.898 -14.695 -2.072 1 97.19 134 ARG B O 1
ATOM 2631 N N . PHE B 1 135 ? 8.945 -12.562 -1.536 1 97.56 135 PHE B N 1
ATOM 2632 C CA . PHE B 1 135 ? 7.973 -12.188 -2.557 1 97.56 135 PHE B CA 1
ATOM 2633 C C . PHE B 1 135 ? 8.672 -11.727 -3.828 1 97.56 135 PHE B C 1
ATOM 2635 O O . PHE B 1 135 ? 9.695 -11.039 -3.768 1 97.56 135 PHE B O 1
ATOM 2642 N N . ASP B 1 136 ? 8.109 -12.07 -4.93 1 96.62 136 ASP B N 1
ATOM 2643 C CA . ASP B 1 136 ? 8.609 -11.602 -6.215 1 96.62 136 ASP B CA 1
ATOM 2644 C C . ASP B 1 136 ? 7.465 -11.391 -7.207 1 96.62 136 ASP B C 1
ATOM 2646 O O . ASP B 1 136 ? 6.305 -11.648 -6.883 1 96.62 136 ASP B O 1
ATOM 2650 N N . ASN B 1 137 ? 7.801 -10.828 -8.32 1 97.12 137 ASN B N 1
ATOM 2651 C CA . ASN B 1 137 ? 6.855 -10.383 -9.344 1 97.12 137 ASN B CA 1
ATOM 2652 C C . ASN B 1 137 ? 6.855 -11.32 -10.547 1 97.12 137 ASN B C 1
ATOM 2654 O O . ASN B 1 137 ? 7.82 -11.359 -11.312 1 97.12 137 ASN B O 1
ATOM 2658 N N . ALA B 1 138 ? 5.754 -12.016 -10.805 1 97.75 138 ALA B N 1
ATOM 2659 C CA . ALA B 1 138 ? 5.637 -12.992 -11.883 1 97.75 138 ALA B CA 1
ATOM 2660 C C . ALA B 1 138 ? 5.75 -12.32 -13.242 1 97.75 138 ALA B C 1
ATOM 2662 O O . ALA B 1 138 ? 6.008 -12.984 -14.25 1 97.75 138 ALA B O 1
ATOM 2663 N N . VAL B 1 139 ? 5.547 -10.992 -13.258 1 97.31 139 VAL B N 1
ATOM 2664 C CA . VAL B 1 139 ? 5.715 -10.234 -14.492 1 97.31 139 VAL B CA 1
ATOM 2665 C C . VAL B 1 139 ? 7.141 -10.414 -15.016 1 97.31 139 VAL B C 1
ATOM 2667 O O . VAL B 1 139 ? 7.355 -10.484 -16.234 1 97.31 139 VAL B O 1
ATOM 2670 N N . LYS B 1 140 ? 8.133 -10.508 -14.117 1 96.25 140 LYS B N 1
ATOM 2671 C CA . LYS B 1 140 ? 9.523 -10.734 -14.516 1 96.25 140 LYS B CA 1
ATOM 2672 C C . LYS B 1 140 ? 9.672 -12.055 -15.273 1 96.25 140 LYS B C 1
ATOM 2674 O O . LYS B 1 140 ? 10.461 -12.148 -16.219 1 96.25 140 LYS B O 1
ATOM 2679 N N . LEU B 1 141 ? 8.914 -13.039 -14.883 1 97.44 141 LEU B N 1
ATOM 2680 C CA . LEU B 1 141 ? 9.008 -14.375 -15.469 1 97.44 141 LEU B CA 1
ATOM 2681 C C . LEU B 1 141 ? 8.445 -14.383 -16.891 1 97.44 141 LEU B C 1
ATOM 2683 O O . LEU B 1 141 ? 9.047 -14.961 -17.797 1 97.44 141 LEU B O 1
ATOM 2687 N N . VAL B 1 142 ? 7.289 -13.703 -17.062 1 97.5 142 VAL B N 1
ATOM 2688 C CA . VAL B 1 142 ? 6.676 -13.734 -18.391 1 97.5 142 VAL B CA 1
ATOM 2689 C C . VAL B 1 142 ? 7.48 -12.867 -19.344 1 97.5 142 VAL B C 1
ATOM 2691 O O . VAL B 1 142 ? 7.547 -13.148 -20.547 1 97.5 142 VAL B O 1
ATOM 2694 N N . ILE B 1 143 ? 8.125 -11.812 -18.828 1 96.75 143 ILE B N 1
ATOM 2695 C CA . ILE B 1 143 ? 9.039 -11.031 -19.656 1 96.75 143 ILE B CA 1
ATOM 2696 C C . ILE B 1 143 ? 10.211 -11.906 -20.094 1 96.75 143 ILE B C 1
ATOM 2698 O O . ILE B 1 143 ? 10.586 -11.906 -21.266 1 96.75 143 ILE B O 1
ATOM 2702 N N . ALA B 1 144 ? 10.766 -12.641 -19.156 1 95.94 144 ALA B N 1
ATOM 2703 C CA . ALA B 1 144 ? 11.852 -13.562 -19.469 1 95.94 144 ALA B CA 1
ATOM 2704 C C . ALA B 1 144 ? 11.43 -14.578 -20.516 1 95.94 144 ALA B C 1
ATOM 2706 O O . ALA B 1 144 ? 12.25 -15.039 -21.312 1 95.94 144 ALA B O 1
ATOM 2707 N N . ALA B 1 145 ? 10.148 -14.859 -20.594 1 97.19 145 ALA B N 1
ATOM 2708 C CA . ALA B 1 145 ? 9.609 -15.828 -21.547 1 97.19 145 ALA B CA 1
ATOM 2709 C C . ALA B 1 145 ? 9.281 -15.164 -22.875 1 97.19 145 ALA B C 1
ATOM 2711 O O . ALA B 1 145 ? 8.836 -15.828 -23.812 1 97.19 145 ALA B O 1
ATOM 2712 N N . GLY B 1 146 ? 9.398 -13.828 -22.906 1 96.88 146 GLY B N 1
ATOM 2713 C CA . GLY B 1 146 ? 9.289 -13.148 -24.188 1 96.88 146 GLY B CA 1
ATOM 2714 C C . GLY B 1 146 ? 7.973 -12.414 -24.375 1 96.88 146 GLY B C 1
ATOM 2715 O O . GLY B 1 146 ? 7.66 -11.953 -25.469 1 96.88 146 GLY B O 1
ATOM 2716 N N . MET B 1 147 ? 7.188 -12.32 -23.359 1 96.69 147 MET B N 1
ATOM 2717 C CA . MET B 1 147 ? 5.934 -11.586 -23.484 1 96.69 147 MET B CA 1
ATOM 2718 C C . MET B 1 147 ? 6.191 -10.102 -23.703 1 96.69 147 MET B C 1
ATOM 2720 O O . MET B 1 147 ? 6.961 -9.484 -22.969 1 96.69 147 MET B O 1
ATOM 2724 N N . PRO B 1 148 ? 5.559 -9.484 -24.688 1 96.56 148 PRO B N 1
ATOM 2725 C CA . PRO B 1 148 ? 5.746 -8.047 -24.922 1 96.56 148 PRO B CA 1
ATOM 2726 C C . PRO B 1 148 ? 5.191 -7.191 -23.781 1 96.56 148 PRO B C 1
ATOM 2728 O O . PRO B 1 148 ? 4.098 -7.465 -23.281 1 96.56 148 PRO B O 1
ATOM 2731 N N . ILE B 1 149 ? 5.863 -6.152 -23.406 1 92.81 149 ILE B N 1
ATOM 2732 C CA . ILE B 1 149 ? 5.504 -5.258 -22.312 1 92.81 149 ILE B CA 1
ATOM 2733 C C . ILE B 1 149 ? 4.129 -4.648 -22.578 1 92.81 149 ILE B C 1
ATOM 2735 O O . ILE B 1 149 ? 3.322 -4.508 -21.656 1 92.81 149 ILE B O 1
ATOM 2739 N N . GLU B 1 150 ? 3.855 -4.316 -23.766 1 93.69 150 GLU B N 1
ATOM 2740 C CA . GLU B 1 150 ? 2.588 -3.691 -24.125 1 93.69 150 GLU B CA 1
ATOM 2741 C C . GLU B 1 150 ? 1.414 -4.637 -23.875 1 93.69 150 GLU B C 1
ATOM 2743 O O . GLU B 1 150 ? 0.315 -4.191 -23.547 1 93.69 150 GLU B O 1
ATOM 2748 N N . ASP B 1 151 ? 1.695 -5.887 -24.125 1 96.06 151 ASP B N 1
ATOM 2749 C CA . ASP B 1 151 ? 0.648 -6.879 -23.891 1 96.06 151 ASP B CA 1
ATOM 2750 C C . ASP B 1 151 ? 0.427 -7.117 -22.406 1 96.06 151 ASP B C 1
ATOM 2752 O O . ASP B 1 151 ? -0.708 -7.309 -21.969 1 96.06 151 ASP B O 1
ATOM 2756 N N . ILE B 1 152 ? 1.515 -7.09 -21.672 1 94.88 152 ILE B N 1
ATOM 2757 C CA . ILE B 1 152 ? 1.44 -7.277 -20.234 1 94.88 152 ILE B CA 1
ATOM 2758 C C . ILE B 1 152 ? 0.545 -6.203 -19.625 1 94.88 152 ILE B C 1
ATOM 2760 O O . ILE B 1 152 ? -0.328 -6.504 -18.797 1 94.88 152 ILE B O 1
ATOM 2764 N N . ALA B 1 153 ? 0.662 -4.977 -20.031 1 88.69 153 ALA B N 1
ATOM 2765 C CA . ALA B 1 153 ? -0.075 -3.832 -19.5 1 88.69 153 ALA B CA 1
ATOM 2766 C C . ALA B 1 153 ? -1.575 -3.994 -19.734 1 88.69 153 ALA B C 1
ATOM 2768 O O . ALA B 1 153 ? -2.385 -3.471 -18.953 1 88.69 153 ALA B O 1
ATOM 2769 N N . LYS B 1 154 ? -1.923 -4.801 -20.656 1 91.69 154 LYS B N 1
ATOM 2770 C CA . LYS B 1 154 ? -3.326 -4.949 -21.031 1 91.69 154 LYS B CA 1
ATOM 2771 C C . LYS B 1 154 ? -3.885 -6.285 -20.547 1 91.69 154 LYS B C 1
ATOM 2773 O O . LYS B 1 154 ? -5.051 -6.602 -20.797 1 91.69 154 LYS B O 1
ATOM 2778 N N . THR B 1 155 ? -3.09 -7.07 -19.938 1 95.44 155 THR B N 1
ATOM 2779 C CA . THR B 1 155 ? -3.502 -8.43 -19.578 1 95.44 155 THR B CA 1
ATOM 2780 C C . THR B 1 155 ? -3.58 -8.594 -18.062 1 95.44 155 THR B C 1
ATOM 2782 O O . THR B 1 155 ? -2.555 -8.75 -17.406 1 95.44 155 THR B O 1
ATOM 2785 N N . PRO B 1 156 ? -4.758 -8.602 -17.562 1 94.5 156 PRO B N 1
ATOM 2786 C CA . PRO B 1 156 ? -4.875 -8.891 -16.125 1 94.5 156 PRO B CA 1
ATOM 2787 C C . PRO B 1 156 ? -4.602 -10.359 -15.805 1 94.5 156 PRO B C 1
ATOM 2789 O O . PRO B 1 156 ? -4.551 -11.195 -16.703 1 94.5 156 PRO B O 1
ATOM 2792 N N . SER B 1 157 ? -4.391 -10.602 -14.547 1 95.38 157 SER B N 1
ATOM 2793 C CA . SER B 1 157 ? -3.973 -11.93 -14.117 1 95.38 157 SER B CA 1
ATOM 2794 C C . SER B 1 157 ? -4.957 -13 -14.586 1 95.38 157 SER B C 1
ATOM 2796 O O . SER B 1 157 ? -4.555 -14.078 -15.023 1 95.38 157 SER B O 1
ATOM 2798 N N . ASN B 1 158 ? -6.266 -12.688 -14.547 1 95.5 158 ASN B N 1
ATOM 2799 C CA . ASN B 1 158 ? -7.301 -13.68 -14.828 1 95.5 158 ASN B CA 1
ATOM 2800 C C . ASN B 1 158 ? -7.43 -13.938 -16.328 1 95.5 158 ASN B C 1
ATOM 2802 O O . ASN B 1 158 ? -8.141 -14.852 -16.75 1 95.5 158 ASN B O 1
ATOM 2806 N N . LYS B 1 159 ? -6.719 -13.219 -17.156 1 96.31 159 LYS B N 1
ATOM 2807 C CA . LYS B 1 159 ? -6.773 -13.398 -18.609 1 96.31 159 LYS B CA 1
ATOM 2808 C C . LYS B 1 159 ? -5.438 -13.914 -19.141 1 96.31 159 LYS B C 1
ATOM 2810 O O . LYS B 1 159 ? -5.281 -14.094 -20.359 1 96.31 159 LYS B O 1
ATOM 2815 N N . LEU B 1 160 ? -4.508 -14.109 -18.281 1 97.44 160 LEU B N 1
ATOM 2816 C CA . LEU B 1 160 ? -3.156 -14.461 -18.703 1 97.44 160 LEU B CA 1
ATOM 2817 C C . LEU B 1 160 ? -3.143 -15.82 -19.391 1 97.44 160 LEU B C 1
ATOM 2819 O O . LEU B 1 160 ? -2.49 -15.977 -20.422 1 97.44 160 LEU B O 1
ATOM 2823 N N . ALA B 1 161 ? -3.842 -16.781 -18.891 1 97.06 161 ALA B N 1
ATOM 2824 C CA . ALA B 1 161 ? -3.908 -18.094 -19.516 1 97.06 161 ALA B CA 1
ATOM 2825 C C . ALA B 1 161 ? -4.508 -18 -20.922 1 97.06 161 ALA B C 1
ATOM 2827 O O . ALA B 1 161 ? -4.012 -18.625 -21.859 1 97.06 161 ALA B O 1
ATOM 2828 N N . ASP B 1 162 ? -5.531 -17.188 -21.031 1 96.75 162 ASP B N 1
ATOM 2829 C CA . ASP B 1 162 ? -6.172 -16.984 -22.328 1 96.75 162 ASP B CA 1
ATOM 2830 C C . ASP B 1 162 ? -5.199 -16.359 -23.328 1 96.75 162 ASP B C 1
ATOM 2832 O O . ASP B 1 162 ? -5.191 -16.734 -24.5 1 96.75 162 ASP B O 1
ATOM 2836 N N . TYR B 1 163 ? -4.457 -15.422 -22.891 1 97.06 163 TYR B N 1
ATOM 2837 C CA . TYR B 1 163 ? -3.469 -14.758 -23.719 1 97.06 163 TYR B CA 1
ATOM 2838 C C . TYR B 1 163 ? -2.543 -15.773 -24.391 1 97.06 163 TYR B C 1
ATOM 2840 O O . TYR B 1 163 ? -2.199 -15.633 -25.562 1 97.06 163 TYR B O 1
ATOM 2848 N N . TYR B 1 164 ? -2.164 -16.891 -23.688 1 96.94 164 TYR B N 1
ATOM 2849 C CA . TYR B 1 164 ? -1.225 -17.891 -24.188 1 96.94 164 TYR B CA 1
ATOM 2850 C C . TYR B 1 164 ? -1.961 -19.078 -24.812 1 96.94 164 TYR B C 1
ATOM 2852 O O . TYR B 1 164 ? -1.336 -20.047 -25.234 1 96.94 164 TYR B O 1
ATOM 2860 N N . GLY B 1 165 ? -3.262 -19.016 -24.719 1 96.56 165 GLY B N 1
ATOM 2861 C CA . GLY B 1 165 ? -4.055 -20.094 -25.281 1 96.56 165 GLY B CA 1
ATOM 2862 C C . GLY B 1 165 ? -3.975 -21.375 -24.469 1 96.56 165 GLY B C 1
ATOM 2863 O O . GLY B 1 165 ? -4.027 -22.469 -25.031 1 96.56 165 GLY B O 1
ATOM 2864 N N . VAL B 1 166 ? -3.76 -21.203 -23.219 1 96.81 166 VAL B N 1
ATOM 2865 C CA . VAL B 1 166 ? -3.654 -22.359 -22.312 1 96.81 166 VAL B CA 1
ATOM 2866 C C . VAL B 1 166 ? -5.047 -22.797 -21.891 1 96.81 166 VAL B C 1
ATOM 2868 O O . VAL B 1 166 ? -5.855 -21.984 -21.422 1 96.81 166 VAL B O 1
ATOM 2871 N N . GLU B 1 167 ? -5.344 -24.047 -22.031 1 93.62 167 GLU B N 1
ATOM 2872 C CA . GLU B 1 167 ? -6.609 -24.594 -21.547 1 93.62 167 GLU B CA 1
ATOM 2873 C C . GLU B 1 167 ? -6.594 -24.766 -20.031 1 93.62 167 GLU B C 1
ATOM 2875 O O . GLU B 1 167 ? -5.684 -25.391 -19.484 1 93.62 167 GLU B O 1
ATOM 2880 N N . THR B 1 168 ? -7.48 -24.172 -19.422 1 93.62 168 THR B N 1
ATOM 2881 C CA . THR B 1 168 ? -7.648 -24.281 -17.984 1 93.62 168 THR B CA 1
ATOM 2882 C C . THR B 1 168 ? -9.078 -24.688 -17.641 1 93.62 168 THR B C 1
ATOM 2884 O O . THR B 1 168 ? -9.984 -24.562 -18.453 1 93.62 168 THR B O 1
ATOM 2887 N N . PRO B 1 169 ? -9.266 -25.297 -16.422 1 93.31 169 PRO B N 1
ATOM 2888 C CA . PRO B 1 169 ? -10.648 -25.375 -15.953 1 93.31 169 PRO B CA 1
ATOM 2889 C C . PRO B 1 169 ? -11.328 -24.016 -15.875 1 93.31 169 PRO B C 1
ATOM 2891 O O . PRO B 1 169 ? -10.672 -22.984 -16.078 1 93.31 169 PRO B O 1
ATOM 2894 N N . SER B 1 170 ? -12.594 -24.094 -15.719 1 93.06 170 SER B N 1
ATOM 2895 C CA . SER B 1 170 ? -13.305 -22.844 -15.547 1 93.06 170 SER B CA 1
ATOM 2896 C C . SER B 1 170 ? -12.828 -22.094 -14.305 1 93.06 170 SER B C 1
ATOM 2898 O O . SER B 1 170 ? -12.898 -22.625 -13.195 1 93.06 170 SER B O 1
ATOM 2900 N N . LEU B 1 171 ? -12.242 -20.984 -14.5 1 94.81 171 LEU B N 1
ATOM 2901 C CA . LEU B 1 171 ? -11.719 -20.141 -13.43 1 94.81 171 LEU B CA 1
ATOM 2902 C C . LEU B 1 171 ? -12.531 -18.859 -13.297 1 94.81 171 LEU B C 1
ATOM 2904 O O . LEU B 1 171 ? -12.875 -18.234 -14.305 1 94.81 171 LEU B O 1
ATOM 2908 N N . GLN B 1 172 ? -12.875 -18.5 -12.094 1 93.12 172 GLN B N 1
ATOM 2909 C CA . GLN B 1 172 ? -13.625 -17.281 -11.82 1 93.12 172 GLN B CA 1
ATOM 2910 C C . GLN B 1 172 ? -12.695 -16.109 -11.555 1 93.12 172 GLN B C 1
ATOM 2912 O O . GLN B 1 172 ? -11.859 -16.172 -10.648 1 93.12 172 GLN B O 1
ATOM 2917 N N . GLY B 1 173 ? -12.828 -15.062 -12.391 1 93.56 173 GLY B N 1
ATOM 2918 C CA . GLY B 1 173 ? -12.086 -13.852 -12.102 1 93.56 173 GLY B CA 1
ATOM 2919 C C . GLY B 1 173 ? -12.43 -13.234 -10.758 1 93.56 173 GLY B C 1
ATOM 2920 O O . GLY B 1 173 ? -13.578 -13.289 -10.328 1 93.56 173 GLY B O 1
ATOM 2921 N N . HIS B 1 174 ? -11.391 -12.641 -10.125 1 96.25 174 HIS B N 1
ATOM 2922 C CA . HIS B 1 174 ? -11.523 -11.969 -8.836 1 96.25 174 HIS B CA 1
ATOM 2923 C C . HIS B 1 174 ? -11.812 -12.969 -7.719 1 96.25 174 HIS B C 1
ATOM 2925 O O . HIS B 1 174 ? -12.406 -12.609 -6.695 1 96.25 174 HIS B O 1
ATOM 2931 N N . ASP B 1 175 ? -11.547 -14.141 -7.992 1 97.69 175 ASP B N 1
ATOM 2932 C CA . ASP B 1 175 ? -11.266 -15.141 -6.973 1 97.69 175 ASP B CA 1
ATOM 2933 C C . ASP B 1 175 ? -9.766 -15.367 -6.824 1 97.69 175 ASP B C 1
ATOM 2935 O O . ASP B 1 175 ? -9.078 -15.68 -7.797 1 97.69 175 ASP B O 1
ATOM 2939 N N . ALA B 1 176 ? -9.305 -15.219 -5.605 1 98.62 176 ALA B N 1
ATOM 2940 C CA . ALA B 1 176 ? -7.855 -15.172 -5.406 1 98.62 176 ALA B CA 1
ATOM 2941 C C . ALA B 1 176 ? -7.195 -16.469 -5.887 1 98.62 176 ALA B C 1
ATOM 2943 O O . ALA B 1 176 ? -6.156 -16.438 -6.547 1 98.62 176 ALA B O 1
ATOM 2944 N N . LEU B 1 177 ? -7.785 -17.594 -5.504 1 98.62 177 LEU B N 1
ATOM 2945 C CA . LEU B 1 177 ? -7.191 -18.859 -5.918 1 98.62 177 LEU B CA 1
ATOM 2946 C C . LEU B 1 177 ? -7.27 -19.031 -7.43 1 98.62 177 LEU B C 1
ATOM 2948 O O . LEU B 1 177 ? -6.289 -19.422 -8.07 1 98.62 177 LEU B O 1
ATOM 2952 N N . ASP B 1 178 ? -8.391 -18.719 -8.023 1 98.56 178 ASP B N 1
ATOM 2953 C CA . ASP B 1 178 ? -8.562 -18.875 -9.469 1 98.56 178 ASP B CA 1
ATOM 2954 C C . ASP B 1 178 ? -7.641 -17.938 -10.242 1 98.56 178 ASP B C 1
ATOM 2956 O O . ASP B 1 178 ? -7.098 -18.312 -11.281 1 98.56 178 ASP B O 1
ATOM 2960 N N . ASP B 1 179 ? -7.488 -16.734 -9.766 1 98.5 179 ASP B N 1
ATOM 2961 C CA . ASP B 1 179 ? -6.551 -15.812 -10.398 1 98.5 179 ASP B CA 1
ATOM 2962 C C . ASP B 1 179 ? -5.117 -16.328 -10.312 1 98.5 179 ASP B C 1
ATOM 2964 O O . ASP B 1 179 ? -4.359 -16.25 -11.281 1 98.5 179 ASP B O 1
ATOM 2968 N N . ALA B 1 180 ? -4.742 -16.875 -9.141 1 98.69 180 ALA B N 1
ATOM 2969 C CA . ALA B 1 180 ? -3.426 -17.5 -8.984 1 98.69 180 ALA B CA 1
ATOM 2970 C C . ALA B 1 180 ? -3.264 -18.688 -9.93 1 98.69 180 ALA B C 1
ATOM 2972 O O . ALA B 1 180 ? -2.193 -18.891 -10.508 1 98.69 180 ALA B O 1
ATOM 2973 N N . LEU B 1 181 ? -4.34 -19.469 -10.047 1 98.69 181 LEU B N 1
ATOM 2974 C CA . LEU B 1 181 ? -4.312 -20.641 -10.93 1 98.69 181 LEU B CA 1
ATOM 2975 C C . LEU B 1 181 ? -4.082 -20.219 -12.375 1 98.69 181 LEU B C 1
ATOM 2977 O O . LEU B 1 181 ? -3.312 -20.844 -13.102 1 98.69 181 LEU B O 1
ATOM 2981 N N . SER B 1 182 ? -4.734 -19.156 -12.797 1 98.5 182 SER B N 1
ATOM 2982 C CA . SER B 1 182 ? -4.527 -18.641 -14.148 1 98.5 182 SER B CA 1
ATOM 2983 C C . SER B 1 182 ? -3.051 -18.359 -14.406 1 98.5 182 SER B C 1
ATOM 2985 O O . SER B 1 182 ? -2.514 -18.766 -15.445 1 98.5 182 SER B O 1
ATOM 2987 N N . VAL B 1 183 ? -2.389 -17.734 -13.477 1 98.56 183 VAL B N 1
ATOM 2988 C CA . VAL B 1 183 ? -0.968 -17.422 -13.586 1 98.56 183 VAL B CA 1
ATOM 2989 C C . VAL B 1 183 ? -0.147 -18.703 -13.547 1 98.56 183 VAL B C 1
ATOM 2991 O O . VAL B 1 183 ? 0.761 -18.891 -14.359 1 98.56 183 VAL B O 1
ATOM 2994 N N . ALA B 1 184 ? -0.515 -19.609 -12.656 1 98.69 184 ALA B N 1
ATOM 2995 C CA . ALA B 1 184 ? 0.231 -20.859 -12.469 1 98.69 184 ALA B CA 1
ATOM 2996 C C . ALA B 1 184 ? 0.173 -21.719 -13.719 1 98.69 184 ALA B C 1
ATOM 2998 O O . ALA B 1 184 ? 1.194 -22.25 -14.164 1 98.69 184 ALA B O 1
ATOM 2999 N N . TYR B 1 185 ? -1.019 -21.891 -14.312 1 98.56 185 TYR B N 1
ATOM 3000 C CA . TYR B 1 185 ? -1.159 -22.672 -15.539 1 98.56 185 TYR B CA 1
ATOM 3001 C C . TYR B 1 185 ? -0.309 -22.094 -16.656 1 98.56 185 TYR B C 1
ATOM 3003 O O . TYR B 1 185 ? 0.29 -22.828 -17.438 1 98.56 185 TYR B O 1
ATOM 3011 N N . THR B 1 186 ? -0.301 -20.797 -16.719 1 98.5 186 THR B N 1
ATOM 3012 C CA . THR B 1 186 ? 0.489 -20.125 -17.734 1 98.5 186 THR B CA 1
ATOM 3013 C C . THR B 1 186 ? 1.977 -20.406 -17.547 1 98.5 186 THR B C 1
ATOM 3015 O O . THR B 1 186 ? 2.67 -20.781 -18.5 1 98.5 186 THR B O 1
ATOM 3018 N N . LEU B 1 187 ? 2.469 -20.234 -16.297 1 98.5 187 LEU B N 1
ATOM 3019 C CA . LEU B 1 187 ? 3.879 -20.484 -16.016 1 98.5 187 LEU B CA 1
ATOM 3020 C C . LEU B 1 187 ? 4.242 -21.938 -16.297 1 98.5 187 LEU B C 1
ATOM 3022 O O . LEU B 1 187 ? 5.309 -22.219 -16.844 1 98.5 187 LEU B O 1
ATOM 3026 N N . GLN B 1 188 ? 3.34 -22.797 -15.914 1 98.56 188 GLN B N 1
ATOM 3027 C CA . GLN B 1 188 ? 3.551 -24.219 -16.203 1 98.56 188 GLN B CA 1
ATOM 3028 C C . GLN B 1 188 ? 3.711 -24.453 -17.703 1 98.56 188 GLN B C 1
ATOM 3030 O O . GLN B 1 188 ? 4.629 -25.156 -18.141 1 98.56 188 GLN B O 1
ATOM 3035 N N . HIS B 1 189 ? 2.818 -23.891 -18.469 1 98.25 189 HIS B N 1
ATOM 3036 C CA . HIS B 1 189 ? 2.854 -24.031 -19.922 1 98.25 189 HIS B CA 1
ATOM 3037 C C . HIS B 1 189 ? 4.172 -23.516 -20.484 1 98.25 189 HIS B C 1
ATOM 3039 O O . HIS B 1 189 ? 4.785 -24.156 -21.344 1 98.25 189 HIS B O 1
ATOM 3045 N N . LEU B 1 190 ? 4.582 -22.344 -20.031 1 98.31 190 LEU B N 1
ATOM 3046 C CA . LEU B 1 190 ? 5.812 -21.734 -20.516 1 98.31 190 LEU B CA 1
ATOM 3047 C C . LEU B 1 190 ? 7.023 -22.594 -20.141 1 98.31 190 LEU B C 1
ATOM 3049 O O . LEU B 1 190 ? 7.977 -22.688 -20.922 1 98.31 190 LEU B O 1
ATOM 3053 N N . LEU B 1 191 ? 6.984 -23.188 -18.984 1 98.31 191 LEU B N 1
ATOM 3054 C CA . LEU B 1 191 ? 8.047 -24.094 -18.562 1 98.31 191 LEU B CA 1
ATOM 3055 C C . LEU B 1 191 ? 8.062 -25.359 -19.406 1 98.31 191 LEU B C 1
ATOM 3057 O O . LEU B 1 191 ? 9.109 -25.766 -19.891 1 98.31 191 LEU B O 1
ATOM 3061 N N . LYS B 1 192 ? 6.906 -25.922 -19.641 1 97.94 192 LYS B N 1
ATOM 3062 C CA . LYS B 1 192 ? 6.781 -27.172 -20.406 1 97.94 192 LYS B CA 1
ATOM 3063 C C . LYS B 1 192 ? 7.223 -26.969 -21.844 1 97.94 192 LYS B C 1
ATOM 3065 O O . LYS B 1 192 ? 7.801 -27.891 -22.453 1 97.94 192 LYS B O 1
ATOM 3070 N N . THR B 1 193 ? 6.961 -25.844 -22.359 1 97.19 193 THR B N 1
ATOM 3071 C CA . THR B 1 193 ? 7.273 -25.578 -23.75 1 97.19 193 THR B CA 1
ATOM 3072 C C . THR B 1 193 ? 8.695 -25.047 -23.906 1 97.19 193 THR B C 1
ATOM 3074 O O . THR B 1 193 ? 9.148 -24.766 -25.016 1 97.19 193 THR B O 1
ATOM 3077 N N . GLY B 1 194 ? 9.391 -24.828 -22.812 1 96.94 194 GLY B N 1
ATOM 3078 C CA . GLY B 1 194 ? 10.781 -24.422 -22.828 1 96.94 194 GLY B CA 1
ATOM 3079 C C . GLY B 1 194 ? 10.961 -22.922 -23.016 1 96.94 194 GLY B C 1
ATOM 3080 O O . GLY B 1 194 ? 12.078 -22.438 -23.156 1 96.94 194 GLY B O 1
ATOM 3081 N N . LYS B 1 195 ? 9.875 -22.188 -23.016 1 97.44 195 LYS B N 1
ATOM 3082 C CA . LYS B 1 195 ? 9.945 -20.75 -23.172 1 97.44 195 LYS B CA 1
ATOM 3083 C C . LYS B 1 195 ? 10.414 -20.078 -21.891 1 97.44 195 LYS B C 1
ATOM 3085 O O . LYS B 1 195 ? 10.852 -18.922 -21.906 1 97.44 195 LYS B O 1
ATOM 3090 N N . LEU B 1 196 ? 10.227 -20.75 -20.828 1 97.62 196 LEU B N 1
ATOM 3091 C CA . LEU B 1 196 ? 10.688 -20.344 -19.516 1 97.62 196 LEU B CA 1
ATOM 3092 C C . LEU B 1 196 ? 11.547 -21.422 -18.875 1 97.62 196 LEU B C 1
ATOM 3094 O O . LEU B 1 196 ? 11.211 -22.609 -18.953 1 97.62 196 LEU B O 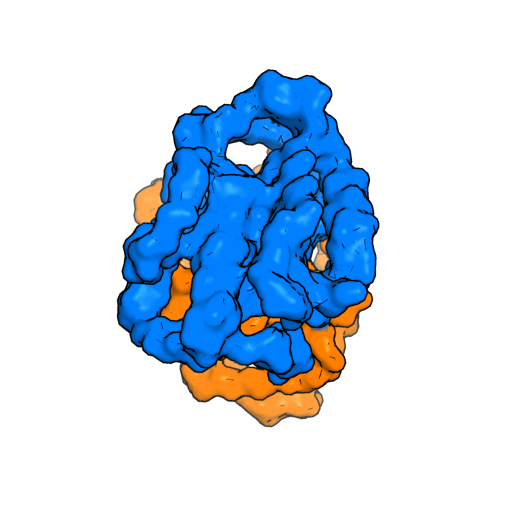1
ATOM 3098 N N . GLN B 1 197 ? 12.641 -21.016 -18.312 1 96.38 197 GLN B N 1
ATOM 3099 C CA . GLN B 1 197 ? 13.523 -21.969 -17.641 1 96.38 197 GLN B CA 1
ATOM 3100 C C . GLN B 1 197 ? 13.344 -21.906 -16.125 1 96.38 197 GLN B C 1
ATOM 3102 O O . GLN B 1 197 ? 13.172 -20.828 -15.547 1 96.38 197 GLN B O 1
ATOM 3107 N N . ALA B 1 198 ? 13.414 -23.047 -15.539 1 95.81 198 ALA B N 1
ATOM 3108 C CA . ALA B 1 198 ? 13.164 -23.156 -14.109 1 95.81 198 ALA B CA 1
ATOM 3109 C C . ALA B 1 198 ? 14.164 -22.328 -13.305 1 95.81 198 ALA B C 1
ATOM 3111 O O . ALA B 1 198 ? 13.844 -21.812 -12.234 1 95.81 198 ALA B O 1
ATOM 3112 N N . ASP B 1 199 ? 15.312 -22.141 -13.797 1 94.44 199 ASP B N 1
ATOM 3113 C CA . ASP B 1 199 ? 16.375 -21.453 -13.062 1 94.44 199 ASP B CA 1
ATOM 3114 C C . ASP B 1 199 ? 16.047 -19.969 -12.906 1 94.44 199 ASP B C 1
ATOM 3116 O O . ASP B 1 199 ? 16.656 -19.281 -12.078 1 94.44 199 ASP B O 1
ATOM 3120 N N . VAL B 1 200 ? 15.117 -19.422 -13.711 1 94.81 200 VAL B N 1
ATOM 3121 C CA . VAL B 1 200 ? 14.727 -18.016 -13.648 1 94.81 200 VAL B CA 1
ATOM 3122 C C . VAL B 1 200 ? 14.062 -17.734 -12.305 1 94.81 200 VAL B C 1
ATOM 3124 O O . VAL B 1 200 ? 14.141 -16.609 -11.789 1 94.81 200 VAL B O 1
ATOM 3127 N N . PHE B 1 201 ? 13.492 -18.734 -11.703 1 95.69 201 PHE B N 1
ATOM 3128 C CA . PHE B 1 201 ? 12.82 -18.578 -10.414 1 95.69 201 PHE B CA 1
ATOM 3129 C C . PHE B 1 201 ? 13.836 -18.359 -9.297 1 95.69 201 PHE B C 1
ATOM 3131 O O . PHE B 1 201 ? 13.477 -17.938 -8.195 1 95.69 201 PHE B O 1
ATOM 3138 N N . ASP B 1 202 ? 15.086 -18.625 -9.539 1 88.25 202 ASP B N 1
ATOM 3139 C CA . ASP B 1 202 ? 16.141 -18.531 -8.531 1 88.25 202 ASP B CA 1
ATOM 3140 C C . ASP B 1 202 ? 16.844 -17.172 -8.602 1 88.25 202 ASP B C 1
ATOM 3142 O O . ASP B 1 202 ? 17.609 -16.828 -7.707 1 88.25 202 ASP B O 1
ATOM 3146 N N . ARG B 1 203 ? 16.578 -16.531 -9.617 1 72.44 203 ARG B N 1
ATOM 3147 C CA . ARG B 1 203 ? 17.297 -15.289 -9.859 1 72.44 203 ARG B CA 1
ATOM 3148 C C . ARG B 1 203 ? 16.688 -14.141 -9.055 1 72.44 203 ARG B C 1
ATOM 3150 O O . ARG B 1 203 ? 15.469 -14.062 -8.898 1 72.44 203 ARG B O 1
ATOM 3157 N N . SER B 1 204 ? 17.516 -13.453 -8.117 1 64.25 204 SER B N 1
ATOM 3158 C CA . SER B 1 204 ? 17.078 -12.258 -7.402 1 64.25 204 SER B CA 1
ATOM 3159 C C . SER B 1 204 ? 17.172 -11.023 -8.281 1 64.25 204 SER B C 1
ATOM 3161 O O . SER B 1 204 ? 18.016 -10.953 -9.18 1 64.25 204 SER B O 1
#